Protein AF-0000000078825841 (afdb_homodimer)

Radius of gyration: 24.96 Å; Cα contacts (8 Å, |Δi|>4): 1335; chains: 2; bounding box: 54×76×52 Å

Solvent-accessible surface area (backbone atoms only — not comparable to full-atom values): 26102 Å² total; per-residue (Å²): 130,82,42,81,38,49,36,34,32,23,21,16,22,18,84,52,86,87,24,12,26,58,20,37,29,32,63,33,89,59,88,72,58,66,68,56,55,39,50,49,15,38,68,55,44,40,71,30,26,25,37,34,29,73,52,92,91,31,29,39,46,48,41,20,26,48,84,44,75,52,66,76,58,51,38,38,48,51,29,45,49,48,48,37,34,71,74,72,39,67,84,52,46,66,50,40,31,46,39,86,76,43,77,39,51,37,39,49,56,93,74,34,42,33,35,63,42,60,50,42,69,52,40,80,44,80,77,54,65,47,53,30,59,10,36,58,50,77,57,80,45,29,26,41,58,72,32,36,38,33,33,39,84,40,46,67,57,67,73,64,49,52,73,32,62,75,40,47,46,69,49,95,49,63,32,39,36,38,33,20,47,32,92,92,38,61,29,34,31,43,40,31,25,46,75,77,72,35,66,62,51,34,44,61,52,70,58,45,24,35,48,48,58,53,47,27,67,74,68,69,49,51,68,42,44,35,36,27,70,34,98,43,21,22,42,38,39,35,35,62,66,73,68,31,28,39,45,25,26,30,57,39,69,37,33,46,38,36,34,50,81,131,83,42,78,37,50,36,33,32,22,22,16,23,19,85,53,86,88,24,12,26,59,19,37,31,33,64,32,89,59,91,71,57,67,70,55,54,39,51,50,16,38,69,56,44,40,72,31,25,27,37,33,28,73,53,92,92,33,28,38,46,48,41,21,26,48,86,46,76,53,66,76,58,49,39,40,48,52,30,45,49,48,48,37,36,72,73,72,39,66,85,51,47,66,52,40,31,46,38,87,76,43,78,39,51,36,38,48,58,94,72,33,41,31,35,62,42,60,51,42,67,52,41,82,45,81,76,53,67,48,53,29,60,10,36,57,51,77,56,80,45,31,25,41,57,70,30,37,37,34,34,40,84,39,47,66,58,68,74,64,50,52,73,31,61,76,41,47,47,70,50,96,50,62,32,40,34,40,32,20,47,33,90,91,39,61,28,32,31,44,42,30,24,47,77,77,72,35,67,60,49,32,44,61,54,69,57,45,26,36,49,48,58,51,47,27,67,75,68,69,49,51,69,42,45,36,35,26,70,34,98,43,20,22,43,38,38,37,35,62,66,72,69,32,26,38,45,26,28,30,57,41,69,38,33,45,38,35,32,51,81

InterPro domains:
  IPR003719 Phenazine biosynthesis PhzF-like [PF02567] (10-257)
  IPR003719 Phenazine biosynthesis PhzF-like [PIRSF016184] (3-259)
  IPR003719 Phenazine biosynthesis PhzF-like [PTHR13774] (6-260)
  IPR003719 Phenazine biosynthesis PhzF-like [TIGR00654] (3-234)

Foldseek 3Di:
DKDKWKKFWKAWQDPDPLFHFIEIETEDQDDDDPVVLLCVQLVVQGQKYKYWHDDVQAIEIWIYHNVGTDFDADRNVRVNVCCCCPPPNVPDQWHWYQTNVGIWIWGHDDQKIKTKFFAWEWAWDDDDPLNCVQFVHQAPTWTDDLEIEGEHAAPVSQVPTDGDLVSVLPDPHQKYKYKYQYPVWRIEIWIAGVVVVGGTGRDGPVVVSHVQVVSCVVVVAFWTWYWYPDPRIGIWIWGDPDRMMMIMRGMDIDDIDIDID/DKDKWKKFWKAWQDPDPLFHFIEIETEDQDDDDPVVLLCVQLVVQGQKYKYWHDDVQAIEIWIYHNVGTDFDADRNVRVNVCCCCPPPNVPDQWHWYQTNVGIWIWGHDDQKIKTKFFAWEWAWDDDDPLNCVQFVHAAPTWTDDLEIEGEHAAPVSNVPTDGDLVSVLPDPHQKYKYKYQYPPWRIEIWIAGVVVVGGTGRDGPVVVSHVQVVSCVVVVAFWTWYWYPDPRIGIWIWGDPDRMMMIMRGMDIDDIDIDID

Secondary structure (DSSP, 8-state):
---EEEEEEEEES-SSTT-SEEEEEEEESS---HHHHHHHHHHHTSS-EEEEEEETTEEEEEEE-SS-EES--HHHHHHHHHHIIIII-TT-SEEEEEETTEEEEEEEETTEEEEEEE----EEE---HHHHHHHTS--SEEEESSSEEEE-SSHHHHHT----HHHHTTSSSS-EEEEEE-SSSSEEEEEEBGGGTBS--S--GGGHHHHHHHHHHHHT-SEEEEEE-SSS-EEEEEEE-SSEEEEEE-EEEEEEEEEE-/-PPEEEEEEEEES-SSTT-SEEEEEEEESS---HHHHHHHHHHHTSS-EEEEEEETTEEEEEEE-SS-EES--HHHHHHHHHHIIIII-TT-SEEEEEETTEEEEEEEETTEEEEEEE----EEE---HHHHHHHTS--SEEEESSSEEEE-SSHHHHHT----HHHHTTSSSS-EEEEEE-SSSSEEEEEEBGGGTBS--S--GGGHHHHHHHHHHHHT-SEEEEEE-SSS-EEEEEEE-SSEEEEEE-EEEEEEEEEE-

Organism: Clostridium kluyveri (strain ATCC 8527 / DSM 555 / NBRC 12016 / NCIMB 10680 / K1) (NCBI:txid431943)

Sequence (522 aa):
MEMRIPIYQIDAFTKEEFKGNPAAVCPLEKWIEDGLMQKIAKENNLSETAFFTKKDDMYELRWFTPEEEIDLCGHATLAAAYTIFEYLNKNSNEISFNTKSGILKVLKKDKLITMIFPSREGEKSEIPEELIRGLGKKPKEVYRSRDYMAVFEKEEDIKSLRLNMEELKKLDVFGIIVTAKGNEVDFVSRYFAPKSGINEDPVTGSAHCILVPYWKRILNKNEFVAYQLSDRGGKLYCTDKGENIEISGQAISYLEGYINVMEMRIPIYQIDAFTKEEFKGNPAAVCPLEKWIEDGLMQKIAKENNLSETAFFTKKDDMYELRWFTPEEEIDLCGHATLAAAYTIFEYLNKNSNEISFNTKSGILKVLKKDKLITMIFPSREGEKSEIPEELIRGLGKKPKEVYRSRDYMAVFEKEEDIKSLRLNMEELKKLDVFGIIVTAKGNEVDFVSRYFAPKSGINEDPVTGSAHCILVPYWKRILNKNEFVAYQLSDRGGKLYCTDKGENIEISGQAISYLEGYINV

Structure (mmCIF, N/CA/C/O backbone):
data_AF-0000000078825841-model_v1
#
loop_
_entity.id
_entity.type
_entity.pdbx_description
1 polymer 'Predicted epimerase'
#
loop_
_atom_site.group_PDB
_atom_site.id
_atom_site.type_symbol
_atom_site.label_atom_id
_atom_site.label_alt_id
_atom_site.label_comp_id
_atom_site.label_asym_id
_atom_site.label_entity_id
_atom_site.label_seq_id
_atom_site.pdbx_PDB_ins_code
_atom_site.Cartn_x
_atom_site.Cartn_y
_atom_site.Cartn_z
_atom_site.occupancy
_atom_site.B_iso_or_equiv
_atom_site.auth_seq_id
_atom_site.auth_comp_id
_atom_site.auth_asym_id
_atom_site.auth_atom_id
_atom_site.pdbx_PDB_model_num
ATOM 1 N N . MET A 1 1 ? -11.672 -17.922 16.5 1 56.38 1 MET A N 1
ATOM 2 C CA . MET A 1 1 ? -12.852 -17.344 15.844 1 56.38 1 MET A CA 1
ATOM 3 C C . MET A 1 1 ? -12.477 -16.141 15 1 56.38 1 MET A C 1
ATOM 5 O O . MET A 1 1 ? -11.656 -15.32 15.406 1 56.38 1 MET A O 1
ATOM 9 N N . GLU A 1 2 ? -12.789 -16.094 13.641 1 82.19 2 GLU A N 1
ATOM 10 C CA . GLU A 1 2 ? -12.586 -14.984 12.703 1 82.19 2 GLU A CA 1
ATOM 11 C C . GLU A 1 2 ? -13.289 -13.719 13.172 1 82.19 2 GLU A C 1
ATOM 13 O O . GLU A 1 2 ? -14.414 -13.781 13.688 1 82.19 2 GLU A O 1
ATOM 18 N N . MET A 1 3 ? -12.531 -12.641 13.477 1 93 3 MET A N 1
ATOM 19 C CA . MET A 1 3 ? -13.07 -11.344 13.875 1 93 3 MET A CA 1
ATOM 20 C C . MET A 1 3 ? -13.359 -10.477 12.656 1 93 3 MET A C 1
ATOM 22 O O . MET A 1 3 ? -12.578 -10.453 11.711 1 93 3 MET A O 1
ATOM 26 N N . ARG A 1 4 ? -14.547 -9.906 12.688 1 96.94 4 ARG A N 1
ATOM 27 C CA . ARG A 1 4 ? -14.945 -8.969 11.648 1 96.94 4 ARG A CA 1
ATOM 28 C C . ARG A 1 4 ? -14.883 -7.527 12.148 1 96.94 4 ARG A C 1
ATOM 30 O O . ARG A 1 4 ? -15.547 -7.176 13.125 1 96.94 4 ARG A O 1
ATOM 37 N N . ILE A 1 5 ? -14.078 -6.621 11.516 1 98.5 5 ILE A N 1
ATOM 38 C CA . ILE A 1 5 ? -13.836 -5.25 11.953 1 98.5 5 ILE A CA 1
ATOM 39 C C . ILE A 1 5 ? -14.195 -4.277 10.828 1 98.5 5 ILE A C 1
ATOM 41 O O . ILE A 1 5 ? -13.789 -4.469 9.68 1 98.5 5 ILE A O 1
ATOM 45 N N . PRO A 1 6 ? -14.984 -3.232 11.141 1 98.75 6 PRO A N 1
ATOM 46 C CA . PRO A 1 6 ? -15.195 -2.209 10.109 1 98.75 6 PRO A CA 1
ATOM 47 C C . PRO A 1 6 ? -13.906 -1.515 9.695 1 98.75 6 PRO A C 1
ATOM 49 O O . PRO A 1 6 ? -13.008 -1.322 10.523 1 98.75 6 PRO A O 1
ATOM 52 N N . ILE A 1 7 ? -13.859 -1.13 8.422 1 98.81 7 ILE A N 1
ATOM 53 C CA . ILE A 1 7 ? -12.703 -0.377 7.93 1 98.81 7 ILE A CA 1
ATOM 54 C C . ILE A 1 7 ? -13.172 0.705 6.961 1 98.81 7 ILE A C 1
ATOM 56 O O . ILE A 1 7 ? -14.078 0.477 6.156 1 98.81 7 ILE A O 1
ATOM 60 N N . TYR A 1 8 ? -12.547 1.829 7.086 1 98.81 8 TYR A N 1
ATOM 61 C CA . TYR A 1 8 ? -12.68 2.945 6.156 1 98.81 8 TYR A CA 1
ATOM 62 C C . TYR A 1 8 ? -11.32 3.395 5.641 1 98.81 8 TYR A C 1
ATOM 64 O O . TYR A 1 8 ? -10.328 3.361 6.375 1 98.81 8 TYR A O 1
ATOM 72 N N . GLN A 1 9 ? -11.242 3.713 4.43 1 98.81 9 GLN A N 1
ATOM 73 C CA . GLN A 1 9 ? -10.086 4.422 3.896 1 98.81 9 GLN A CA 1
ATOM 74 C C . GLN A 1 9 ? -10.445 5.852 3.506 1 98.81 9 GLN A C 1
ATOM 76 O O . GLN A 1 9 ? -11.328 6.066 2.674 1 98.81 9 GLN A O 1
ATOM 81 N N . ILE A 1 10 ? -9.789 6.777 4.105 1 98.75 10 ILE A N 1
ATOM 82 C CA . ILE A 1 10 ? -10.117 8.195 3.994 1 98.75 10 ILE A CA 1
ATOM 83 C C . ILE A 1 10 ? -8.922 8.953 3.42 1 98.75 10 ILE A C 1
ATOM 85 O O . ILE A 1 10 ? -7.785 8.742 3.84 1 98.75 10 ILE A O 1
ATOM 89 N N . ASP A 1 11 ? -9.172 9.758 2.43 1 98.5 11 ASP A N 1
ATOM 90 C CA . ASP A 1 11 ? -8.18 10.734 1.996 1 98.5 11 ASP A CA 1
ATOM 91 C C . ASP A 1 11 ? -8.312 12.047 2.77 1 98.5 11 ASP A C 1
ATOM 93 O O . ASP A 1 11 ? -9.289 12.781 2.584 1 98.5 11 ASP A O 1
ATOM 97 N N . ALA A 1 12 ? -7.312 12.305 3.588 1 98.62 12 ALA A N 1
ATOM 98 C CA . ALA A 1 12 ? -7.328 13.484 4.441 1 98.62 12 ALA A CA 1
ATOM 99 C C . ALA A 1 12 ? -6.688 14.68 3.742 1 98.62 12 ALA A C 1
ATOM 101 O O . ALA A 1 12 ? -5.793 14.508 2.91 1 98.62 12 ALA A O 1
ATOM 102 N N . PHE A 1 13 ? -7.164 15.906 4.023 1 98.69 13 PHE A N 1
ATOM 103 C CA . PHE A 1 13 ? -6.664 17.188 3.553 1 98.69 13 PHE A CA 1
ATOM 104 C C . PHE A 1 13 ? -6.934 17.375 2.062 1 98.69 13 PHE A C 1
ATOM 106 O O . PHE A 1 13 ? -6.102 17.922 1.336 1 98.69 13 PHE A O 1
ATOM 113 N N . THR A 1 14 ? -8.023 16.844 1.628 1 98.44 14 THR A N 1
ATOM 114 C CA . THR A 1 14 ? -8.461 17.047 0.25 1 98.44 14 THR A CA 1
ATOM 115 C C . THR A 1 14 ? -9.969 16.875 0.133 1 98.44 14 THR A C 1
ATOM 117 O O . THR A 1 14 ? -10.594 16.219 0.962 1 98.44 14 THR A O 1
ATOM 120 N N . LYS A 1 15 ? -10.531 17.5 -0.82 1 96.81 15 LYS A N 1
ATOM 121 C CA . LYS A 1 15 ? -11.93 17.281 -1.185 1 96.81 15 LYS A CA 1
ATOM 122 C C . LYS A 1 15 ? -12.039 16.516 -2.504 1 96.81 15 LYS A C 1
ATOM 124 O O . LYS A 1 15 ? -13.141 16.25 -2.98 1 96.81 15 LYS A O 1
ATOM 129 N N . GLU A 1 16 ? -10.859 16.234 -3.066 1 96.25 16 GLU A N 1
ATOM 130 C CA . GLU A 1 16 ? -10.805 15.562 -4.359 1 96.25 16 GLU A CA 1
ATOM 131 C C . GLU A 1 16 ? -10.375 14.102 -4.203 1 96.25 16 GLU A C 1
ATOM 133 O O . GLU A 1 16 ? -9.484 13.797 -3.41 1 96.25 16 GLU A O 1
ATOM 138 N N . GLU A 1 17 ? -10.953 13.281 -4.973 1 94.69 17 GLU A N 1
ATOM 139 C CA . GLU A 1 17 ? -10.602 11.867 -4.938 1 94.69 17 GLU A CA 1
ATOM 140 C C . GLU A 1 17 ? -9.141 11.641 -5.316 1 94.69 17 GLU A C 1
ATOM 142 O O . GLU A 1 17 ? -8.617 12.328 -6.191 1 94.69 17 GLU A O 1
ATOM 147 N N . PHE A 1 18 ? -8.477 10.711 -4.715 1 97.5 18 PHE A N 1
ATOM 148 C CA . PHE A 1 18 ? -7.148 10.219 -5.055 1 97.5 18 PHE A CA 1
ATOM 149 C C . PHE A 1 18 ? -6.082 11.258 -4.727 1 97.5 18 PHE A C 1
ATOM 151 O O . PHE A 1 18 ? -4.961 11.188 -5.234 1 97.5 18 PHE A O 1
ATOM 158 N N . LYS A 1 19 ? -6.438 12.305 -3.988 1 98.06 19 LYS A N 1
ATOM 159 C CA . LYS A 1 19 ? -5.504 13.305 -3.492 1 98.06 19 LYS A CA 1
ATOM 160 C C . LYS A 1 19 ? -5.395 13.25 -1.972 1 98.06 19 LYS A C 1
ATOM 162 O O . LYS A 1 19 ? -5.836 12.289 -1.347 1 98.06 19 LYS A O 1
ATOM 167 N N . GLY A 1 20 ? -4.695 14.18 -1.391 1 98.44 20 GLY A N 1
ATOM 168 C CA . GLY A 1 20 ? -4.539 14.203 0.055 1 98.44 20 GLY A CA 1
ATOM 169 C C . GLY A 1 20 ? -3.672 13.078 0.579 1 98.44 20 GLY A C 1
ATOM 170 O O . GLY A 1 20 ? -2.75 12.625 -0.105 1 98.44 20 GLY A O 1
ATOM 171 N N . ASN A 1 21 ? -3.857 12.797 1.787 1 98.5 21 ASN A N 1
ATOM 172 C CA . ASN A 1 21 ? -3.102 11.742 2.463 1 98.5 21 ASN A CA 1
ATOM 173 C C . ASN A 1 21 ? -4.016 10.617 2.945 1 98.5 21 ASN A C 1
ATOM 175 O O . ASN A 1 21 ? -4.848 10.828 3.83 1 98.5 21 ASN A O 1
ATOM 179 N N . PRO A 1 22 ? -3.867 9.422 2.348 1 98.25 22 PRO A N 1
ATOM 180 C CA . PRO A 1 22 ? -4.781 8.32 2.682 1 98.25 22 PRO A CA 1
ATOM 181 C C . PRO A 1 22 ? -4.457 7.676 4.027 1 98.25 22 PRO A C 1
ATOM 183 O O . PRO A 1 22 ? -3.283 7.551 4.387 1 98.25 22 PRO A O 1
ATOM 186 N N . ALA A 1 23 ? -5.477 7.25 4.719 1 98.44 23 ALA A N 1
ATOM 187 C CA . ALA A 1 23 ? -5.344 6.48 5.953 1 98.44 23 ALA A CA 1
ATOM 188 C C . ALA A 1 23 ? -6.488 5.477 6.094 1 98.44 23 ALA A C 1
ATOM 190 O O . ALA A 1 23 ? -7.633 5.781 5.758 1 98.44 23 ALA A O 1
ATOM 191 N N . ALA A 1 24 ? -6.148 4.301 6.574 1 98.81 24 ALA A N 1
ATOM 192 C CA . ALA A 1 24 ? -7.18 3.359 6.996 1 98.81 24 ALA A CA 1
ATOM 193 C C . ALA A 1 24 ? -7.637 3.654 8.422 1 98.81 24 ALA A C 1
ATOM 195 O O . ALA A 1 24 ? -6.836 4.047 9.273 1 98.81 24 ALA A O 1
ATOM 196 N N . VAL A 1 25 ? -8.875 3.531 8.633 1 98.94 25 VAL A N 1
ATOM 197 C CA . VAL A 1 25 ? -9.469 3.746 9.945 1 98.94 25 VAL A CA 1
ATOM 198 C C . VAL A 1 25 ? -10.297 2.525 10.352 1 98.94 25 VAL A C 1
ATOM 200 O O . VAL A 1 25 ? -11.211 2.129 9.633 1 98.94 25 VAL A O 1
ATOM 203 N N . CYS A 1 26 ? -9.984 1.932 11.492 1 98.88 26 CYS A N 1
ATOM 204 C CA . CYS A 1 26 ? -10.68 0.758 12.008 1 98.88 26 CYS A CA 1
ATOM 205 C C . CYS A 1 26 ? -11.281 1.038 13.375 1 98.88 26 CYS A C 1
ATOM 207 O O . CYS A 1 26 ? -10.594 0.936 14.391 1 98.88 26 CYS A O 1
ATOM 209 N N . PRO A 1 27 ? -12.578 1.372 13.422 1 98.62 27 PRO A N 1
ATOM 210 C CA . PRO A 1 27 ? -13.25 1.451 14.719 1 98.62 27 PRO A CA 1
ATOM 211 C C . PRO A 1 27 ? -13.328 0.102 15.43 1 98.62 27 PRO A C 1
ATOM 213 O O . PRO A 1 27 ? -13.633 -0.915 14.805 1 98.62 27 PRO A O 1
ATOM 216 N N . LEU A 1 28 ? -13.016 0.121 16.703 1 98.5 28 LEU A N 1
ATO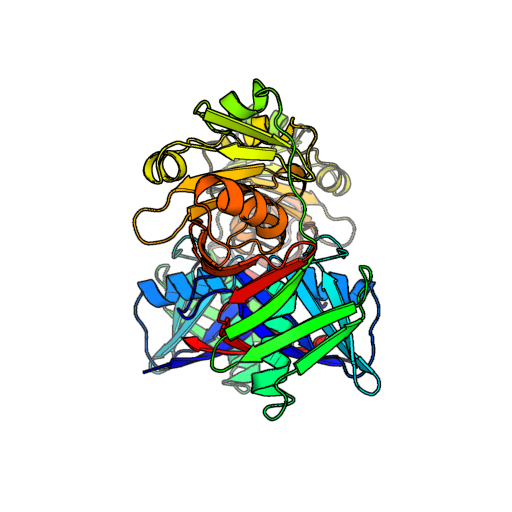M 217 C CA . LEU A 1 28 ? -13.047 -1.097 17.516 1 98.5 28 LEU A CA 1
ATOM 218 C C . LEU A 1 28 ? -14.016 -0.952 18.688 1 98.5 28 LEU A C 1
ATOM 220 O O . LEU A 1 28 ? -14.102 0.117 19.297 1 98.5 28 LEU A O 1
ATOM 224 N N . GLU A 1 29 ? -14.727 -2.037 18.984 1 96.81 29 GLU A N 1
ATOM 225 C CA . GLU A 1 29 ? -15.531 -2.055 20.203 1 96.81 29 GLU A CA 1
ATOM 226 C C . GLU A 1 29 ? -14.656 -2.098 21.453 1 96.81 29 GLU A C 1
ATOM 228 O O . GLU A 1 29 ? -14.953 -1.451 22.453 1 96.81 29 GLU A O 1
ATOM 233 N N . LYS A 1 30 ? -13.648 -2.9 21.391 1 96.94 30 LYS A N 1
ATOM 234 C CA . LYS A 1 30 ? -12.602 -3.006 22.391 1 96.94 30 LYS A CA 1
ATOM 235 C C . LYS A 1 30 ? -11.234 -3.205 21.75 1 96.94 30 LYS A C 1
ATOM 237 O O . LYS A 1 30 ? -11.148 -3.639 20.594 1 96.94 30 LYS A O 1
ATOM 242 N N . TRP A 1 31 ? -10.258 -2.871 22.484 1 97.69 31 TRP A N 1
ATOM 243 C CA . TRP A 1 31 ? -8.914 -3.031 21.938 1 97.69 31 TRP A CA 1
ATOM 244 C C . TRP A 1 31 ? -8.625 -4.496 21.625 1 97.69 31 TRP A C 1
ATOM 246 O O . TRP A 1 31 ? -9.086 -5.391 22.344 1 97.69 31 TRP A O 1
ATOM 256 N N . ILE A 1 32 ? -7.891 -4.703 20.609 1 98 32 ILE A N 1
ATOM 257 C CA . ILE A 1 32 ? -7.391 -6.027 20.25 1 98 32 ILE A CA 1
ATOM 258 C C . ILE A 1 32 ? -5.879 -6.078 20.453 1 98 32 ILE A C 1
ATOM 260 O O . ILE A 1 32 ? -5.258 -5.074 20.812 1 98 32 ILE A O 1
ATOM 264 N N . GLU A 1 33 ? -5.301 -7.23 20.266 1 97.69 33 GLU A N 1
ATOM 265 C CA . GLU A 1 33 ? -3.875 -7.418 20.516 1 97.69 33 GLU A CA 1
ATOM 266 C C . GLU A 1 33 ? -3.033 -6.496 19.641 1 97.69 33 GLU A C 1
ATOM 268 O O . GLU A 1 33 ? -3.334 -6.309 18.453 1 97.69 33 GLU A O 1
ATOM 273 N N . ASP A 1 34 ? -1.94 -5.98 20.266 1 98.06 34 ASP A N 1
ATOM 274 C CA . ASP A 1 34 ? -1.04 -5.086 19.531 1 98.06 34 ASP A CA 1
ATOM 275 C C . ASP A 1 34 ? -0.512 -5.754 18.266 1 98.06 34 ASP A C 1
ATOM 277 O O . ASP A 1 34 ? -0.447 -5.121 17.219 1 98.06 34 ASP A O 1
ATOM 281 N N . GLY A 1 35 ? -0.126 -6.949 18.438 1 97.94 35 GLY A N 1
ATOM 282 C CA . GLY A 1 35 ? 0.4 -7.676 17.281 1 97.94 35 GLY A CA 1
ATOM 283 C C . GLY A 1 35 ? -0.582 -7.762 16.141 1 97.94 35 GLY A C 1
ATOM 284 O O . GLY A 1 35 ? -0.188 -7.68 14.969 1 97.94 35 GLY A O 1
ATOM 285 N N . LEU A 1 36 ? -1.833 -7.977 16.438 1 98.06 36 LEU A N 1
ATOM 286 C CA . LEU A 1 36 ? -2.859 -8.062 15.406 1 98.06 36 LEU A CA 1
ATOM 287 C C . LEU A 1 36 ? -3.066 -6.707 14.734 1 98.06 36 LEU A C 1
ATOM 289 O O . LEU A 1 36 ? -3.203 -6.629 13.508 1 98.06 36 LEU A O 1
ATOM 293 N N . MET A 1 37 ? -3.137 -5.625 15.508 1 98.62 37 MET A N 1
ATOM 294 C CA . MET A 1 37 ? -3.26 -4.289 14.93 1 98.62 37 MET A CA 1
ATOM 295 C C . MET A 1 37 ? -2.102 -3.994 13.984 1 98.62 37 MET A C 1
ATOM 297 O O . MET A 1 37 ? -2.299 -3.416 12.914 1 98.62 37 MET A O 1
ATOM 301 N N . GLN A 1 38 ? -0.854 -4.418 14.414 1 98.38 38 GLN A N 1
ATOM 302 C CA . GLN A 1 38 ? 0.32 -4.23 13.57 1 98.38 38 GLN A CA 1
ATOM 303 C C . GLN A 1 38 ? 0.187 -5.012 12.266 1 98.38 38 GLN A C 1
ATOM 305 O O . GLN A 1 38 ? 0.513 -4.496 11.195 1 98.38 38 GLN A O 1
ATOM 310 N N . LYS A 1 39 ? -0.307 -6.254 12.336 1 97.94 39 LYS A N 1
ATOM 311 C CA . LYS A 1 39 ? -0.511 -7.074 11.141 1 97.94 39 LYS A CA 1
ATOM 312 C C . LYS A 1 39 ? -1.537 -6.441 10.203 1 97.94 39 LYS A C 1
ATOM 314 O O . LYS A 1 39 ? -1.358 -6.445 8.984 1 97.94 39 LYS A O 1
ATOM 319 N N . ILE A 1 40 ? -2.584 -5.895 10.75 1 98.5 40 ILE A N 1
ATOM 320 C CA . ILE A 1 40 ? -3.631 -5.246 9.969 1 98.5 40 ILE A CA 1
ATOM 321 C C . ILE A 1 40 ? -3.057 -4.031 9.242 1 98.5 40 ILE A C 1
ATOM 323 O O . ILE A 1 40 ? -3.312 -3.836 8.055 1 98.5 40 ILE A O 1
ATOM 327 N N . ALA A 1 41 ? -2.27 -3.279 9.945 1 98.31 41 ALA A N 1
ATOM 328 C CA . ALA A 1 41 ? -1.653 -2.104 9.336 1 98.31 41 ALA A CA 1
ATOM 329 C C . ALA A 1 41 ? -0.749 -2.498 8.172 1 98.31 41 ALA A C 1
ATOM 331 O O . ALA A 1 41 ? -0.775 -1.863 7.117 1 98.31 41 ALA A O 1
ATOM 332 N N . LYS A 1 42 ? 0.065 -3.506 8.375 1 96.81 42 LYS A N 1
ATOM 333 C CA . LYS A 1 42 ? 0.954 -3.996 7.328 1 96.81 42 LYS A CA 1
ATOM 334 C C . LYS A 1 42 ? 0.161 -4.484 6.121 1 96.81 42 LYS A C 1
ATOM 336 O O . LYS A 1 42 ? 0.527 -4.211 4.977 1 96.81 42 LYS A O 1
ATOM 341 N N . GLU A 1 43 ? -0.969 -5.172 6.387 1 97.88 43 GLU A N 1
ATOM 342 C CA . GLU A 1 43 ? -1.823 -5.723 5.336 1 97.88 43 GLU A CA 1
ATOM 343 C C . GLU A 1 43 ? -2.48 -4.613 4.523 1 97.88 43 GLU A C 1
ATOM 345 O O . GLU A 1 43 ? -2.621 -4.73 3.303 1 97.88 43 GLU A O 1
ATOM 350 N N . ASN A 1 44 ? -2.908 -3.547 5.191 1 97.81 44 ASN A N 1
ATOM 351 C CA . ASN A 1 44 ? -3.549 -2.422 4.52 1 97.81 44 ASN A CA 1
ATOM 352 C C . ASN A 1 44 ? -2.566 -1.671 3.623 1 97.81 44 ASN A C 1
ATOM 354 O O . ASN A 1 44 ? -2.965 -1.079 2.617 1 97.81 44 ASN A O 1
ATOM 358 N N . ASN A 1 45 ? -1.318 -1.653 4.066 1 94.75 45 ASN A N 1
ATOM 359 C CA . ASN A 1 45 ? -0.212 -1.1 3.291 1 94.75 45 ASN A CA 1
ATOM 360 C C . ASN A 1 45 ? -0.455 0.364 2.934 1 94.75 45 ASN A C 1
ATOM 362 O O . ASN A 1 45 ? -0.242 0.771 1.79 1 94.75 45 ASN A O 1
ATOM 366 N N . LEU A 1 46 ? -1.061 1.116 3.777 1 95.5 46 LEU A N 1
ATOM 367 C CA . LEU A 1 46 ? -1.15 2.57 3.725 1 95.5 46 LEU A CA 1
ATOM 368 C C . LEU A 1 46 ? -0.17 3.213 4.699 1 95.5 46 LEU A C 1
ATOM 370 O O . LEU A 1 46 ? 0.426 2.523 5.531 1 95.5 46 LEU A O 1
ATOM 374 N N . SER A 1 47 ? 0.076 4.473 4.566 1 92.75 47 SER A N 1
ATOM 375 C CA . SER A 1 47 ? 1.032 5.125 5.453 1 92.75 47 SER A CA 1
ATOM 376 C C . SER A 1 47 ? 0.69 4.875 6.918 1 92.75 47 SER A C 1
ATOM 378 O O . SER A 1 47 ? 1.575 4.582 7.727 1 92.75 47 SER A O 1
ATOM 380 N N . GLU A 1 48 ? -0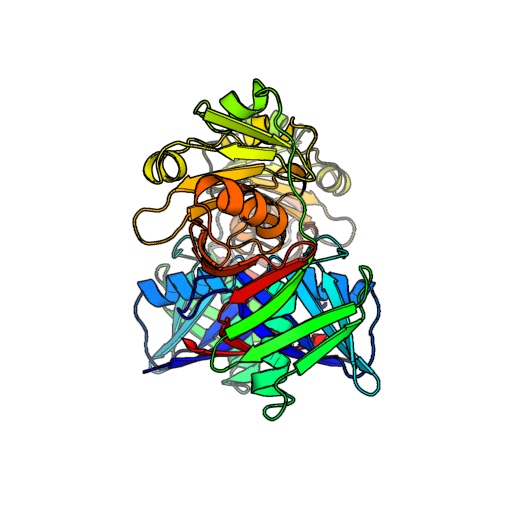.672 5.02 7.215 1 96.69 48 GLU A N 1
ATOM 381 C CA . GLU A 1 48 ? -1.082 4.727 8.586 1 96.69 48 GLU A CA 1
ATOM 382 C C . GLU A 1 48 ? -2.445 4.043 8.617 1 96.69 48 GLU A C 1
ATOM 384 O O . GLU A 1 48 ? -3.268 4.238 7.719 1 96.69 48 GLU A O 1
ATOM 389 N N . THR A 1 49 ? -2.629 3.281 9.586 1 98.69 49 THR A N 1
ATOM 390 C CA . THR A 1 49 ? -3.924 2.775 10.031 1 98.69 49 THR A CA 1
ATOM 391 C C . THR A 1 49 ? -4.246 3.279 11.438 1 98.69 49 THR A C 1
ATOM 393 O O . THR A 1 49 ? -3.439 3.127 12.359 1 98.69 49 THR A O 1
ATOM 396 N N . ALA A 1 50 ? -5.328 3.914 11.531 1 98.81 50 ALA A N 1
ATOM 397 C CA . ALA A 1 50 ? -5.805 4.391 12.828 1 98.81 50 ALA A CA 1
ATOM 398 C C . ALA A 1 50 ? -6.816 3.42 13.43 1 98.81 50 ALA A C 1
ATOM 400 O O . ALA A 1 50 ? -7.738 2.969 12.75 1 98.81 50 ALA A O 1
ATOM 401 N N . PHE A 1 51 ? -6.598 3.068 14.68 1 98.88 51 PHE A N 1
ATOM 402 C CA . PHE A 1 51 ? -7.566 2.32 15.469 1 98.88 51 PHE A CA 1
ATOM 403 C C . PHE A 1 51 ? -8.117 3.18 16.594 1 98.88 51 PHE A C 1
ATOM 405 O O . PHE A 1 51 ? -7.375 3.92 17.25 1 98.88 51 PHE A O 1
ATOM 412 N N . PHE A 1 52 ? -9.445 3.064 16.828 1 98.62 52 PHE A N 1
ATOM 413 C CA . PHE A 1 52 ? -9.945 3.793 17.984 1 98.62 52 PHE A CA 1
ATOM 414 C C . PHE A 1 52 ? -11.086 3.033 18.656 1 98.62 52 PHE A C 1
ATOM 416 O O . PHE A 1 52 ? -11.719 2.172 18.031 1 98.62 52 PHE A O 1
ATOM 423 N N . THR A 1 53 ? -11.289 3.227 19.906 1 98.31 53 THR A N 1
ATOM 424 C CA . THR A 1 53 ? -12.398 2.74 20.719 1 98.31 53 THR A CA 1
ATOM 425 C C . THR A 1 53 ? -13.086 3.893 21.438 1 98.31 53 THR A C 1
ATOM 427 O O . THR A 1 53 ? -12.445 4.906 21.75 1 98.31 53 THR A O 1
ATOM 430 N N . LYS A 1 54 ? -14.328 3.744 21.609 1 96.5 54 LYS A N 1
ATOM 431 C CA . LYS A 1 54 ? -15.047 4.738 22.406 1 96.5 54 LYS A CA 1
ATOM 432 C C . LYS A 1 54 ? -14.969 4.414 23.891 1 96.5 54 LYS A C 1
ATOM 434 O O . LYS A 1 54 ? -15.18 3.266 24.297 1 96.5 54 LYS A O 1
ATOM 439 N N . LYS A 1 55 ? -14.531 5.32 24.656 1 93.38 55 LYS A N 1
ATOM 440 C CA . LYS A 1 55 ? -14.531 5.227 26.109 1 93.38 55 LYS A CA 1
ATOM 441 C C . LYS A 1 55 ? -15.234 6.426 26.734 1 93.38 55 LYS A C 1
ATOM 443 O O . LYS A 1 55 ? -14.672 7.523 26.797 1 93.38 55 LYS A O 1
ATOM 448 N N . ASP A 1 56 ? -16.484 6.188 27.234 1 90 56 ASP A N 1
ATOM 449 C CA . ASP A 1 56 ? -17.297 7.25 27.812 1 90 56 ASP A CA 1
ATOM 450 C C . ASP A 1 56 ? -17.547 8.359 26.812 1 90 56 ASP A C 1
ATOM 452 O O . ASP A 1 56 ? -18.109 8.117 25.734 1 90 56 ASP A O 1
ATOM 456 N N . ASP A 1 57 ? -17.031 9.539 27.078 1 89.62 57 ASP A N 1
ATOM 457 C CA . ASP A 1 57 ? -17.328 10.672 26.203 1 89.62 57 ASP A CA 1
ATOM 458 C C . ASP A 1 57 ? -16.141 10.992 25.297 1 89.62 57 ASP A C 1
ATOM 460 O O . ASP A 1 57 ? -16.156 12.008 24.594 1 89.62 57 ASP A O 1
ATOM 464 N N . MET A 1 58 ? -15.18 10.086 25.344 1 94.88 58 MET A N 1
ATOM 465 C CA . MET A 1 58 ? -13.984 10.297 24.531 1 94.88 58 MET A CA 1
ATOM 466 C C . MET A 1 58 ? -13.656 9.047 23.719 1 94.88 58 MET A C 1
ATOM 468 O O . MET A 1 58 ? -14.328 8.023 23.844 1 94.88 58 MET A O 1
ATOM 472 N N . TYR A 1 59 ? -12.719 9.266 22.859 1 97.69 59 TYR A N 1
ATOM 473 C CA . TYR A 1 59 ? -12.18 8.148 22.094 1 97.69 59 TYR A CA 1
ATOM 474 C C . TYR A 1 59 ? -10.719 7.91 22.438 1 97.69 59 TYR A C 1
ATOM 476 O O . TYR A 1 59 ? -9.977 8.859 22.734 1 97.69 59 TYR A O 1
ATOM 484 N N . GLU A 1 60 ? -10.336 6.684 22.469 1 98.25 60 GLU A N 1
ATOM 485 C CA . GLU A 1 60 ? -8.922 6.32 22.469 1 98.25 60 GLU A CA 1
ATOM 486 C C . GLU A 1 60 ? -8.422 6.055 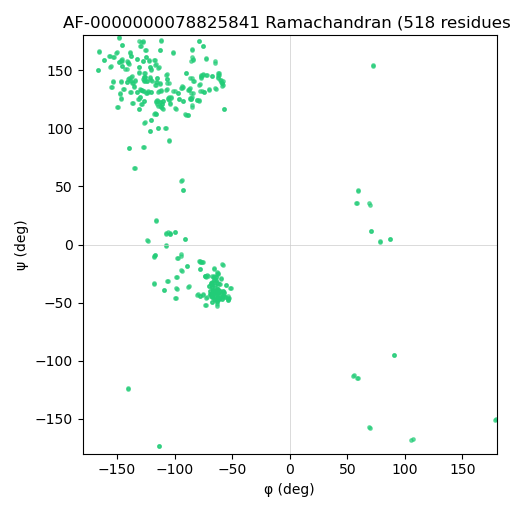21.047 1 98.25 60 GLU A C 1
ATOM 488 O O . GLU A 1 60 ? -9.078 5.352 20.281 1 98.25 60 GLU A O 1
ATOM 493 N N . LEU A 1 61 ? -7.281 6.602 20.734 1 98.44 61 LEU A N 1
ATOM 494 C CA . LEU A 1 61 ? -6.812 6.551 19.359 1 98.44 61 LEU A CA 1
ATOM 495 C C . LEU A 1 61 ? -5.359 6.105 19.297 1 98.44 61 LEU A C 1
ATOM 497 O O . LEU A 1 61 ? -4.523 6.582 20.062 1 98.44 61 LEU A O 1
ATOM 501 N N . ARG A 1 62 ? -5.074 5.152 18.438 1 98.5 62 ARG A N 1
ATOM 502 C CA . ARG A 1 62 ? -3.727 4.652 18.188 1 98.5 62 ARG A CA 1
ATOM 503 C C . ARG A 1 62 ? -3.438 4.598 16.688 1 98.5 62 ARG A C 1
ATOM 505 O O . ARG A 1 62 ? -4.344 4.371 15.883 1 98.5 62 ARG A O 1
ATOM 512 N N . TRP A 1 63 ? -2.195 4.793 16.312 1 98 63 TRP A N 1
ATOM 513 C CA . TRP A 1 63 ? -1.79 4.781 14.914 1 98 63 TRP A CA 1
ATOM 514 C C . TRP A 1 63 ? -0.682 3.764 14.68 1 98 63 TRP A C 1
ATOM 516 O O . TRP A 1 63 ? 0.251 3.652 15.477 1 98 63 TRP A O 1
ATOM 526 N N . PHE A 1 64 ? -0.784 3.098 13.555 1 97.94 64 PHE A N 1
ATOM 527 C CA . PHE A 1 64 ? 0.221 2.119 13.148 1 97.94 64 PHE A CA 1
ATOM 528 C C . PHE A 1 64 ? 0.643 2.342 11.703 1 97.94 64 PHE A C 1
ATOM 530 O O . PHE A 1 64 ? -0.203 2.449 10.812 1 97.94 64 PHE A O 1
ATOM 537 N N . THR A 1 65 ? 1.954 2.498 11.461 1 95.38 65 THR A N 1
ATOM 538 C CA . THR A 1 65 ? 2.494 2.268 10.125 1 95.38 65 THR A CA 1
ATOM 539 C C . THR A 1 65 ? 2.584 0.774 9.828 1 95.38 65 THR A C 1
ATOM 541 O O . THR A 1 65 ? 2.338 -0.055 10.703 1 95.38 65 THR A O 1
ATOM 544 N N . PRO A 1 66 ? 2.893 0.389 8.57 1 94.44 66 PRO A N 1
ATOM 545 C CA . PRO A 1 66 ? 3.08 -1.037 8.297 1 94.44 66 PRO A CA 1
ATOM 546 C C . PRO A 1 66 ? 4.188 -1.66 9.148 1 94.44 66 PRO A C 1
ATOM 548 O O . PRO A 1 66 ? 4.18 -2.871 9.383 1 94.44 66 PRO A O 1
ATOM 551 N N . GLU A 1 67 ? 5.066 -0.798 9.75 1 92.75 67 GLU A N 1
ATOM 552 C CA . GLU A 1 67 ? 6.25 -1.326 10.422 1 92.75 67 GLU A CA 1
ATOM 553 C C . GLU A 1 67 ? 6.105 -1.244 11.938 1 92.75 67 GLU A C 1
ATOM 555 O O . GLU A 1 67 ? 6.656 -2.074 12.664 1 92.75 67 GLU A O 1
ATOM 560 N N . GLU A 1 68 ? 5.367 -0.211 12.344 1 94.69 68 GLU A N 1
ATOM 561 C CA . GLU A 1 68 ? 5.34 -0.019 13.789 1 94.69 68 GLU A CA 1
ATOM 562 C C . GLU A 1 68 ? 4.223 0.936 14.203 1 94.69 68 GLU A C 1
ATOM 564 O O . GLU A 1 68 ? 3.654 1.633 13.359 1 94.69 68 GLU A O 1
ATOM 569 N N . GLU A 1 69 ? 3.957 0.922 15.547 1 96.5 69 GLU A N 1
ATOM 570 C CA . GLU A 1 69 ? 3.08 1.933 16.141 1 96.5 69 GLU A CA 1
ATOM 571 C C . GLU A 1 69 ? 3.812 3.258 16.312 1 96.5 69 GLU A C 1
ATOM 573 O O . GLU A 1 69 ? 4.996 3.279 16.672 1 96.5 69 GLU A O 1
ATOM 578 N N . ILE A 1 70 ? 3.113 4.344 16.125 1 93.06 70 ILE A N 1
ATOM 579 C CA . ILE A 1 70 ? 3.73 5.652 16.312 1 93.06 70 ILE A CA 1
ATOM 580 C C . ILE A 1 70 ? 2.898 6.477 17.297 1 93.06 70 ILE A C 1
ATOM 582 O O . ILE A 1 70 ? 1.744 6.141 17.562 1 93.06 70 ILE A O 1
ATOM 586 N N . ASP A 1 71 ? 3.434 7.559 17.766 1 91.94 71 ASP A N 1
ATOM 587 C CA . ASP A 1 71 ? 2.842 8.273 18.891 1 91.94 71 ASP A CA 1
ATOM 588 C C . ASP A 1 71 ? 1.919 9.391 18.406 1 91.94 71 ASP A C 1
ATOM 590 O O . ASP A 1 71 ? 1.063 9.859 19.172 1 91.94 71 ASP A O 1
ATOM 594 N N . LEU A 1 72 ? 2.109 9.82 17.234 1 90.69 72 LEU A N 1
ATOM 595 C CA . LEU A 1 72 ? 1.325 10.945 16.734 1 90.69 72 LEU A CA 1
ATOM 596 C C . LEU A 1 72 ? 1.25 10.906 15.211 1 90.69 72 LEU A C 1
ATOM 598 O O . LEU A 1 72 ? 2.26 10.68 14.539 1 90.69 72 LEU A O 1
ATOM 602 N N . CYS A 1 73 ? 0.089 11.125 14.742 1 92.62 73 CYS A N 1
ATOM 603 C CA . CYS A 1 73 ? -0.142 11.227 13.305 1 92.62 73 CYS A CA 1
ATOM 604 C C . CYS A 1 73 ? -1.3 12.172 13.008 1 92.62 73 CYS A C 1
ATOM 606 O O . CYS A 1 73 ? -2.447 11.883 13.344 1 92.62 73 CYS A O 1
ATOM 608 N N . GLY A 1 74 ? -1.074 13.227 12.32 1 94.56 74 GLY A N 1
ATOM 609 C CA . GLY A 1 74 ? -2.074 14.25 12.055 1 94.56 74 GLY A CA 1
ATOM 610 C C . GLY A 1 74 ? -3.117 13.805 11.039 1 94.56 74 GLY A C 1
ATOM 611 O O . GLY A 1 74 ? -4.312 13.789 11.344 1 94.56 74 GLY A O 1
ATOM 612 N N . HIS A 1 75 ? -2.668 13.32 9.898 1 97.12 75 HIS A N 1
ATOM 613 C CA . HIS A 1 75 ? -3.615 13.023 8.828 1 97.12 75 HIS A CA 1
ATOM 614 C C . HIS A 1 75 ? -4.523 11.859 9.203 1 97.12 75 HIS A C 1
ATOM 616 O O . HIS A 1 75 ? -5.711 11.867 8.883 1 97.12 75 HIS A O 1
ATOM 622 N N . ALA A 1 76 ? -4 10.875 9.898 1 97.94 76 ALA A N 1
ATOM 623 C CA . ALA A 1 76 ? -4.82 9.734 10.297 1 97.94 76 ALA A CA 1
ATOM 624 C C . ALA A 1 76 ? -5.773 10.117 11.43 1 97.94 76 ALA A C 1
ATOM 626 O O . ALA A 1 76 ? -6.805 9.469 11.625 1 97.94 76 ALA A O 1
ATOM 627 N N . THR A 1 77 ? -5.379 11.133 12.242 1 98.06 77 THR A N 1
ATOM 628 C CA . THR A 1 77 ? -6.312 11.688 13.219 1 98.06 77 THR A CA 1
ATOM 629 C C . THR A 1 77 ? -7.492 12.352 12.523 1 98.06 77 THR A C 1
ATOM 631 O O . THR A 1 77 ? -8.648 12.133 12.891 1 98.06 77 THR A O 1
ATOM 634 N N . LEU A 1 78 ? -7.168 13.141 11.531 1 98.38 78 LEU A N 1
ATOM 635 C CA . LEU A 1 78 ? -8.219 13.789 10.75 1 98.38 78 LEU A CA 1
ATOM 636 C C . LEU A 1 78 ? -9.133 12.758 10.102 1 98.38 78 LEU A C 1
ATOM 638 O O . LEU A 1 78 ? -10.352 12.898 10.125 1 98.38 78 LEU A O 1
ATOM 642 N N . ALA A 1 79 ? -8.578 11.719 9.578 1 98.69 79 ALA A N 1
ATOM 643 C CA . ALA A 1 79 ? -9.336 10.641 8.961 1 98.69 79 ALA A CA 1
ATOM 644 C C . ALA A 1 79 ? -10.25 9.953 9.977 1 98.69 79 ALA A C 1
ATOM 646 O O . ALA A 1 79 ? -11.406 9.664 9.68 1 98.69 79 ALA A O 1
ATOM 647 N N . ALA A 1 80 ? -9.695 9.648 11.156 1 98.69 80 ALA A N 1
ATOM 648 C CA . ALA A 1 80 ? -10.484 9.039 12.227 1 98.69 80 ALA A CA 1
ATOM 649 C C . ALA A 1 80 ? -11.656 9.93 12.625 1 98.69 80 ALA A C 1
ATOM 651 O O . ALA A 1 80 ? -12.781 9.453 12.781 1 98.69 80 ALA A O 1
ATOM 652 N N . ALA A 1 81 ? -11.367 11.203 12.766 1 98.5 81 ALA A N 1
ATOM 653 C CA . ALA A 1 81 ? -12.414 12.148 13.117 1 98.5 81 ALA A CA 1
ATOM 654 C C . ALA A 1 81 ? -13.492 12.195 12.039 1 98.5 81 ALA A C 1
ATOM 656 O O . ALA A 1 81 ? -14.688 12.172 12.352 1 98.5 81 ALA A O 1
ATOM 657 N N . TYR A 1 82 ? -13.055 12.266 10.836 1 98.44 82 TYR A N 1
ATOM 658 C CA . TYR A 1 82 ? -13.992 12.242 9.719 1 98.44 82 TYR A CA 1
ATOM 659 C C . TYR A 1 82 ? -14.898 11.023 9.805 1 98.44 82 TYR A C 1
ATOM 661 O O . TYR A 1 82 ? -16.125 11.141 9.641 1 98.44 82 TYR A O 1
ATOM 669 N N . THR A 1 83 ? -14.336 9.875 10.031 1 98.5 83 THR A N 1
ATOM 670 C CA . THR A 1 83 ? -15.078 8.625 10.125 1 98.5 83 THR A CA 1
ATOM 671 C C . THR A 1 83 ? -16.141 8.711 11.219 1 98.5 83 THR A C 1
ATOM 673 O O . THR A 1 83 ? -17.281 8.289 11.016 1 98.5 83 THR A O 1
ATOM 676 N N . ILE A 1 84 ? -15.742 9.25 12.328 1 98 84 ILE A N 1
ATOM 677 C CA . ILE A 1 84 ? -16.672 9.383 13.445 1 98 84 ILE A CA 1
ATOM 678 C C . ILE A 1 84 ? -17.797 10.344 13.078 1 98 84 ILE A C 1
ATOM 680 O O . ILE A 1 84 ? -18.969 10.008 13.227 1 98 84 ILE A O 1
ATOM 684 N N . PHE A 1 85 ? -17.484 11.508 12.516 1 97.5 85 PHE A N 1
ATOM 685 C CA . PHE A 1 85 ? -18.453 12.547 12.211 1 97.5 85 PHE A CA 1
ATOM 686 C C . PHE A 1 85 ? -19.406 12.102 11.109 1 97.5 85 PHE A C 1
ATOM 688 O O . PHE A 1 85 ? -20.578 12.461 11.109 1 97.5 85 PHE A O 1
ATOM 695 N N . GLU A 1 86 ? -18.953 11.312 10.156 1 96.56 86 GLU A N 1
ATOM 696 C CA . GLU A 1 86 ? -19.75 11.023 8.969 1 96.56 86 GLU A CA 1
ATOM 697 C C . GLU A 1 86 ? -20.469 9.688 9.102 1 96.56 86 GLU A C 1
ATOM 699 O O . GLU A 1 86 ? -21.547 9.5 8.516 1 96.56 86 GLU A O 1
ATOM 704 N N . TYR A 1 87 ? -19.891 8.734 9.883 1 95.94 87 TYR A N 1
ATOM 705 C CA . TYR A 1 87 ? -20.438 7.387 9.844 1 95.94 87 TYR A CA 1
ATOM 706 C C . TYR A 1 87 ? -20.969 6.977 11.211 1 95.94 87 TYR A C 1
ATOM 708 O O . TYR A 1 87 ? -21.922 6.188 11.305 1 95.94 87 TYR A O 1
ATOM 716 N N . LEU A 1 88 ? -20.344 7.453 12.25 1 95.31 88 LEU A N 1
ATOM 717 C CA . LEU A 1 88 ? -20.625 6.832 13.539 1 95.31 88 LEU A CA 1
ATOM 718 C C . LEU A 1 88 ? -21.438 7.766 14.43 1 95.31 88 LEU A C 1
ATOM 720 O O . LEU A 1 88 ? -22.281 7.316 15.203 1 95.31 88 LEU A O 1
ATOM 724 N N . ASN A 1 89 ? -21.125 9.023 14.391 1 93.19 89 ASN A N 1
ATOM 725 C CA . ASN A 1 89 ? -21.797 10.047 15.172 1 93.19 89 ASN A CA 1
ATOM 726 C C . ASN A 1 89 ? -22 11.328 14.367 1 93.19 89 ASN A C 1
ATOM 728 O O . ASN A 1 89 ? -21.328 12.336 14.633 1 93.19 89 ASN A O 1
ATOM 732 N N . LYS A 1 90 ? -23.031 11.453 13.547 1 90.5 90 LYS A N 1
ATOM 733 C CA . LYS A 1 90 ? -23.234 12.508 12.555 1 90.5 90 LYS A CA 1
ATOM 734 C C . LYS A 1 90 ? -23.672 13.805 13.227 1 90.5 90 LYS A C 1
ATOM 736 O O . LYS A 1 90 ? -23.578 14.883 12.633 1 90.5 90 LYS A O 1
ATOM 741 N N . ASN A 1 91 ? -24.062 13.648 14.445 1 91.19 91 ASN A N 1
ATOM 742 C CA . ASN A 1 91 ? -24.578 14.828 15.125 1 91.19 91 ASN A CA 1
ATOM 743 C C . ASN A 1 91 ? -23.5 15.539 15.93 1 91.19 91 ASN A C 1
ATOM 745 O O . ASN A 1 91 ? -23.719 16.641 16.438 1 91.19 91 ASN A O 1
ATOM 749 N N . SER A 1 92 ? -22.406 14.93 16.062 1 91.88 92 SER A N 1
ATOM 750 C CA . SER A 1 92 ? -21.312 15.531 16.828 1 91.88 92 SER A CA 1
ATOM 751 C C . SER A 1 92 ? -20.484 16.469 15.953 1 91.88 92 SER A C 1
ATOM 753 O O . SER A 1 92 ? -20.312 16.219 14.758 1 91.88 92 SER A O 1
ATOM 755 N N . ASN A 1 93 ? -20.062 17.531 16.594 1 95.62 93 ASN A N 1
ATOM 756 C CA . ASN A 1 93 ? -19.156 18.453 15.906 1 95.62 93 ASN A CA 1
ATOM 757 C C . ASN A 1 93 ? -17.859 18.641 16.672 1 95.62 93 ASN A C 1
ATOM 759 O O . ASN A 1 93 ? -17.047 19.5 16.312 1 95.62 93 ASN A O 1
ATOM 763 N N . GLU A 1 94 ? -17.75 17.938 17.734 1 96.19 94 GLU A N 1
ATOM 764 C CA . GLU A 1 94 ? -16.531 17.969 18.547 1 96.19 94 GLU A CA 1
ATOM 765 C C . GLU A 1 94 ? -16.234 16.594 19.141 1 96.19 94 GLU A C 1
ATOM 767 O O . GLU A 1 94 ? -17.141 15.922 19.641 1 96.19 94 GLU A O 1
ATOM 772 N N . ILE A 1 95 ? -14.992 16.234 19.016 1 96.06 95 ILE A N 1
ATOM 773 C CA . ILE A 1 95 ? -14.57 15 19.672 1 96.06 95 ILE A CA 1
ATOM 774 C C . ILE A 1 95 ? -13.18 15.188 20.281 1 96.06 95 ILE A C 1
ATOM 776 O O . ILE A 1 95 ? -12.445 16.094 19.891 1 96.06 95 ILE A O 1
ATOM 780 N N . SER A 1 96 ? -12.906 14.352 21.297 1 96.12 96 SER A N 1
ATOM 781 C CA . SER A 1 96 ? -11.586 14.312 21.922 1 96.12 96 SER A CA 1
ATOM 782 C C . SER A 1 96 ? -10.992 12.914 21.875 1 96.12 96 SER A C 1
ATOM 784 O O . SER A 1 96 ? -11.664 11.93 22.188 1 96.12 96 SER A O 1
ATOM 786 N N . PHE A 1 97 ? -9.75 12.906 21.438 1 96.81 97 PHE A N 1
ATOM 787 C CA . PHE A 1 97 ? -9.008 11.648 21.422 1 96.81 97 PHE A CA 1
ATOM 788 C C . PHE A 1 97 ? -7.988 11.602 22.547 1 96.81 97 PHE A C 1
ATOM 790 O O . PHE A 1 97 ? -7.207 12.531 22.719 1 96.81 97 PHE A O 1
ATOM 797 N N . ASN A 1 98 ? -8.047 10.562 23.328 1 96.44 98 ASN A N 1
ATOM 798 C CA . ASN A 1 98 ? -6.941 10.234 24.219 1 96.44 98 ASN A CA 1
ATOM 799 C C . ASN A 1 98 ? -5.867 9.422 23.5 1 96.44 98 ASN A C 1
ATOM 801 O O . ASN A 1 98 ? -6.148 8.344 22.969 1 96.44 98 ASN A O 1
ATOM 805 N N . THR A 1 99 ? -4.629 9.961 23.453 1 94.62 99 THR A N 1
ATOM 806 C CA . THR A 1 99 ? -3.551 9.312 22.719 1 94.62 99 THR A CA 1
ATOM 807 C C . THR A 1 99 ? -2.291 9.219 23.578 1 94.62 99 THR A C 1
ATOM 809 O O . THR A 1 99 ? -2.254 9.742 24.688 1 94.62 99 THR A O 1
ATOM 812 N N . LYS A 1 100 ? -1.248 8.547 23.062 1 91.19 100 LYS A N 1
ATOM 813 C CA . LYS A 1 100 ? 0.042 8.469 23.734 1 91.19 100 LYS A CA 1
ATOM 814 C C . LYS A 1 100 ? 0.678 9.852 23.875 1 91.19 100 LYS A C 1
ATOM 816 O O . LYS A 1 100 ? 1.476 10.086 24.797 1 91.19 100 LYS A O 1
ATOM 821 N N . SER A 1 101 ? 0.294 10.773 23.016 1 88.69 101 SER A N 1
ATOM 822 C CA . SER A 1 101 ? 0.869 12.117 23.016 1 88.69 101 SER A CA 1
ATOM 823 C C . SER A 1 101 ? -0.04 13.109 23.734 1 88.69 101 SER A C 1
ATOM 825 O O . SER A 1 101 ? 0.161 14.32 23.641 1 88.69 101 SER A O 1
ATOM 827 N N . GLY A 1 102 ? -1.078 12.562 24.438 1 91.19 102 GLY A N 1
ATOM 828 C CA . GLY A 1 102 ? -2.006 13.422 25.156 1 91.19 102 GLY A CA 1
ATOM 829 C C . GLY A 1 102 ? -3.357 13.539 24.469 1 91.19 102 GLY A C 1
ATOM 830 O O . GLY A 1 102 ? -3.674 12.758 23.578 1 91.19 102 GLY A O 1
ATOM 831 N N . ILE A 1 103 ? -4.129 14.492 24.953 1 93.88 103 ILE A N 1
ATOM 832 C CA . ILE A 1 103 ? -5.484 14.672 24.438 1 93.88 103 ILE A CA 1
ATOM 833 C C . ILE A 1 103 ? -5.449 15.531 23.172 1 93.88 103 ILE A C 1
ATOM 835 O O . ILE A 1 103 ? -4.82 16.594 23.156 1 93.88 103 ILE A O 1
ATOM 839 N N . LEU A 1 104 ? -6.078 15.086 22.156 1 93.88 104 LEU A N 1
ATOM 840 C CA . LEU A 1 104 ? -6.238 15.82 20.906 1 93.88 104 LEU A CA 1
ATOM 841 C C . LEU A 1 104 ? -7.695 16.219 20.688 1 93.88 104 LEU A C 1
ATOM 843 O O . LEU A 1 104 ? -8.562 15.352 20.578 1 93.88 104 LEU A O 1
ATOM 847 N N . LYS A 1 105 ? -7.906 17.438 20.625 1 93.75 105 LYS A N 1
ATOM 848 C CA . LYS A 1 105 ? -9.25 17.953 20.359 1 93.75 105 LYS A CA 1
ATOM 849 C C . LYS A 1 105 ? -9.461 18.188 18.859 1 93.75 105 LYS A C 1
ATOM 851 O O . LYS A 1 105 ? -8.578 18.703 18.188 1 93.75 105 LYS A O 1
ATOM 856 N N . VAL A 1 106 ? -10.586 17.766 18.406 1 97.25 106 VAL A N 1
ATOM 857 C CA . VAL A 1 106 ? -10.938 17.922 17 1 97.25 106 VAL A CA 1
ATOM 858 C C . VAL A 1 106 ? -12.32 18.547 16.875 1 97.25 106 VAL A C 1
ATOM 860 O O . VAL A 1 106 ? -13.266 18.109 17.531 1 97.25 106 VAL A O 1
ATOM 863 N N . LEU A 1 107 ? -12.406 19.516 16.031 1 97.5 107 LEU A N 1
ATOM 864 C CA . LEU A 1 107 ? -13.656 20.234 15.805 1 97.5 107 LEU A CA 1
ATOM 865 C C . LEU A 1 107 ? -14.07 20.141 14.344 1 97.5 107 LEU A C 1
ATOM 867 O O . LEU A 1 107 ? -13.227 20.172 13.445 1 97.5 107 LEU A O 1
ATOM 871 N N . LYS A 1 108 ? -15.359 20.031 14.148 1 97.75 108 LYS A N 1
ATOM 872 C CA . LYS A 1 108 ? -15.914 20.062 12.805 1 97.75 108 LYS A CA 1
ATOM 873 C C . LYS A 1 108 ? -16.781 21.297 12.594 1 97.75 108 LYS A C 1
ATOM 875 O O . LYS A 1 108 ? -17.688 21.562 13.391 1 97.75 108 LYS A O 1
ATOM 880 N N . LYS A 1 109 ? -16.484 22.062 11.625 1 95.5 109 LYS A N 1
ATOM 881 C CA . LYS A 1 109 ? -17.312 23.172 11.172 1 95.5 109 LYS A CA 1
ATOM 882 C C . LYS A 1 109 ? -17.516 23.125 9.656 1 95.5 109 LYS A C 1
ATOM 884 O O . LYS A 1 109 ? -16.562 23.234 8.891 1 95.5 109 LYS A O 1
ATOM 889 N N . ASP A 1 110 ? -18.797 22.953 9.281 1 93.25 110 ASP A N 1
ATOM 890 C CA . ASP A 1 110 ? -19.125 22.734 7.879 1 93.25 110 ASP A CA 1
ATOM 891 C C . ASP A 1 110 ? -18.359 21.547 7.312 1 93.25 110 ASP A C 1
ATOM 893 O O . ASP A 1 110 ? -18.516 20.422 7.781 1 93.25 110 ASP A O 1
ATOM 897 N N . LYS A 1 111 ? -17.406 21.797 6.355 1 94.69 111 LYS A N 1
ATOM 898 C CA . LYS A 1 111 ? -16.703 20.688 5.73 1 94.69 111 LYS A CA 1
ATOM 899 C C . LYS A 1 111 ? -15.258 20.594 6.215 1 94.69 111 LYS A C 1
ATOM 901 O O . LYS A 1 111 ? -14.5 19.734 5.773 1 94.69 111 LYS A O 1
ATOM 906 N N . LEU A 1 112 ? -14.992 21.391 7.234 1 98.19 112 LEU A N 1
ATOM 907 C CA . LEU A 1 112 ? -13.617 21.422 7.719 1 98.19 112 LEU A CA 1
ATOM 908 C C . LEU A 1 112 ? -13.492 20.719 9.062 1 98.19 112 LEU A C 1
ATOM 910 O O . LEU A 1 112 ? -14.32 20.922 9.961 1 98.19 112 LEU A O 1
ATOM 914 N N . ILE A 1 113 ? -12.531 19.906 9.156 1 98.5 113 ILE A N 1
ATOM 915 C CA . ILE A 1 113 ? -12.133 19.266 10.406 1 98.5 113 ILE A CA 1
ATOM 916 C C . ILE A 1 113 ? -10.859 19.922 10.93 1 98.5 113 ILE A C 1
ATOM 918 O O . ILE A 1 113 ? -9.836 19.953 10.234 1 98.5 113 ILE A O 1
ATOM 922 N N . THR A 1 114 ? -10.922 20.391 12.148 1 98.56 114 THR A N 1
ATOM 923 C CA . THR A 1 114 ? -9.828 21.172 12.719 1 98.56 114 THR A CA 1
ATOM 924 C C . THR A 1 114 ? -9.172 20.422 13.875 1 98.56 114 THR A C 1
ATOM 926 O O . THR A 1 114 ? -9.867 19.938 14.773 1 98.56 114 THR A O 1
ATOM 929 N N . MET A 1 115 ? -7.891 20.391 13.812 1 97.38 115 MET A N 1
ATOM 930 C CA . MET A 1 115 ? -7.078 19.844 14.898 1 97.38 115 MET A CA 1
ATOM 931 C C . MET A 1 115 ? -6.234 20.938 15.547 1 97.38 115 MET A C 1
ATOM 933 O O . MET A 1 115 ? -5.855 21.906 14.883 1 97.38 115 MET A O 1
ATOM 937 N N . ILE A 1 116 ? -5.93 20.75 16.797 1 94.44 116 ILE A N 1
ATOM 938 C CA . ILE A 1 116 ? -5.105 21.703 17.531 1 94.44 116 ILE A CA 1
ATOM 939 C C . ILE A 1 116 ? -3.758 21.062 17.875 1 94.44 116 ILE A C 1
ATOM 941 O O . ILE A 1 116 ? -3.703 20.016 18.516 1 94.44 116 ILE A O 1
ATOM 945 N N . PHE A 1 117 ? -2.688 21.688 17.438 1 93.06 117 PHE A N 1
ATOM 946 C CA . PHE A 1 117 ? -1.33 21.203 17.656 1 93.06 117 PHE A CA 1
ATOM 947 C C . PHE A 1 117 ? -0.461 22.281 18.281 1 93.06 117 PHE A C 1
ATOM 949 O O . PHE A 1 117 ? -0.779 23.469 18.188 1 93.06 117 PHE A O 1
ATOM 956 N N . PRO A 1 118 ? 0.555 21.906 18.906 1 92.88 118 PRO A N 1
ATOM 957 C CA . PRO A 1 118 ? 1.459 22.922 19.453 1 92.88 118 PRO A CA 1
ATOM 958 C C . PRO A 1 118 ? 2.271 23.641 18.375 1 92.88 118 PRO A C 1
ATOM 960 O O . PRO A 1 118 ? 2.621 23.031 17.359 1 92.88 118 PRO A O 1
ATOM 963 N N . SER A 1 119 ? 2.516 24.859 18.609 1 95.94 119 SER A N 1
ATOM 964 C CA . SER A 1 119 ? 3.463 25.594 17.781 1 95.94 119 SER A CA 1
ATOM 965 C C . SER A 1 119 ? 4.898 25.188 18.094 1 95.94 119 SER A C 1
ATOM 967 O O . SER A 1 119 ? 5.277 25.078 19.266 1 95.94 119 SER A O 1
ATOM 969 N N . ARG A 1 120 ? 5.68 24.891 17.031 1 95.06 120 ARG A N 1
ATOM 970 C CA . ARG A 1 120 ? 7.082 24.531 17.188 1 95.06 120 ARG A CA 1
ATOM 971 C C . ARG A 1 120 ? 7.977 25.391 16.297 1 95.06 120 ARG A C 1
ATOM 973 O O . ARG A 1 120 ? 8.5 24.906 15.289 1 95.06 120 ARG A O 1
ATOM 980 N N . GLU A 1 121 ? 8.281 26.484 16.781 1 95.38 121 GLU A N 1
ATOM 981 C CA . GLU A 1 121 ? 9.086 27.406 15.984 1 95.38 121 GLU A CA 1
ATOM 982 C C . GLU A 1 121 ? 10.516 26.906 15.828 1 95.38 121 GLU A C 1
ATOM 984 O O . GLU A 1 121 ? 11.133 26.453 16.797 1 95.38 121 GLU A O 1
ATOM 989 N N . GLY A 1 122 ? 10.977 26.984 14.594 1 96.62 122 GLY A N 1
ATOM 990 C CA . GLY A 1 122 ? 12.352 26.578 14.344 1 96.62 122 GLY A CA 1
ATOM 991 C C . GLY A 1 122 ? 13.352 27.703 14.602 1 96.62 122 GLY A C 1
ATOM 992 O O . GLY A 1 122 ? 12.984 28.875 14.625 1 96.62 122 GLY A O 1
ATOM 993 N N . GLU A 1 123 ? 14.586 27.281 14.773 1 97.75 123 GLU A N 1
ATOM 994 C CA . GLU A 1 123 ? 15.688 28.234 14.914 1 97.75 123 GLU A CA 1
ATOM 995 C C . GLU A 1 123 ? 16.547 28.266 13.648 1 97.75 123 GLU A C 1
ATOM 997 O O . GLU A 1 123 ? 16.828 27.234 13.055 1 97.75 123 GLU A O 1
ATOM 1002 N N . LYS A 1 124 ? 16.906 29.5 13.32 1 97.75 124 LYS A N 1
ATOM 1003 C CA . LYS A 1 124 ? 17.766 29.625 12.148 1 97.75 124 LYS A CA 1
ATOM 1004 C C . LYS A 1 124 ? 19.047 28.828 12.32 1 97.75 124 LYS A C 1
ATOM 1006 O O . LYS A 1 124 ? 19.656 28.844 13.398 1 97.75 124 LYS A O 1
ATOM 1011 N N . SER A 1 125 ? 19.359 28.203 11.281 1 97.06 125 SER A N 1
ATOM 1012 C CA . SER A 1 125 ? 20.531 27.344 11.352 1 97.06 125 SER A CA 1
ATOM 1013 C C . SER A 1 125 ? 21.391 27.469 10.094 1 97.06 125 SER A C 1
ATOM 1015 O O . SER A 1 125 ? 20.938 28 9.078 1 97.06 125 SER A O 1
ATOM 1017 N N . GLU A 1 126 ? 22.672 27 10.242 1 96.94 126 GLU A N 1
ATOM 1018 C CA . GLU A 1 126 ? 23.5 26.891 9.055 1 96.94 126 GLU A CA 1
ATOM 1019 C C . GLU A 1 126 ? 22.938 25.859 8.086 1 96.94 126 GLU A C 1
ATOM 1021 O O . GLU A 1 126 ? 22.203 24.953 8.484 1 96.94 126 GLU A O 1
ATOM 1026 N N . ILE A 1 127 ? 23.344 26.062 6.906 1 97.88 127 ILE A N 1
ATOM 1027 C CA . ILE A 1 127 ? 22.859 25.156 5.863 1 97.88 127 ILE A CA 1
ATOM 1028 C C . ILE A 1 127 ? 23.828 23.984 5.727 1 97.88 127 ILE A C 1
ATOM 1030 O O . ILE A 1 127 ? 24.953 24.141 5.234 1 97.88 127 ILE A O 1
ATOM 1034 N N . PRO A 1 128 ? 23.375 22.844 6.09 1 97.38 128 PRO A N 1
ATOM 1035 C CA . PRO A 1 128 ? 24.266 21.688 5.93 1 97.38 128 PRO A CA 1
ATOM 1036 C C . PRO A 1 128 ? 24.531 21.359 4.465 1 97.38 128 PRO A C 1
ATOM 1038 O O . PRO A 1 128 ? 23.625 21.438 3.631 1 97.38 128 PRO A O 1
ATOM 1041 N N . GLU A 1 129 ? 25.719 20.922 4.207 1 97.88 129 GLU A N 1
ATOM 1042 C CA . GLU A 1 129 ? 26.078 20.531 2.846 1 97.88 129 GLU A CA 1
ATOM 1043 C C . GLU A 1 129 ? 25.25 19.359 2.363 1 97.88 129 GLU A C 1
ATOM 1045 O O . GLU A 1 129 ? 24.891 19.281 1.187 1 97.88 129 GLU A O 1
ATOM 1050 N N . GLU A 1 130 ? 24.984 18.453 3.244 1 97.94 130 GLU A N 1
ATOM 1051 C CA . GLU A 1 130 ? 24.172 17.297 2.91 1 97.94 130 GLU A CA 1
ATOM 1052 C C . GLU A 1 130 ? 22.766 17.703 2.471 1 97.94 130 GLU A C 1
ATOM 1054 O O . GLU A 1 130 ? 22.172 17.047 1.62 1 97.94 130 GLU A O 1
ATOM 1059 N N . LEU A 1 131 ? 22.297 18.719 3.037 1 98.31 131 LEU A N 1
ATOM 1060 C CA . LEU A 1 131 ? 20.969 19.219 2.674 1 98.31 131 LEU A CA 1
ATOM 1061 C C . LEU A 1 131 ? 20.969 19.781 1.256 1 98.31 131 LEU A C 1
ATOM 1063 O O . LEU A 1 131 ? 20.047 19.5 0.479 1 98.31 131 LEU A O 1
ATOM 1067 N N . ILE A 1 132 ? 22.016 20.531 0.921 1 98.31 132 ILE A N 1
ATOM 1068 C CA . ILE A 1 132 ? 22.156 21.094 -0.417 1 98.31 132 ILE A CA 1
ATOM 1069 C C . ILE A 1 132 ? 22.25 19.969 -1.446 1 98.31 132 ILE A C 1
ATOM 1071 O O . ILE A 1 132 ? 21.531 19.969 -2.449 1 98.31 132 ILE A O 1
ATOM 1075 N N . ARG A 1 133 ? 23.078 19 -1.156 1 97.94 133 ARG A N 1
ATOM 1076 C CA . ARG A 1 133 ? 23.25 17.875 -2.062 1 97.94 133 ARG A CA 1
ATOM 1077 C C . ARG A 1 133 ? 21.969 17.062 -2.186 1 97.94 133 ARG A C 1
ATOM 1079 O O . ARG A 1 133 ? 21.625 16.594 -3.271 1 97.94 133 ARG A O 1
ATOM 1086 N N . GLY A 1 134 ? 21.297 16.906 -1.09 1 98.12 134 GLY A N 1
ATOM 1087 C CA . GLY A 1 134 ? 20.078 16.109 -1.06 1 98.12 134 GLY A CA 1
ATOM 1088 C C . GLY A 1 134 ? 18.922 16.766 -1.795 1 98.12 134 GLY A C 1
ATOM 1089 O O . GLY A 1 134 ? 18.125 16.078 -2.449 1 98.12 134 GLY A O 1
ATOM 1090 N N . LEU A 1 135 ? 18.844 18.078 -1.709 1 98.31 135 LEU A N 1
ATOM 1091 C CA . LEU A 1 135 ? 17.75 18.797 -2.334 1 98.31 135 LEU A CA 1
ATOM 1092 C C . LEU A 1 135 ? 18.078 19.172 -3.773 1 98.31 135 LEU A C 1
ATOM 1094 O O . LEU A 1 135 ? 17.203 19.516 -4.555 1 98.31 135 LEU A O 1
ATOM 1098 N N . GLY A 1 136 ? 19.359 19.141 -4.098 1 98.06 136 GLY A N 1
ATOM 1099 C CA . GLY A 1 136 ? 19.797 19.5 -5.434 1 98.06 136 GLY A CA 1
ATOM 1100 C C . GLY A 1 136 ? 19.844 21 -5.672 1 98.06 136 GLY A C 1
ATOM 1101 O O . GLY A 1 136 ? 20 21.438 -6.805 1 98.06 136 GLY A O 1
ATOM 1102 N N . LYS A 1 137 ? 19.547 21.781 -4.703 1 97.69 137 LYS A N 1
ATOM 1103 C CA . LYS A 1 137 ? 19.5 23.234 -4.773 1 97.69 137 LYS A CA 1
ATOM 1104 C C . LYS A 1 137 ? 19.766 23.859 -3.404 1 97.69 137 LYS A C 1
ATOM 1106 O O . LYS A 1 137 ? 19.297 23.359 -2.385 1 97.69 137 LYS A O 1
ATOM 1111 N N . LYS A 1 138 ? 20.484 24.938 -3.336 1 97.81 138 LYS A N 1
ATOM 1112 C CA . LYS A 1 138 ? 20.75 25.625 -2.076 1 97.81 138 LYS A CA 1
ATOM 1113 C C . LYS A 1 138 ? 19.547 26.469 -1.646 1 97.81 138 LYS A C 1
ATOM 1115 O O . LYS A 1 138 ? 19.078 27.312 -2.404 1 97.81 138 LYS A O 1
ATOM 1120 N N . PRO A 1 139 ? 19.047 26.234 -0.478 1 98.62 139 PRO A N 1
ATOM 1121 C CA . PRO A 1 139 ? 17.969 27.078 0.011 1 98.62 139 PRO A CA 1
ATOM 1122 C C . PRO A 1 139 ? 18.453 28.469 0.411 1 98.62 139 PRO A C 1
ATOM 1124 O O . PRO A 1 139 ? 19.656 28.688 0.605 1 98.62 139 PRO A O 1
ATOM 1127 N N . LYS A 1 140 ? 17.531 29.406 0.48 1 98.19 140 LYS A N 1
ATOM 1128 C CA . LYS A 1 140 ? 17.844 30.766 0.935 1 98.19 140 LYS A CA 1
ATOM 1129 C C . LYS A 1 140 ? 18.188 30.781 2.422 1 98.19 140 LYS A C 1
ATOM 1131 O O . LYS A 1 140 ? 19.094 31.484 2.842 1 98.19 140 LYS A O 1
ATOM 1136 N N . GLU A 1 141 ? 17.391 30.062 3.213 1 98.25 141 GLU A N 1
ATOM 1137 C CA . GLU A 1 141 ? 17.547 29.922 4.66 1 98.25 141 GLU A CA 1
ATOM 1138 C C . GLU A 1 141 ? 17.125 28.531 5.133 1 98.25 141 GLU A C 1
ATOM 1140 O O . GLU A 1 141 ? 16.359 27.844 4.449 1 98.25 141 GLU A O 1
ATOM 1145 N N . VAL A 1 142 ? 17.625 28.219 6.309 1 98.62 142 VAL A N 1
ATOM 1146 C CA . VAL A 1 142 ? 17.25 26.938 6.914 1 98.62 142 VAL A CA 1
ATOM 1147 C C . VAL A 1 142 ? 16.953 27.141 8.398 1 98.62 142 VAL A C 1
ATOM 1149 O O . VAL A 1 142 ? 17.625 27.938 9.07 1 98.62 142 VAL A O 1
ATOM 1152 N N . TYR A 1 143 ? 15.977 26.516 8.812 1 98.5 143 TYR A N 1
ATOM 1153 C CA . TYR A 1 143 ? 15.609 26.484 10.227 1 98.5 143 TYR A CA 1
ATOM 1154 C C . TYR A 1 143 ? 15.586 25.062 10.758 1 98.5 143 TYR A C 1
ATOM 1156 O O . TYR A 1 143 ? 15.336 24.125 10.008 1 98.5 143 TYR A O 1
ATOM 1164 N N . ARG A 1 144 ? 15.828 24.953 12.055 1 97.56 144 ARG A N 1
ATOM 1165 C CA . ARG A 1 144 ? 15.891 23.609 12.648 1 97.56 144 ARG A CA 1
ATOM 1166 C C . ARG A 1 144 ? 14.961 23.516 13.852 1 97.56 144 ARG A C 1
ATOM 1168 O O . ARG A 1 144 ? 14.93 24.406 14.695 1 97.56 144 ARG A O 1
ATOM 1175 N N . SER A 1 145 ? 14.219 22.547 13.914 1 95.75 145 SER A N 1
ATOM 1176 C CA . SER A 1 145 ? 13.438 22.047 15.039 1 95.75 145 SER A CA 1
ATOM 1177 C C . SER A 1 145 ? 13.461 20.516 15.094 1 95.75 145 SER A C 1
ATOM 1179 O O . SER A 1 145 ? 14.531 19.906 15.141 1 95.75 145 SER A O 1
ATOM 1181 N N . ARG A 1 146 ? 12.289 19.844 15.086 1 91.5 146 ARG A N 1
ATOM 1182 C CA . ARG A 1 146 ? 12.266 18.406 14.875 1 91.5 146 ARG A CA 1
ATOM 1183 C C . ARG A 1 146 ? 12.758 18.047 13.477 1 91.5 146 ARG A C 1
ATOM 1185 O O . ARG A 1 146 ? 13.477 17.062 13.305 1 91.5 146 ARG A O 1
ATOM 1192 N N . ASP A 1 147 ? 12.398 18.953 12.602 1 96.62 147 ASP A N 1
ATOM 1193 C CA . ASP A 1 147 ? 12.766 18.844 11.195 1 96.62 147 ASP A CA 1
ATOM 1194 C C . ASP A 1 147 ? 13.648 20.016 10.766 1 96.62 147 ASP A C 1
ATOM 1196 O O . ASP A 1 147 ? 13.719 21.031 11.461 1 96.62 147 ASP A O 1
ATOM 1200 N N . TYR A 1 148 ? 14.359 19.797 9.703 1 98 148 TYR A N 1
ATOM 1201 C CA . TYR A 1 148 ? 14.867 20.953 8.977 1 98 148 TYR A CA 1
ATOM 1202 C C . TYR A 1 148 ? 13.773 21.578 8.109 1 98 148 TYR A C 1
ATOM 1204 O O . TYR A 1 148 ? 12.992 20.859 7.477 1 98 148 TYR A O 1
ATOM 1212 N N . MET A 1 149 ? 13.75 22.828 8.148 1 98.69 149 MET A N 1
ATOM 1213 C CA . MET A 1 149 ? 12.922 23.562 7.199 1 98.69 149 MET A CA 1
ATOM 1214 C C . MET A 1 149 ? 13.773 24.422 6.27 1 98.69 149 MET A C 1
ATOM 1216 O O . MET A 1 149 ? 14.422 25.359 6.719 1 98.69 149 MET A O 1
ATOM 1220 N N . ALA A 1 150 ? 13.781 24.047 5.035 1 98.81 150 ALA A N 1
ATOM 1221 C CA . ALA A 1 150 ? 14.516 24.781 4.008 1 98.81 150 ALA A CA 1
ATOM 1222 C C . ALA A 1 150 ? 13.594 25.75 3.266 1 98.81 150 ALA A C 1
ATOM 1224 O O . ALA A 1 150 ? 12.57 25.328 2.705 1 98.81 150 ALA A O 1
ATOM 1225 N N . VAL A 1 151 ? 13.953 26.984 3.227 1 98.81 151 VAL A N 1
ATOM 1226 C CA . VAL A 1 151 ? 13.125 28.031 2.629 1 98.81 151 VAL A CA 1
ATOM 1227 C C . VAL A 1 151 ? 13.68 28.406 1.257 1 98.81 151 VAL A C 1
ATOM 1229 O O . VAL A 1 151 ? 14.867 28.703 1.119 1 98.81 151 VAL A O 1
ATOM 1232 N N . PHE A 1 152 ? 12.797 28.344 0.297 1 98.75 152 PHE A N 1
ATOM 1233 C CA . PHE A 1 152 ? 13.148 28.75 -1.058 1 98.75 152 PHE A CA 1
ATOM 1234 C C . PHE A 1 152 ? 12.391 30.016 -1.457 1 98.75 152 PHE A C 1
ATOM 1236 O O . PHE A 1 152 ? 11.453 30.422 -0.77 1 98.75 152 PHE A O 1
ATOM 1243 N N . GLU A 1 153 ? 12.812 30.609 -2.537 1 97.12 153 GLU A N 1
ATOM 1244 C CA . GLU A 1 153 ? 12.281 31.906 -2.941 1 97.12 153 GLU A CA 1
ATOM 1245 C C . GLU A 1 153 ? 10.906 31.766 -3.602 1 97.12 153 GLU A C 1
ATOM 1247 O O . GLU A 1 153 ? 10.008 32.562 -3.352 1 97.12 153 GLU A O 1
ATOM 1252 N N . LYS A 1 154 ? 10.836 30.781 -4.477 1 97.5 154 LYS A N 1
ATOM 1253 C CA . LYS A 1 154 ? 9.617 30.672 -5.277 1 97.5 154 LYS A CA 1
ATOM 1254 C C . LYS A 1 154 ? 9.078 29.234 -5.266 1 97.5 154 LYS A C 1
ATOM 1256 O O . LYS A 1 154 ? 9.836 28.281 -5.094 1 97.5 154 LYS A O 1
ATOM 1261 N N . GLU A 1 155 ? 7.777 29.156 -5.453 1 98.19 155 GLU A N 1
ATOM 1262 C CA . GLU A 1 155 ? 7.09 27.875 -5.57 1 98.19 155 GLU A CA 1
ATOM 1263 C C . GLU A 1 155 ? 7.758 26.984 -6.613 1 98.19 155 GLU A C 1
ATOM 1265 O O . GLU A 1 155 ? 7.879 25.766 -6.418 1 98.19 155 GLU A O 1
ATOM 1270 N N . GLU A 1 156 ? 8.242 27.5 -7.695 1 97.75 156 GLU A N 1
ATOM 1271 C CA . GLU A 1 156 ? 8.859 26.766 -8.797 1 97.75 156 GLU A CA 1
ATOM 1272 C C . GLU A 1 156 ? 10.141 26.062 -8.344 1 97.75 156 GLU A C 1
ATOM 1274 O O . GLU A 1 156 ? 10.484 25 -8.859 1 97.75 156 GLU A O 1
ATOM 1279 N N . ASP A 1 157 ? 10.805 26.641 -7.406 1 96.94 157 ASP A N 1
ATOM 1280 C CA . ASP A 1 157 ? 12.016 26.016 -6.871 1 96.94 157 ASP A CA 1
ATOM 1281 C C . ASP A 1 157 ? 11.703 24.688 -6.191 1 96.94 157 ASP A C 1
ATOM 1283 O O . ASP A 1 157 ? 12.453 23.719 -6.332 1 96.94 157 ASP A O 1
ATOM 1287 N N . ILE A 1 158 ? 10.594 24.672 -5.469 1 96.69 158 ILE A N 1
ATOM 1288 C CA . ILE A 1 158 ? 10.148 23.484 -4.734 1 96.69 158 ILE A CA 1
ATOM 1289 C C . ILE A 1 158 ? 9.766 22.391 -5.719 1 96.69 158 ILE A C 1
ATOM 1291 O O . ILE A 1 158 ? 10.125 21.219 -5.527 1 96.69 158 ILE A O 1
ATOM 1295 N N . LYS A 1 159 ? 9.164 22.75 -6.75 1 95.94 159 LYS A N 1
ATOM 1296 C CA . LYS A 1 159 ? 8.672 21.812 -7.75 1 95.94 159 LYS A CA 1
ATOM 1297 C C . LYS A 1 159 ? 9.82 21.188 -8.531 1 95.94 159 LYS A C 1
ATOM 1299 O O . LYS A 1 159 ? 9.719 20.047 -8.984 1 95.94 159 LYS A O 1
ATOM 1304 N N . SER A 1 160 ? 10.93 21.859 -8.648 1 95.56 160 SER A N 1
ATOM 1305 C CA . SER A 1 160 ? 12 21.438 -9.547 1 95.56 160 SER A CA 1
ATOM 1306 C C . SER A 1 160 ? 13.156 20.797 -8.773 1 95.56 160 SER A C 1
ATOM 1308 O O . SER A 1 160 ? 14.234 20.594 -9.32 1 95.56 160 SER A O 1
ATOM 1310 N N . LEU A 1 161 ? 12.914 20.562 -7.516 1 97.25 161 LEU A N 1
ATOM 1311 C CA . LEU A 1 161 ? 13.969 19.938 -6.723 1 97.25 161 LEU A CA 1
ATOM 1312 C C . LEU A 1 161 ? 14.367 18.594 -7.312 1 97.25 161 LEU A C 1
ATOM 1314 O O . LEU A 1 161 ? 13.523 17.875 -7.84 1 97.25 161 LEU A O 1
ATOM 1318 N N . ARG A 1 162 ? 15.688 18.25 -7.355 1 95.5 162 ARG A N 1
ATOM 1319 C CA . ARG A 1 162 ? 16.234 16.953 -7.746 1 95.5 162 ARG A CA 1
ATOM 1320 C C . ARG A 1 162 ? 16.719 16.172 -6.527 1 95.5 162 ARG A C 1
ATOM 1322 O O . ARG A 1 162 ? 17.906 16.234 -6.18 1 95.5 162 ARG A O 1
ATOM 1329 N N . LEU A 1 163 ? 15.875 15.43 -5.953 1 97.25 163 LEU A N 1
ATOM 1330 C CA . LEU A 1 163 ? 16.062 14.859 -4.621 1 97.25 163 LEU A CA 1
ATOM 1331 C C . LEU A 1 163 ? 17.031 13.688 -4.66 1 97.25 163 LEU A C 1
ATOM 1333 O O . LEU A 1 163 ? 16.984 12.867 -5.582 1 97.25 163 LEU A O 1
ATOM 1337 N N . ASN A 1 164 ? 17.938 13.695 -3.799 1 95.69 164 ASN A N 1
ATOM 1338 C CA . ASN A 1 164 ? 18.797 12.562 -3.488 1 95.69 164 ASN A CA 1
ATOM 1339 C C . ASN A 1 164 ? 18.562 12.039 -2.074 1 95.69 164 ASN A C 1
ATOM 1341 O O . ASN A 1 164 ? 19.109 12.57 -1.111 1 95.69 164 ASN A O 1
ATOM 1345 N N . MET A 1 165 ? 17.828 10.984 -1.965 1 93.5 165 MET A N 1
ATOM 1346 C CA . MET A 1 165 ? 17.375 10.5 -0.668 1 93.5 165 MET A CA 1
ATOM 1347 C C . MET A 1 165 ? 18.531 9.969 0.161 1 93.5 165 MET A C 1
ATOM 1349 O O . MET A 1 165 ? 18.531 10.078 1.389 1 93.5 165 MET A O 1
ATOM 1353 N N . GLU A 1 166 ? 19.469 9.414 -0.473 1 91 166 GLU A N 1
ATOM 1354 C CA . GLU A 1 166 ? 20.625 8.898 0.243 1 91 166 GLU A CA 1
ATOM 1355 C C . GLU A 1 166 ? 21.375 10.016 0.969 1 91 166 GLU A C 1
ATOM 1357 O O . GLU A 1 166 ? 21.891 9.812 2.068 1 91 166 GLU A O 1
ATOM 1362 N N . GLU A 1 167 ? 21.453 11.133 0.313 1 95.69 167 GLU A N 1
ATOM 1363 C CA . GLU A 1 167 ? 22.078 12.281 0.945 1 95.69 167 GLU A CA 1
ATOM 1364 C C . GLU A 1 167 ? 21.234 12.82 2.092 1 95.69 167 GLU A C 1
ATOM 1366 O O . GLU A 1 167 ? 21.766 13.18 3.146 1 95.69 167 GLU A O 1
ATOM 1371 N N . LEU A 1 168 ? 19.969 12.844 1.893 1 96.94 168 LEU A N 1
ATOM 1372 C CA . LEU A 1 168 ? 19.062 13.367 2.908 1 96.94 168 LEU A CA 1
ATOM 1373 C C . LEU A 1 168 ? 19.078 12.484 4.152 1 96.94 168 LEU A C 1
ATOM 1375 O O . LEU A 1 168 ? 18.891 12.977 5.27 1 96.94 168 LEU A O 1
ATOM 1379 N N . LYS A 1 169 ? 19.312 11.234 3.975 1 94.81 169 LYS A N 1
ATOM 1380 C CA . LYS A 1 169 ? 19.328 10.273 5.074 1 94.81 169 LYS A CA 1
ATOM 1381 C C . LYS A 1 169 ? 20.484 10.57 6.031 1 94.81 169 LYS A C 1
ATOM 1383 O O . LYS A 1 169 ? 20.484 10.109 7.176 1 94.81 169 LYS A O 1
ATOM 1388 N N . LYS A 1 170 ? 21.438 11.25 5.609 1 95.56 170 LYS A N 1
ATOM 1389 C CA . LYS A 1 170 ? 22.641 11.523 6.402 1 95.56 170 LYS A CA 1
ATOM 1390 C C . LYS A 1 170 ? 22.375 12.617 7.43 1 95.56 170 LYS A C 1
ATOM 1392 O O . LYS A 1 170 ? 23.172 12.82 8.352 1 95.56 170 LYS A O 1
ATOM 1397 N N . LEU A 1 171 ? 21.328 13.305 7.25 1 96.44 171 LEU A N 1
ATOM 1398 C CA . LEU A 1 171 ? 21.031 14.43 8.133 1 96.44 171 LEU A CA 1
ATOM 1399 C C . LEU A 1 171 ? 20.516 13.938 9.484 1 96.44 171 LEU A C 1
ATOM 1401 O O . LEU A 1 171 ? 19.812 12.93 9.555 1 96.44 171 LEU A O 1
ATOM 1405 N N . ASP A 1 172 ? 20.859 14.703 10.547 1 94.19 172 ASP A N 1
ATOM 1406 C CA . ASP A 1 172 ? 20.5 14.312 11.906 1 94.19 172 ASP A CA 1
ATOM 1407 C C . ASP A 1 172 ? 19.188 14.961 12.336 1 94.19 172 ASP A C 1
ATOM 1409 O O . ASP A 1 172 ? 19.141 15.68 13.336 1 94.19 172 ASP A O 1
ATOM 1413 N N . VAL A 1 173 ? 18.156 14.797 11.609 1 94.31 173 VAL A N 1
ATOM 1414 C CA . VAL A 1 173 ? 16.812 15.281 11.898 1 94.31 173 VAL A CA 1
ATOM 1415 C C . VAL A 1 173 ? 15.789 14.195 11.539 1 94.31 173 VAL A C 1
ATOM 1417 O O . VAL A 1 173 ? 16.125 13.211 10.891 1 94.31 173 VAL A O 1
ATOM 1420 N N . PHE A 1 174 ? 14.586 14.398 12.016 1 93.12 174 PHE A N 1
ATOM 1421 C CA . PHE A 1 174 ? 13.523 13.438 11.742 1 93.12 174 PHE A CA 1
ATOM 1422 C C . PHE A 1 174 ? 13.062 13.539 10.297 1 93.12 174 PHE A C 1
ATOM 1424 O O . PHE A 1 174 ? 12.922 12.523 9.609 1 93.12 174 PHE A O 1
ATOM 1431 N N . GLY A 1 175 ? 12.867 14.781 9.867 1 96.06 175 GLY A N 1
ATOM 1432 C CA . GLY A 1 175 ? 12.398 15.016 8.516 1 96.06 175 GLY A CA 1
ATOM 1433 C C . GLY A 1 175 ? 12.914 16.312 7.926 1 96.06 175 GLY A C 1
ATOM 1434 O O . GLY A 1 175 ? 13.695 17.031 8.555 1 96.06 175 GLY A O 1
ATOM 1435 N N . ILE A 1 176 ? 12.547 16.547 6.695 1 98.06 176 ILE A N 1
ATOM 1436 C CA . ILE A 1 176 ? 12.953 17.734 5.949 1 98.06 176 ILE A CA 1
ATOM 1437 C C . ILE A 1 176 ? 11.727 18.391 5.336 1 98.06 176 ILE A C 1
ATOM 1439 O O . ILE A 1 176 ? 10.984 17.766 4.582 1 98.06 176 ILE A O 1
ATOM 1443 N N . ILE A 1 177 ? 11.523 19.609 5.691 1 98.5 177 ILE A N 1
ATOM 1444 C CA . ILE A 1 177 ? 10.492 20.453 5.105 1 98.5 177 ILE A CA 1
ATOM 1445 C C . ILE A 1 177 ? 11.125 21.391 4.086 1 98.5 177 ILE A C 1
ATOM 1447 O O . ILE A 1 177 ? 12.172 22 4.348 1 98.5 177 ILE A O 1
ATOM 1451 N N . VAL A 1 178 ? 10.562 21.5 2.922 1 98.81 178 VAL A N 1
ATOM 1452 C CA . VAL A 1 178 ? 10.906 22.578 1.999 1 98.81 178 VAL A CA 1
ATOM 1453 C C . VAL A 1 178 ? 9.688 23.469 1.777 1 98.81 178 VAL A C 1
ATOM 1455 O O . VAL A 1 178 ? 8.555 22.984 1.701 1 98.81 178 VAL A O 1
ATOM 1458 N N . THR A 1 179 ? 9.914 24.766 1.716 1 98.88 179 THR A N 1
ATOM 1459 C CA . THR A 1 179 ? 8.773 25.688 1.622 1 98.88 179 THR A CA 1
ATOM 1460 C C . THR A 1 179 ? 9.141 26.922 0.82 1 98.88 179 THR A C 1
ATOM 1462 O O . THR A 1 179 ? 10.32 27.25 0.658 1 98.88 179 THR A O 1
ATOM 1465 N N . ALA A 1 180 ? 8.172 27.547 0.294 1 98.88 180 ALA A N 1
ATOM 1466 C CA . ALA A 1 180 ? 8.227 28.812 -0.405 1 98.88 180 ALA A CA 1
ATOM 1467 C C . ALA A 1 180 ? 6.875 29.516 -0.389 1 98.88 180 ALA A C 1
ATOM 1469 O O . ALA A 1 180 ? 5.855 28.906 -0.055 1 98.88 180 ALA A O 1
ATOM 1470 N N . LYS A 1 181 ? 6.922 30.781 -0.665 1 98.56 181 LYS A N 1
ATOM 1471 C CA . LYS A 1 181 ? 5.66 31.484 -0.879 1 98.56 181 LYS A CA 1
ATOM 1472 C C . LYS A 1 181 ? 4.879 30.875 -2.035 1 98.56 181 LYS A C 1
ATOM 1474 O O . LYS A 1 181 ? 5.457 30.516 -3.061 1 98.56 181 LYS A O 1
ATOM 1479 N N . GLY A 1 182 ? 3.586 30.781 -1.863 1 98.31 182 GLY A N 1
ATOM 1480 C CA . GLY A 1 182 ? 2.768 30.188 -2.902 1 98.31 182 GLY A CA 1
ATOM 1481 C C . GLY A 1 182 ? 2.367 31.156 -3.99 1 98.31 182 GLY A C 1
ATOM 1482 O O . GLY A 1 182 ? 2.393 32.375 -3.781 1 98.31 182 GLY A O 1
ATOM 1483 N N . ASN A 1 183 ? 2.033 30.625 -5.109 1 98.06 183 ASN A N 1
ATOM 1484 C CA . ASN A 1 183 ? 1.475 31.438 -6.188 1 98.06 183 ASN A CA 1
ATOM 1485 C C . ASN A 1 183 ? -0.011 31.719 -5.969 1 98.06 183 ASN A C 1
ATOM 1487 O O . ASN A 1 183 ? -0.472 32.844 -6.156 1 98.06 183 ASN A O 1
ATOM 1491 N N . GLU A 1 184 ? -0.791 30.672 -5.543 1 97.88 184 GLU A N 1
ATOM 1492 C CA . GLU A 1 184 ? -2.242 30.766 -5.406 1 97.88 184 GLU A CA 1
ATOM 1493 C C . GLU A 1 184 ? -2.672 30.578 -3.955 1 97.88 184 GLU A C 1
ATOM 1495 O O . GLU A 1 184 ? -3.859 30.656 -3.637 1 97.88 184 GLU A O 1
ATOM 1500 N N . VAL A 1 185 ? -1.786 30.203 -3.137 1 98.62 185 VAL A N 1
ATOM 1501 C CA . VAL A 1 185 ? -1.986 30.047 -1.7 1 98.62 185 VAL A CA 1
ATOM 1502 C C . VAL A 1 185 ? -0.921 30.828 -0.94 1 98.62 185 VAL A C 1
ATOM 1504 O O . VAL A 1 185 ? -0.017 31.406 -1.547 1 98.62 185 VAL A O 1
ATOM 1507 N N . ASP A 1 186 ? -1.059 30.859 0.365 1 98.75 186 ASP A N 1
ATOM 1508 C CA . ASP A 1 186 ? -0.113 31.656 1.133 1 98.75 186 ASP A CA 1
ATOM 1509 C C . ASP A 1 186 ? 1.296 31.078 1.052 1 98.75 186 ASP A C 1
ATOM 1511 O O . ASP A 1 186 ? 2.266 31.812 0.844 1 98.75 186 ASP A O 1
ATOM 1515 N N . PHE A 1 187 ? 1.437 29.75 1.212 1 98.81 187 PHE A N 1
ATOM 1516 C CA . PHE A 1 187 ? 2.729 29.094 1.049 1 98.81 187 PHE A CA 1
ATOM 1517 C C . PHE A 1 187 ? 2.547 27.641 0.634 1 98.81 187 PHE A C 1
ATOM 1519 O O . PHE A 1 187 ? 1.459 27.078 0.78 1 98.81 187 PHE A O 1
ATOM 1526 N N . VAL A 1 188 ? 3.627 27.047 0.078 1 98.88 188 VAL A N 1
ATOM 1527 C CA . VAL A 1 188 ? 3.658 25.641 -0.342 1 98.88 188 VAL A CA 1
ATOM 1528 C C . VAL A 1 188 ? 4.789 24.922 0.376 1 98.88 188 VAL A C 1
ATOM 1530 O O . VAL A 1 188 ? 5.711 25.547 0.9 1 98.88 188 VAL A O 1
ATOM 1533 N N . SER A 1 189 ? 4.652 23.656 0.432 1 98.81 189 SER A N 1
ATOM 1534 C CA . SER A 1 189 ? 5.676 22.859 1.089 1 98.81 189 SER A CA 1
ATOM 1535 C C . SER A 1 189 ? 5.762 21.469 0.474 1 98.81 189 SER A C 1
ATOM 1537 O O . SER A 1 189 ? 4.93 21.094 -0.356 1 98.81 189 SER A O 1
ATOM 1539 N N . ARG A 1 190 ? 6.727 20.781 0.716 1 98.62 190 ARG A N 1
ATOM 1540 C CA . ARG A 1 190 ? 6.898 19.328 0.626 1 98.62 190 ARG A CA 1
ATOM 1541 C C . ARG A 1 190 ? 7.562 18.781 1.881 1 98.62 190 ARG A C 1
ATOM 1543 O O . ARG A 1 190 ? 8.195 19.531 2.635 1 98.62 190 ARG A O 1
ATOM 1550 N N . TYR A 1 191 ? 7.422 17.516 2.137 1 98.06 191 TYR A N 1
ATOM 1551 C CA . TYR A 1 191 ? 7.957 16.906 3.354 1 98.06 191 TYR A CA 1
ATOM 1552 C C . TYR A 1 191 ? 8.586 15.555 3.055 1 98.06 191 TYR A C 1
ATOM 1554 O O . TYR A 1 191 ? 7.965 14.695 2.42 1 98.06 191 TYR A O 1
ATOM 1562 N N . PHE A 1 192 ? 9.805 15.375 3.572 1 97 192 PHE A N 1
ATOM 1563 C CA . PHE A 1 192 ? 10.562 14.148 3.352 1 97 192 PHE A CA 1
ATOM 1564 C C . PHE A 1 192 ? 11.062 13.578 4.672 1 97 192 PHE A C 1
ATOM 1566 O O . PHE A 1 192 ? 11.531 14.312 5.539 1 97 192 PHE A O 1
ATOM 1573 N N . ALA A 1 193 ? 10.883 12.273 4.891 1 93.5 193 ALA A N 1
ATOM 1574 C CA . ALA A 1 193 ? 11.406 11.57 6.055 1 93.5 193 ALA A CA 1
ATOM 1575 C C . ALA A 1 193 ? 12.055 10.242 5.648 1 93.5 193 ALA A C 1
ATOM 1577 O O . ALA A 1 193 ? 11.617 9.18 6.082 1 93.5 193 ALA A O 1
ATOM 1578 N N . PRO A 1 194 ? 13.141 10.297 4.918 1 90.25 194 PRO A N 1
ATOM 1579 C CA . PRO A 1 194 ? 13.727 9.086 4.352 1 90.25 194 PRO A CA 1
ATOM 1580 C C . PRO A 1 194 ? 14.273 8.141 5.418 1 90.25 194 PRO A C 1
ATOM 1582 O O . PRO A 1 194 ? 14.312 6.922 5.211 1 90.25 194 PRO A O 1
ATOM 1585 N N . LYS A 1 195 ? 14.68 8.602 6.535 1 86.5 195 LYS A N 1
ATOM 1586 C CA . LYS A 1 195 ? 15.203 7.758 7.602 1 86.5 195 LYS A CA 1
ATOM 1587 C C . LYS A 1 195 ? 14.117 6.852 8.164 1 86.5 195 LYS A C 1
ATOM 1589 O O . LYS A 1 195 ? 14.414 5.801 8.742 1 86.5 195 LYS A O 1
ATOM 1594 N N . SER A 1 196 ? 12.945 7.316 8.062 1 83.12 196 SER A N 1
ATOM 1595 C CA . SER A 1 196 ? 11.805 6.535 8.531 1 83.12 196 SER A CA 1
ATOM 1596 C C . SER A 1 196 ? 11.234 5.664 7.422 1 83.12 196 SER A C 1
ATOM 1598 O O . SER A 1 196 ? 10.156 5.086 7.574 1 83.12 196 SER A O 1
ATOM 1600 N N . GLY A 1 197 ? 11.875 5.668 6.305 1 78.19 197 GLY A N 1
ATOM 1601 C CA . GLY A 1 197 ? 11.438 4.84 5.191 1 78.19 197 GLY A CA 1
ATOM 1602 C C . GLY A 1 197 ? 10.391 5.516 4.32 1 78.19 197 GLY A C 1
ATOM 1603 O O . GLY A 1 197 ? 9.797 4.879 3.445 1 78.19 197 GLY A O 1
ATOM 1604 N N . ILE A 1 198 ? 10.07 6.738 4.562 1 83.94 198 ILE A N 1
ATOM 1605 C CA . ILE A 1 198 ? 9.094 7.52 3.803 1 83.94 198 ILE A CA 1
ATOM 1606 C C . ILE A 1 198 ? 9.82 8.562 2.959 1 83.94 198 ILE A C 1
ATOM 1608 O O . ILE A 1 198 ? 10.211 9.617 3.469 1 83.94 198 ILE A O 1
ATOM 1612 N N . ASN A 1 199 ? 9.961 8.25 1.758 1 88.94 199 ASN A N 1
ATOM 1613 C CA . ASN A 1 199 ? 10.648 9.219 0.912 1 88.94 199 ASN A CA 1
ATOM 1614 C C . ASN A 1 199 ? 9.922 10.562 0.9 1 88.94 199 ASN A C 1
ATOM 1616 O O . ASN A 1 199 ? 10.539 11.609 1.11 1 88.94 199 ASN A O 1
ATOM 1620 N N . GLU A 1 200 ? 8.602 10.508 0.725 1 95.25 200 GLU A N 1
ATOM 1621 C CA . GLU A 1 200 ? 7.805 11.734 0.743 1 95.25 200 GLU A CA 1
ATOM 1622 C C . GLU A 1 200 ? 6.41 11.477 1.311 1 95.25 200 GLU A C 1
ATOM 1624 O O . GLU A 1 200 ? 5.746 10.508 0.924 1 95.25 200 GLU A O 1
ATOM 1629 N N . ASP A 1 201 ? 6.066 12.273 2.229 1 96.06 201 ASP A N 1
ATOM 1630 C CA . ASP A 1 201 ? 4.711 12.234 2.77 1 96.06 201 ASP A CA 1
ATOM 1631 C C . ASP A 1 201 ? 3.768 13.109 1.945 1 96.06 201 ASP A C 1
ATOM 1633 O O . ASP A 1 201 ? 4.105 14.234 1.591 1 96.06 201 ASP A O 1
ATOM 1637 N N . PRO A 1 202 ? 2.605 12.633 1.609 1 97.38 202 PRO A N 1
ATOM 1638 C CA . PRO A 1 202 ? 1.7 13.383 0.732 1 97.38 202 PRO A CA 1
ATOM 1639 C C . PRO A 1 202 ? 1.243 14.703 1.344 1 97.38 202 PRO A C 1
ATOM 1641 O O . PRO A 1 202 ? 1.212 15.727 0.656 1 97.38 202 PRO A O 1
ATOM 1644 N N . VAL A 1 203 ? 0.79 14.688 2.568 1 98.31 203 VAL A N 1
ATOM 1645 C CA . VAL A 1 203 ? 0.366 15.859 3.328 1 98.31 203 VAL A CA 1
ATOM 1646 C C . VAL A 1 203 ? 0.686 15.656 4.809 1 98.31 203 VAL A C 1
ATOM 1648 O O . VAL A 1 203 ? 0.234 14.688 5.422 1 98.31 203 VAL A O 1
ATOM 1651 N N . THR A 1 204 ? 1.396 16.578 5.359 1 96.38 204 THR A N 1
ATOM 1652 C CA . THR A 1 204 ? 1.937 16.391 6.703 1 96.38 204 THR A CA 1
ATOM 1653 C C . THR A 1 204 ? 1.422 17.469 7.652 1 96.38 204 THR A C 1
ATOM 1655 O O . THR A 1 204 ? 1.981 18.562 7.715 1 96.38 204 THR A O 1
ATOM 1658 N N . GLY A 1 205 ? 0.542 17.062 8.516 1 94.12 205 GLY A N 1
ATOM 1659 C CA . GLY A 1 205 ? 0.02 18.016 9.492 1 94.12 205 GLY A CA 1
ATOM 1660 C C . GLY A 1 205 ? 1.086 18.562 10.422 1 94.12 205 GLY A C 1
ATOM 1661 O O . GLY A 1 205 ? 1.189 19.766 10.617 1 94.12 205 GLY A O 1
ATOM 1662 N N . SER A 1 206 ? 1.914 17.703 10.953 1 91.75 206 SER A N 1
ATOM 1663 C CA . SER A 1 206 ? 2.906 18.078 11.953 1 91.75 206 SER A CA 1
ATOM 1664 C C . SER A 1 206 ? 3.928 19.047 11.375 1 91.75 206 SER A C 1
ATOM 1666 O O . SER A 1 206 ? 4.551 19.812 12.125 1 91.75 206 SER A O 1
ATOM 1668 N N . ALA A 1 207 ? 4.176 19 10.086 1 96.38 207 ALA A N 1
ATOM 1669 C CA . ALA A 1 207 ? 5.102 19.938 9.445 1 96.38 207 ALA A CA 1
ATOM 1670 C C . ALA A 1 207 ? 4.637 21.375 9.633 1 96.38 207 ALA A C 1
ATOM 1672 O O . ALA A 1 207 ? 5.457 22.297 9.688 1 96.38 207 ALA A O 1
ATOM 1673 N N . HIS A 1 208 ? 3.359 21.531 9.742 1 97.44 208 HIS A N 1
ATOM 1674 C CA . HIS A 1 208 ? 2.793 22.875 9.797 1 97.44 208 HIS A CA 1
ATOM 1675 C C . HIS A 1 208 ? 2.955 23.484 11.18 1 97.44 208 HIS A C 1
ATOM 1677 O O . HIS A 1 208 ? 2.773 24.703 11.359 1 97.44 208 HIS A O 1
ATOM 1683 N N . CYS A 1 209 ? 3.281 22.625 12.125 1 96.06 209 CYS A N 1
ATOM 1684 C CA . CYS A 1 209 ? 3.654 23.156 13.438 1 96.06 209 CYS A CA 1
ATOM 1685 C C . CYS A 1 209 ? 4.906 24.016 13.344 1 96.06 209 CYS A C 1
ATOM 1687 O O . CYS A 1 209 ? 5.133 24.875 14.188 1 96.06 209 CYS A O 1
ATOM 1689 N N . ILE A 1 210 ? 5.727 23.781 12.359 1 97.31 210 ILE A N 1
ATOM 1690 C CA . ILE A 1 210 ? 6.957 24.531 12.125 1 97.31 210 ILE A CA 1
ATOM 1691 C C . ILE A 1 210 ? 6.719 25.578 11.047 1 97.31 210 ILE A C 1
ATOM 1693 O O . ILE A 1 210 ? 7.18 26.719 11.18 1 97.31 210 ILE A O 1
ATOM 1697 N N . LEU A 1 211 ? 5.961 25.281 10.07 1 98.56 211 LEU A N 1
ATOM 1698 C CA . LEU A 1 211 ? 5.711 26.141 8.93 1 98.56 211 LEU A CA 1
ATOM 1699 C C . LEU A 1 211 ? 4.93 27.391 9.344 1 98.56 211 LEU A C 1
ATOM 1701 O O . LEU A 1 211 ? 5.254 28.5 8.93 1 98.56 211 LEU A O 1
ATOM 1705 N N . VAL A 1 212 ? 3.926 27.234 10.18 1 98.44 212 VAL A N 1
ATOM 1706 C CA . VAL A 1 212 ? 2.971 28.297 10.477 1 98.44 212 VAL A CA 1
ATOM 1707 C C . VAL A 1 212 ? 3.668 29.422 11.25 1 98.44 212 VAL A C 1
ATOM 1709 O O . VAL A 1 212 ? 3.584 30.594 10.859 1 98.44 212 VAL A O 1
ATOM 1712 N N . PRO A 1 213 ? 4.406 29.094 12.305 1 97.88 213 PRO A N 1
ATOM 1713 C CA . PRO A 1 213 ? 5.07 30.203 12.992 1 97.88 213 PRO A CA 1
ATOM 1714 C C . PRO A 1 213 ? 6.082 30.922 12.102 1 97.88 213 PRO A C 1
ATOM 1716 O O . PRO A 1 213 ? 6.262 32.125 12.234 1 97.88 213 PRO A O 1
ATOM 1719 N N . TYR A 1 214 ? 6.762 30.297 11.195 1 98.38 214 TYR A N 1
ATOM 1720 C CA . TYR A 1 214 ? 7.676 30.938 10.266 1 98.38 214 TYR A CA 1
ATOM 1721 C C . TYR A 1 214 ? 6.93 31.922 9.359 1 98.38 214 TYR A C 1
ATOM 1723 O O . TYR A 1 214 ? 7.305 33.094 9.25 1 98.38 214 TYR A O 1
ATOM 1731 N N . TRP A 1 215 ? 5.906 31.422 8.75 1 98.5 215 TRP A N 1
ATOM 1732 C CA . TRP A 1 215 ? 5.211 32.219 7.738 1 98.5 215 TRP A CA 1
ATOM 1733 C C . TRP A 1 215 ? 4.406 33.344 8.383 1 98.5 215 TRP A C 1
ATOM 1735 O O . TRP A 1 215 ? 4.109 34.344 7.742 1 98.5 215 TRP A O 1
ATOM 1745 N N . LYS A 1 216 ? 3.977 33.094 9.641 1 98.31 216 LYS A N 1
ATOM 1746 C CA . LYS A 1 216 ? 3.383 34.219 10.391 1 98.31 216 LYS A CA 1
ATOM 1747 C C . LYS A 1 216 ? 4.312 35.406 10.422 1 98.31 216 LYS A C 1
ATOM 1749 O O . LYS A 1 216 ? 3.885 36.531 10.164 1 98.31 216 LYS A O 1
ATOM 1754 N N . ARG A 1 217 ? 5.543 35.188 10.695 1 97 217 ARG A N 1
ATOM 1755 C CA . ARG A 1 217 ? 6.539 36.25 10.781 1 97 217 ARG A CA 1
ATOM 1756 C C . ARG A 1 217 ? 6.781 36.875 9.414 1 97 217 ARG A C 1
ATOM 1758 O O . ARG A 1 217 ? 6.867 38.094 9.297 1 97 217 ARG A O 1
ATOM 1765 N N . ILE A 1 218 ? 6.848 36.094 8.445 1 97.56 218 ILE A N 1
ATOM 1766 C CA . ILE A 1 218 ? 7.223 36.562 7.113 1 97.56 218 ILE A CA 1
ATOM 1767 C C . ILE A 1 218 ? 6.062 37.312 6.488 1 97.56 218 ILE A C 1
ATOM 1769 O O . ILE A 1 218 ? 6.266 38.375 5.879 1 97.56 218 ILE A O 1
ATOM 1773 N N . LEU A 1 219 ? 4.871 36.781 6.637 1 98.06 219 LEU A N 1
ATOM 1774 C CA . LEU A 1 219 ? 3.723 37.344 5.934 1 98.06 219 LEU A CA 1
ATOM 1775 C C . LEU A 1 219 ? 2.932 38.281 6.844 1 98.06 219 LEU A C 1
ATOM 1777 O O . LEU A 1 219 ? 2.02 38.969 6.387 1 98.06 219 LEU A O 1
ATOM 1781 N N . ASN A 1 220 ? 3.193 38.281 8.086 1 97.69 220 ASN A N 1
ATOM 1782 C CA . ASN A 1 220 ? 2.576 39.156 9.086 1 97.69 220 ASN A CA 1
ATOM 1783 C C . ASN A 1 220 ? 1.062 38.969 9.125 1 97.69 220 ASN A C 1
ATOM 1785 O O . ASN A 1 220 ? 0.312 39.938 9.008 1 97.69 220 ASN A O 1
ATOM 1789 N N . LYS A 1 221 ? 0.634 37.781 9.156 1 97.25 221 LYS A N 1
ATOM 1790 C CA . LYS A 1 221 ? -0.76 37.406 9.367 1 97.25 221 LYS A CA 1
ATOM 1791 C C . LYS A 1 221 ? -0.86 36.125 10.148 1 97.25 221 LYS A C 1
ATOM 1793 O O . LYS A 1 221 ? 0.149 35.438 10.391 1 97.25 221 LYS A O 1
ATOM 1798 N N . ASN A 1 222 ? -2.098 35.75 10.57 1 98.06 222 ASN A N 1
ATOM 1799 C CA . ASN A 1 222 ? -2.25 34.625 11.492 1 98.06 222 ASN A CA 1
ATOM 1800 C C . ASN A 1 222 ? -3.066 33.5 10.875 1 98.06 222 ASN A C 1
ATOM 1802 O O . ASN A 1 222 ? -3.164 32.406 11.453 1 98.06 222 ASN A O 1
ATOM 1806 N N . GLU A 1 223 ? -3.686 33.719 9.75 1 98.56 223 GLU A N 1
ATOM 1807 C CA . GLU A 1 223 ? -4.449 32.688 9.031 1 98.56 223 GLU A CA 1
ATOM 1808 C C . GLU A 1 223 ? -3.834 32.406 7.668 1 98.56 223 GLU A C 1
ATOM 1810 O O . GLU A 1 223 ? -3.428 33.312 6.953 1 98.56 223 GLU A O 1
ATOM 1815 N N . PHE A 1 224 ? -3.768 31.125 7.328 1 98.75 224 PHE A N 1
ATOM 1816 C CA . PHE A 1 224 ? -3.049 30.75 6.121 1 98.75 224 PHE A CA 1
ATOM 1817 C C . PHE A 1 224 ? -3.814 29.672 5.352 1 98.75 224 PHE A C 1
ATOM 1819 O O . PHE A 1 224 ? -4.422 28.781 5.949 1 98.75 224 PHE A O 1
ATOM 1826 N N . VAL A 1 225 ? -3.811 29.766 4.074 1 98.75 225 VAL A N 1
ATOM 1827 C CA . VAL A 1 225 ? -4.09 28.656 3.166 1 98.75 225 VAL A CA 1
ATOM 1828 C C . VAL A 1 225 ? -2.781 28.078 2.637 1 98.75 225 VAL A C 1
ATOM 1830 O O . VAL A 1 225 ? -1.99 28.797 2.012 1 98.75 225 VAL A O 1
ATOM 1833 N N . ALA A 1 226 ? -2.543 26.891 2.932 1 98.75 226 ALA A N 1
ATOM 1834 C CA . ALA A 1 226 ? -1.307 26.219 2.537 1 98.75 226 ALA A CA 1
ATOM 1835 C C . ALA A 1 226 ? -1.593 25.047 1.605 1 98.75 226 ALA A C 1
ATOM 1837 O O . ALA A 1 226 ? -2.703 24.516 1.596 1 98.75 226 ALA A O 1
ATOM 1838 N N . TYR A 1 227 ? -0.638 24.688 0.791 1 98.75 227 TYR A N 1
ATOM 1839 C CA . TYR A 1 227 ? -0.726 23.516 -0.09 1 98.75 227 TYR A CA 1
ATOM 1840 C C . TYR A 1 227 ? 0.572 22.719 -0.071 1 98.75 227 TYR A C 1
ATOM 1842 O O . TYR A 1 227 ? 1.654 23.281 -0.271 1 98.75 227 TYR A O 1
ATOM 1850 N N . GLN A 1 228 ? 0.493 21.484 0.282 1 98.62 228 GLN A N 1
ATOM 1851 C CA . GLN A 1 228 ? 1.669 20.625 0.141 1 98.62 228 GLN A CA 1
ATOM 1852 C C . GLN A 1 228 ? 1.749 20.031 -1.26 1 98.62 228 GLN A C 1
ATOM 1854 O O . GLN A 1 228 ? 0.83 19.328 -1.694 1 98.62 228 GLN A O 1
ATOM 1859 N N . LEU A 1 229 ? 2.875 20.234 -1.936 1 98.19 229 LEU A N 1
ATOM 1860 C CA . LEU A 1 229 ? 3.055 19.969 -3.357 1 98.19 229 LEU A CA 1
ATOM 1861 C C . LEU A 1 229 ? 3.609 18.562 -3.578 1 98.19 229 LEU A C 1
ATOM 1863 O O . LEU A 1 229 ? 4.527 18.375 -4.383 1 98.19 229 LEU A O 1
ATOM 1867 N N . SER A 1 230 ? 3.086 17.578 -2.973 1 96.88 230 SER A N 1
ATOM 1868 C CA . SER A 1 230 ? 3.439 16.188 -3.266 1 96.88 230 SER A CA 1
ATOM 1869 C C . SER A 1 230 ? 2.732 15.695 -4.523 1 96.88 230 SER A C 1
ATOM 1871 O O . SER A 1 230 ? 1.946 16.422 -5.129 1 96.88 230 SER A O 1
ATOM 1873 N N . ASP A 1 231 ? 3.012 14.5 -4.98 1 94.31 231 ASP A N 1
ATOM 1874 C CA . ASP A 1 231 ? 2.342 13.906 -6.137 1 94.31 231 ASP A CA 1
ATOM 1875 C C . ASP A 1 231 ? 0.827 13.898 -5.945 1 94.31 231 ASP A C 1
ATOM 1877 O O . ASP A 1 231 ? 0.075 14.062 -6.91 1 94.31 231 ASP A O 1
ATOM 1881 N N . ARG A 1 232 ? 0.352 13.703 -4.711 1 97.12 232 ARG A N 1
ATOM 1882 C CA . ARG A 1 232 ? -1.079 13.672 -4.426 1 97.12 232 ARG A CA 1
ATOM 1883 C C . ARG A 1 232 ? -1.609 15.07 -4.137 1 97.12 232 ARG A C 1
ATOM 1885 O O . ARG A 1 232 ? -2.723 15.414 -4.543 1 97.12 232 ARG A O 1
ATOM 1892 N N . GLY A 1 233 ? -0.737 15.844 -3.463 1 97.94 233 GLY A N 1
ATOM 1893 C CA . GLY A 1 233 ? -1.146 17.188 -3.107 1 97.94 233 GLY A CA 1
ATOM 1894 C C . GLY A 1 233 ? -2.178 17.234 -1.997 1 97.94 233 GLY A C 1
ATOM 1895 O O . GLY A 1 233 ? -2.934 16.281 -1.812 1 97.94 233 GLY A O 1
ATOM 1896 N N . GLY A 1 234 ? -2.223 18.297 -1.276 1 98.5 234 GLY A N 1
ATOM 1897 C CA . GLY A 1 234 ? -3.232 18.5 -0.249 1 98.5 234 GLY A CA 1
ATOM 1898 C C . GLY A 1 234 ? -3.299 19.938 0.252 1 98.5 234 GLY A C 1
ATOM 1899 O O . GLY A 1 234 ? -2.293 20.641 0.245 1 98.5 234 GLY A O 1
ATOM 1900 N N . LYS A 1 235 ? -4.445 20.328 0.653 1 98.62 235 LYS A N 1
ATOM 1901 C CA . LYS A 1 235 ? -4.711 21.688 1.104 1 98.62 235 LYS A CA 1
ATOM 1902 C C . LYS A 1 235 ? -4.996 21.734 2.602 1 98.62 235 LYS A C 1
ATOM 1904 O O . LYS A 1 235 ? -5.742 20.906 3.119 1 98.62 235 LYS A O 1
ATOM 1909 N N . LEU A 1 236 ? -4.34 22.656 3.24 1 98.69 236 LEU A N 1
ATOM 1910 C CA . LEU A 1 236 ? -4.535 22.859 4.672 1 98.69 236 LEU A CA 1
ATOM 1911 C C . LEU A 1 236 ? -4.898 24.312 4.977 1 98.69 236 LEU A C 1
ATOM 1913 O O . LEU A 1 236 ? -4.41 25.219 4.312 1 98.69 236 LEU A O 1
ATOM 1917 N N . TYR A 1 237 ? -5.711 24.531 5.898 1 98.75 237 TYR A N 1
ATOM 1918 C CA . TYR A 1 237 ? -6.023 25.828 6.48 1 98.75 237 TYR A CA 1
ATOM 1919 C C . TYR A 1 237 ? -5.484 25.938 7.902 1 98.75 237 TYR A C 1
ATOM 1921 O O . TYR A 1 237 ? -5.801 25.109 8.758 1 98.75 237 TYR A O 1
ATOM 1929 N N . CYS A 1 238 ? -4.68 26.938 8.102 1 98.5 238 CYS A N 1
ATOM 1930 C CA . CYS A 1 238 ? -4.004 27.016 9.391 1 98.5 238 CYS A CA 1
ATOM 1931 C C . CYS A 1 238 ? -4.254 28.359 10.062 1 98.5 238 CYS A C 1
ATOM 1933 O O . CYS A 1 238 ? -4.352 29.391 9.391 1 98.5 238 CYS A O 1
ATOM 1935 N N . THR A 1 239 ? -4.371 28.359 11.328 1 98.25 239 THR A N 1
ATOM 1936 C CA . THR A 1 239 ? -4.473 29.578 12.141 1 98.25 239 THR A CA 1
ATOM 1937 C C . THR A 1 239 ? -3.482 29.531 13.305 1 98.25 239 THR A C 1
ATOM 1939 O O . THR A 1 239 ? -3.449 28.562 14.062 1 98.25 239 THR A O 1
ATOM 1942 N N . ASP A 1 240 ? -2.715 30.516 13.414 1 98.19 240 ASP A N 1
ATOM 1943 C CA . ASP A 1 240 ? -1.81 30.656 14.547 1 98.19 240 ASP A CA 1
ATOM 1944 C C . ASP A 1 240 ? -2.547 31.203 15.773 1 98.19 240 ASP A C 1
ATOM 1946 O O . ASP A 1 240 ? -3.154 32.281 15.719 1 98.19 240 ASP A O 1
ATOM 1950 N N . LYS A 1 241 ? -2.434 30.453 16.797 1 95.94 241 LYS A N 1
ATOM 1951 C CA . LYS A 1 241 ? -3.072 30.859 18.047 1 95.94 241 LYS A CA 1
ATOM 1952 C C . LYS A 1 241 ? -2.033 31.125 19.141 1 95.94 241 LYS A C 1
ATOM 1954 O O . LYS A 1 241 ? -2.34 31.062 20.328 1 95.94 241 LYS A O 1
ATOM 1959 N N . GLY A 1 242 ? -0.875 31.359 18.734 1 95 242 GLY A N 1
ATOM 1960 C CA . GLY A 1 242 ? 0.217 31.594 19.656 1 95 242 GLY A CA 1
ATOM 1961 C C . GLY A 1 242 ? 0.957 30.328 20.047 1 95 242 GLY A C 1
ATOM 1962 O O . GLY A 1 242 ? 1.771 29.812 19.266 1 95 242 GLY A O 1
ATOM 1963 N N . GLU A 1 243 ? 0.554 29.734 21.188 1 95.19 243 GLU A N 1
ATOM 1964 C CA . GLU A 1 243 ? 1.211 28.516 21.656 1 95.19 243 GLU A CA 1
ATOM 1965 C C . GLU A 1 243 ? 0.732 27.297 20.875 1 95.19 243 GLU A C 1
ATOM 1967 O O . GLU A 1 243 ? 1.409 26.266 20.844 1 95.19 243 GLU A O 1
ATOM 1972 N N . ASN A 1 244 ? -0.42 27.516 20.297 1 95.69 244 ASN A N 1
ATOM 1973 C CA . ASN A 1 244 ? -1.015 26.453 19.5 1 95.69 244 ASN A CA 1
ATOM 1974 C C . ASN A 1 244 ? -1.332 26.922 18.078 1 95.69 244 ASN A C 1
ATOM 1976 O O . ASN A 1 244 ? -1.342 28.109 17.812 1 95.69 244 ASN A O 1
ATOM 1980 N N . ILE A 1 245 ? -1.485 25.938 17.281 1 96.25 245 ILE A N 1
ATOM 1981 C CA . ILE A 1 245 ? -1.949 26.203 15.922 1 96.25 245 ILE A CA 1
ATOM 1982 C C . ILE A 1 245 ? -3.168 25.328 15.609 1 96.25 245 ILE A C 1
ATOM 1984 O O . ILE A 1 245 ? -3.256 24.188 16.062 1 96.25 245 ILE A O 1
ATOM 1988 N N . GLU A 1 246 ? -4.086 25.875 14.906 1 97.62 246 GLU A N 1
ATOM 1989 C CA . GLU A 1 246 ? -5.191 25.125 14.32 1 97.62 246 GLU A CA 1
ATOM 1990 C C . GLU A 1 246 ? -4.875 24.688 12.898 1 97.62 246 GLU A C 1
ATOM 1992 O O . GLU A 1 246 ? -4.465 25.5 12.07 1 97.62 246 GLU A O 1
ATOM 1997 N N . ILE A 1 247 ? -4.949 23.453 12.68 1 98.06 247 ILE A N 1
ATOM 1998 C CA . ILE A 1 247 ? -4.77 22.891 11.344 1 98.06 247 ILE A CA 1
ATOM 1999 C C . ILE A 1 247 ? -6.074 22.25 10.883 1 98.06 247 ILE A C 1
ATOM 2001 O O . ILE A 1 247 ? -6.586 21.328 11.516 1 98.06 247 ILE A O 1
ATOM 2005 N N . SER A 1 248 ? -6.605 22.719 9.789 1 98.44 248 SER A N 1
ATOM 2006 C CA . SER A 1 248 ? -7.887 22.25 9.273 1 98.44 248 SER A CA 1
ATOM 2007 C C . SER A 1 248 ? -7.738 21.672 7.867 1 98.44 248 SER A C 1
ATOM 2009 O O . SER A 1 248 ? -6.871 22.094 7.105 1 98.44 248 SER A O 1
ATOM 2011 N N . GLY A 1 249 ? -8.547 20.781 7.57 1 98.56 249 GLY A N 1
ATOM 2012 C CA . GLY A 1 249 ? -8.625 20.203 6.234 1 98.56 249 GLY A CA 1
ATOM 2013 C C . GLY A 1 249 ? -9.93 19.484 5.965 1 98.56 249 GLY A C 1
ATOM 2014 O O . GLY A 1 249 ? -10.695 19.203 6.891 1 98.56 249 GLY A O 1
ATOM 2015 N N . GLN A 1 250 ? -10.266 19.312 4.746 1 98.62 250 GLN A N 1
ATOM 2016 C CA . GLN A 1 250 ? -11.375 18.453 4.32 1 98.62 250 GLN A CA 1
ATOM 2017 C C . GLN A 1 250 ? -10.93 17 4.18 1 98.62 250 GLN A C 1
ATOM 2019 O O . GLN A 1 250 ? -9.734 16.703 4.285 1 98.62 250 GLN A O 1
ATOM 2024 N N . ALA A 1 251 ? -11.836 16.141 4.043 1 98.38 251 ALA A N 1
ATOM 2025 C CA . ALA A 1 251 ? -11.562 14.727 3.803 1 98.38 251 ALA A CA 1
ATOM 2026 C C . ALA A 1 251 ? -12.633 14.102 2.904 1 98.38 251 ALA A C 1
ATOM 2028 O O . ALA A 1 251 ? -13.75 14.617 2.807 1 98.38 251 ALA A O 1
ATOM 2029 N N . ILE A 1 252 ? -12.297 13.055 2.285 1 97.69 252 ILE A N 1
ATOM 2030 C CA . ILE A 1 252 ? -13.242 12.344 1.437 1 97.69 252 ILE A CA 1
ATOM 2031 C C . ILE A 1 252 ? -13.062 10.836 1.623 1 97.69 252 ILE A C 1
ATOM 2033 O O . ILE A 1 252 ? -11.938 10.352 1.782 1 97.69 252 ILE A O 1
ATOM 2037 N N . SER A 1 253 ? -14.125 10.094 1.602 1 97.62 253 SER A N 1
ATOM 2038 C CA . SER A 1 253 ? -14.117 8.648 1.798 1 97.62 253 SER A CA 1
ATOM 2039 C C . SER A 1 253 ? -13.867 7.914 0.486 1 97.62 253 SER A C 1
ATOM 2041 O O . SER A 1 253 ? -14.57 8.125 -0.5 1 97.62 253 SER A O 1
ATOM 2043 N N . TYR A 1 254 ? -12.906 7.09 0.494 1 98.38 254 TYR A N 1
ATOM 2044 C CA . TYR A 1 254 ? -12.578 6.289 -0.68 1 98.38 254 TYR A CA 1
ATOM 2045 C C . TYR A 1 254 ? -13.164 4.887 -0.56 1 98.38 254 TYR A C 1
ATOM 2047 O O . TYR A 1 254 ? -13.773 4.375 -1.505 1 98.38 254 TYR A O 1
ATOM 2055 N N . LEU A 1 255 ? -13.008 4.293 0.547 1 98.62 255 LEU A N 1
ATOM 2056 C CA . LEU A 1 255 ? -13.398 2.904 0.752 1 98.62 255 LEU A CA 1
ATOM 2057 C C . LEU A 1 255 ? -14.148 2.736 2.068 1 98.62 255 LEU A C 1
ATOM 2059 O O . LEU A 1 255 ? -13.797 3.357 3.072 1 98.62 255 LEU A O 1
ATOM 2063 N N . GLU A 1 256 ? -15.172 1.916 2.113 1 98.62 256 GLU A N 1
ATOM 2064 C CA . GLU A 1 256 ? -15.859 1.443 3.311 1 98.62 256 GLU A CA 1
ATOM 2065 C C . GLU A 1 256 ? -16.125 -0.057 3.236 1 98.62 256 GLU A C 1
ATOM 2067 O O . GLU A 1 256 ? -16.438 -0.585 2.168 1 98.62 256 GLU A O 1
ATOM 2072 N N . GLY A 1 257 ? -15.898 -0.768 4.293 1 98.5 257 GLY A N 1
ATOM 2073 C CA . GLY A 1 257 ? -16.141 -2.201 4.305 1 98.5 257 GLY A CA 1
ATOM 2074 C C . GLY A 1 257 ? -15.773 -2.857 5.621 1 98.5 257 GLY A C 1
ATOM 2075 O O . GLY A 1 257 ? -15.961 -2.271 6.691 1 98.5 257 GLY A O 1
ATOM 2076 N N . TYR A 1 258 ? -15.383 -4.133 5.551 1 98.69 258 TYR A N 1
ATOM 2077 C CA . TYR A 1 258 ? -14.992 -4.926 6.711 1 98.69 258 TYR A CA 1
ATOM 2078 C C . TYR A 1 258 ? -13.75 -5.754 6.41 1 98.69 258 TYR A C 1
ATOM 2080 O O . TYR A 1 258 ? -13.555 -6.207 5.277 1 98.69 258 TYR A O 1
ATOM 2088 N N . ILE A 1 259 ? -12.969 -5.887 7.391 1 98.5 259 ILE A N 1
ATOM 2089 C CA . ILE A 1 259 ? -11.859 -6.836 7.297 1 98.5 259 ILE A CA 1
ATOM 2090 C C . ILE A 1 259 ? -12.156 -8.055 8.164 1 98.5 259 ILE A C 1
ATOM 2092 O O . ILE A 1 259 ? -12.82 -7.949 9.195 1 98.5 259 ILE A O 1
ATOM 2096 N N . ASN A 1 260 ? -11.688 -9.227 7.695 1 96.5 260 ASN A N 1
ATOM 2097 C CA . ASN A 1 260 ? -11.812 -10.492 8.414 1 96.5 260 ASN A CA 1
ATOM 2098 C C . ASN A 1 260 ? -10.461 -10.984 8.914 1 96.5 260 ASN A C 1
ATOM 2100 O O . ASN A 1 260 ? -9.586 -11.344 8.117 1 96.5 260 ASN A O 1
ATOM 2104 N N . VAL A 1 261 ? -10.375 -11.062 10.273 1 95.5 261 VAL A N 1
ATOM 2105 C CA . VAL A 1 261 ? -9.055 -11.398 10.797 1 95.5 261 VAL A CA 1
ATOM 2106 C C . VAL A 1 261 ? -9.195 -12.367 11.961 1 95.5 261 VAL A C 1
ATOM 2108 O O . VAL A 1 261 ? -10.234 -12.414 12.625 1 95.5 261 VAL A O 1
ATOM 2111 N N . MET B 1 1 ? -21.062 12.094 -11.375 1 56.75 1 MET B N 1
ATOM 2112 C CA . MET B 1 1 ? -21.75 11.203 -10.445 1 56.75 1 MET B CA 1
ATOM 2113 C C . MET B 1 1 ? -20.781 10.227 -9.805 1 56.75 1 MET B C 1
ATOM 2115 O O . MET B 1 1 ? -19.891 9.703 -10.477 1 56.75 1 MET B O 1
ATOM 2119 N N . GLU B 1 2 ? -20.641 10.141 -8.414 1 82.44 2 GLU B N 1
ATOM 2120 C CA . GLU B 1 2 ? -19.828 9.211 -7.637 1 82.44 2 GLU B CA 1
ATOM 2121 C C . GLU B 1 2 ? -20.188 7.766 -7.945 1 82.44 2 GLU B C 1
ATOM 2123 O O . GLU B 1 2 ? -21.375 7.438 -8.094 1 82.44 2 GLU B O 1
ATOM 2128 N N . MET B 1 3 ? -19.25 6.98 -8.508 1 92.94 3 MET B N 1
ATOM 2129 C CA . MET B 1 3 ? -19.438 5.562 -8.797 1 92.94 3 MET B CA 1
ATOM 2130 C C . MET B 1 3 ? -19.047 4.699 -7.602 1 92.94 3 MET B C 1
ATOM 2132 O O . MET B 1 3 ? -18.062 4.973 -6.926 1 92.94 3 MET B O 1
ATOM 2136 N N . ARG B 1 4 ? -19.953 3.773 -7.312 1 96.94 4 ARG B N 1
ATOM 2137 C CA . ARG B 1 4 ? -19.703 2.807 -6.25 1 96.94 4 ARG B CA 1
ATOM 2138 C C . ARG B 1 4 ? -19.328 1.444 -6.824 1 96.94 4 ARG B C 1
ATOM 2140 O O . ARG B 1 4 ? -20.109 0.852 -7.582 1 96.94 4 ARG B O 1
ATOM 2147 N N . ILE B 1 5 ? -18.125 0.879 -6.492 1 98.5 5 ILE B N 1
ATOM 2148 C CA . ILE B 1 5 ? -17.594 -0.358 -7.051 1 98.5 5 ILE B CA 1
ATOM 2149 C C . ILE B 1 5 ? -17.266 -1.338 -5.926 1 98.5 5 ILE B C 1
ATOM 2151 O O . ILE B 1 5 ? -16.641 -0.971 -4.934 1 98.5 5 ILE B O 1
ATOM 2155 N N . PRO B 1 6 ? -17.734 -2.594 -6.047 1 98.75 6 PRO B N 1
ATOM 2156 C CA . PRO B 1 6 ? -17.297 -3.578 -5.055 1 98.75 6 PRO B CA 1
ATOM 2157 C C . PRO B 1 6 ? -15.781 -3.797 -5.07 1 98.75 6 PRO B C 1
ATOM 2159 O O . PRO B 1 6 ? -15.156 -3.732 -6.133 1 98.75 6 PRO B O 1
ATOM 2162 N N . ILE B 1 7 ? -15.242 -4.086 -3.885 1 98.81 7 ILE B N 1
ATOM 2163 C CA . ILE B 1 7 ? -13.82 -4.398 -3.791 1 98.81 7 ILE B CA 1
ATOM 2164 C C . ILE B 1 7 ? -13.609 -5.527 -2.781 1 98.81 7 ILE B C 1
ATOM 2166 O O . ILE B 1 7 ? -14.266 -5.562 -1.737 1 98.81 7 ILE B O 1
ATOM 2170 N N . TYR B 1 8 ? -12.719 -6.391 -3.143 1 98.81 8 TYR B N 1
ATOM 2171 C CA . TYR B 1 8 ? -12.211 -7.445 -2.271 1 98.81 8 TYR B CA 1
ATOM 2172 C C . TYR B 1 8 ? -10.688 -7.406 -2.199 1 98.81 8 TYR B C 1
ATOM 2174 O O . TYR B 1 8 ? -10.023 -7.098 -3.189 1 98.81 8 TYR B O 1
ATOM 2182 N N . GLN B 1 9 ? -10.164 -7.625 -1.082 1 98.81 9 GLN B N 1
ATOM 2183 C CA . GLN B 1 9 ? -8.742 -7.895 -0.947 1 98.81 9 GLN B CA 1
ATOM 2184 C C . GLN B 1 9 ? -8.492 -9.344 -0.537 1 98.81 9 GLN B C 1
ATOM 2186 O O . GLN B 1 9 ? -8.969 -9.789 0.509 1 98.81 9 GLN B O 1
ATOM 2191 N N . ILE B 1 10 ? -7.781 -10.031 -1.341 1 98.69 10 ILE B N 1
ATOM 2192 C CA . ILE B 1 10 ? -7.586 -11.469 -1.208 1 98.69 10 ILE B CA 1
ATOM 2193 C C . ILE B 1 10 ? -6.098 -11.781 -1.045 1 98.69 10 ILE B C 1
ATOM 2195 O O . ILE B 1 10 ? -5.262 -11.234 -1.77 1 98.69 10 ILE B O 1
ATOM 2199 N N . ASP B 1 11 ? -5.766 -12.578 -0.061 1 98.5 11 ASP B N 1
ATOM 2200 C CA . ASP B 1 11 ? -4.43 -13.164 0.013 1 98.5 11 ASP B CA 1
ATOM 2201 C C . ASP B 1 11 ? -4.363 -14.484 -0.753 1 98.5 11 ASP B C 1
ATOM 2203 O O . ASP B 1 11 ? -4.945 -15.484 -0.33 1 98.5 11 ASP B O 1
ATOM 2207 N N . ALA B 1 12 ? -3.617 -14.445 -1.843 1 98.62 12 ALA B N 1
ATOM 2208 C CA . ALA B 1 12 ? -3.502 -15.609 -2.715 1 98.62 12 ALA B CA 1
ATOM 2209 C C . ALA B 1 12 ? -2.334 -16.5 -2.295 1 98.62 12 ALA B C 1
ATOM 2211 O O . ALA B 1 12 ? -1.34 -16 -1.754 1 98.62 12 ALA B O 1
ATOM 2212 N N . PHE B 1 13 ? -2.443 -17.812 -2.488 1 98.69 13 PHE B N 1
ATOM 2213 C CA . PHE B 1 13 ? -1.441 -18.859 -2.25 1 98.69 13 PHE B CA 1
ATOM 2214 C C . PHE B 1 13 ? -1.192 -19.031 -0.757 1 98.69 13 PHE B C 1
ATOM 2216 O O . PHE B 1 13 ? -0.055 -19.25 -0.333 1 98.69 13 PHE B O 1
ATOM 2223 N N . THR B 1 14 ? -2.211 -18.875 0.002 1 98.44 14 THR B N 1
ATOM 2224 C CA . THR B 1 14 ? -2.139 -19.125 1.437 1 98.44 14 THR B CA 1
ATOM 2225 C C . THR B 1 14 ? -3.518 -19.453 1.999 1 98.44 14 THR B C 1
ATOM 2227 O O . THR B 1 14 ? -4.535 -19.062 1.425 1 98.44 14 THR B O 1
ATOM 2230 N N . LYS B 1 15 ? -3.549 -20.188 3.045 1 96.88 15 LYS B N 1
ATOM 2231 C CA . LYS B 1 15 ? -4.773 -20.406 3.811 1 96.88 15 LYS B CA 1
ATOM 2232 C C . LYS B 1 15 ? -4.73 -19.656 5.137 1 96.88 15 LYS B C 1
ATOM 2234 O O . LYS B 1 15 ? -5.672 -19.719 5.93 1 96.88 15 LYS B O 1
ATOM 2239 N N . GLU B 1 16 ? -3.602 -18.969 5.344 1 96.25 16 GLU B N 1
ATOM 2240 C CA . GLU B 1 16 ? -3.393 -18.234 6.594 1 96.25 16 GLU B CA 1
ATOM 2241 C C . GLU B 1 16 ? -3.518 -16.734 6.391 1 96.25 16 GLU B C 1
ATOM 2243 O O . GLU B 1 16 ? -3.043 -16.188 5.387 1 96.25 16 GLU B O 1
ATOM 2248 N N . GLU B 1 17 ? -4.078 -16.094 7.332 1 94.69 17 GLU B N 1
ATOM 2249 C CA . GLU B 1 17 ? -4.23 -14.648 7.262 1 94.69 17 GLU B CA 1
ATOM 2250 C C . GLU B 1 17 ? -2.871 -13.953 7.219 1 94.69 17 GLU B C 1
ATOM 2252 O O . GLU B 1 17 ? -1.922 -14.391 7.871 1 94.69 17 GLU B O 1
ATOM 2257 N N . PHE B 1 18 ? -2.74 -12.883 6.492 1 97.5 18 PHE B N 1
ATOM 2258 C CA . PHE B 1 18 ? -1.6 -11.977 6.461 1 97.5 18 PHE B CA 1
ATOM 2259 C C . PHE B 1 18 ? -0.401 -12.633 5.789 1 97.5 18 PHE B C 1
ATOM 2261 O O . PHE B 1 18 ? 0.735 -12.188 5.957 1 97.5 18 PHE B O 1
ATOM 2268 N N . LYS B 1 19 ? -0.601 -13.766 5.133 1 98.06 19 LYS B N 1
ATOM 2269 C CA . LYS B 1 19 ? 0.42 -14.445 4.34 1 98.06 19 LYS B CA 1
ATOM 2270 C C . LYS B 1 19 ? 0.06 -14.438 2.855 1 98.06 19 LYS B C 1
ATOM 2272 O O . LYS B 1 19 ? -0.831 -13.703 2.432 1 98.06 19 LYS B O 1
ATOM 2277 N N . GLY B 1 20 ? 0.816 -15.133 2.051 1 98.44 20 GLY B N 1
ATOM 2278 C CA . GLY B 1 20 ? 0.542 -15.18 0.624 1 98.44 20 GLY B CA 1
ATOM 2279 C C . GLY B 1 20 ? 0.804 -13.859 -0.073 1 98.44 20 GLY B C 1
ATOM 2280 O O . GLY B 1 20 ? 1.691 -13.102 0.329 1 98.44 20 GLY B O 1
ATOM 2281 N N . ASN B 1 21 ? 0.187 -13.703 -1.16 1 98.5 21 ASN B N 1
ATOM 2282 C CA . ASN B 1 21 ? 0.331 -12.508 -1.979 1 98.5 21 ASN B CA 1
ATOM 2283 C C . ASN B 1 21 ? -0.994 -11.758 -2.117 1 98.5 21 ASN B C 1
ATOM 2285 O O . ASN B 1 21 ? -1.936 -12.266 -2.727 1 98.5 21 ASN B O 1
ATOM 2289 N N . PRO B 1 22 ? -1.074 -10.547 -1.529 1 98.25 22 PRO B N 1
ATOM 2290 C CA . PRO B 1 22 ? -2.348 -9.828 -1.526 1 98.25 22 PRO B CA 1
ATOM 2291 C C . PRO B 1 22 ? -2.66 -9.172 -2.871 1 98.25 22 PRO B C 1
ATOM 2293 O O . PRO B 1 22 ? -1.752 -8.695 -3.557 1 98.25 22 PRO B O 1
ATOM 2296 N N . ALA B 1 23 ? -3.916 -9.133 -3.217 1 98.44 23 ALA B N 1
ATOM 2297 C CA . ALA B 1 23 ? -4.406 -8.422 -4.395 1 98.44 23 ALA B CA 1
ATOM 2298 C C . ALA B 1 23 ? -5.801 -7.848 -4.148 1 98.44 23 ALA B C 1
ATOM 2300 O O . ALA B 1 23 ? -6.637 -8.484 -3.506 1 98.44 23 ALA B O 1
ATOM 2301 N N . ALA B 1 24 ? -6.012 -6.645 -4.641 1 98.81 24 ALA B N 1
ATOM 2302 C CA . ALA B 1 24 ? -7.371 -6.109 -4.695 1 98.81 24 ALA B CA 1
ATOM 2303 C C . ALA B 1 24 ? -8.102 -6.605 -5.938 1 98.81 24 ALA B C 1
ATOM 2305 O O . ALA B 1 24 ? -7.5 -6.762 -7 1 98.81 24 ALA B O 1
ATOM 2306 N N . VAL B 1 25 ? -9.32 -6.898 -5.777 1 98.94 25 VAL B N 1
ATOM 2307 C CA . VAL B 1 25 ? -10.172 -7.355 -6.875 1 98.94 25 VAL B CA 1
ATOM 2308 C C . VAL B 1 25 ? -11.422 -6.484 -6.953 1 98.94 25 VAL B C 1
ATOM 2310 O O . VAL B 1 25 ? -12.172 -6.367 -5.977 1 98.94 25 VAL B O 1
ATOM 2313 N N . CYS B 1 26 ? -11.672 -5.875 -8.102 1 98.88 26 CYS B N 1
ATOM 2314 C CA . CYS B 1 26 ? -12.828 -5.02 -8.328 1 98.88 26 CYS B CA 1
ATOM 2315 C C . CYS B 1 26 ? -13.68 -5.547 -9.477 1 98.88 26 CYS B C 1
ATOM 2317 O O . CYS B 1 26 ? -13.383 -5.277 -10.648 1 98.88 26 CYS B O 1
ATOM 2319 N N . PRO B 1 27 ? -14.75 -6.285 -9.156 1 98.62 27 PRO B N 1
ATOM 2320 C CA . PRO B 1 27 ? -15.711 -6.641 -10.203 1 98.62 27 PRO B CA 1
ATOM 2321 C C . PRO B 1 27 ? -16.422 -5.426 -10.797 1 98.62 27 PRO B C 1
ATOM 2323 O O . PRO B 1 27 ? -16.844 -4.535 -10.055 1 98.62 27 PRO B O 1
ATOM 2326 N N . LEU B 1 28 ? -16.5 -5.395 -12.109 1 98.5 28 LEU B N 1
ATOM 2327 C CA . LEU B 1 28 ? -17.156 -4.297 -12.805 1 98.5 28 LEU B CA 1
ATOM 2328 C C . LEU B 1 28 ? -18.328 -4.801 -13.641 1 98.5 28 LEU B C 1
ATOM 2330 O O . LEU B 1 28 ? -18.25 -5.871 -14.25 1 98.5 28 LEU B O 1
ATOM 2334 N N . GLU B 1 29 ? -19.422 -4.031 -13.664 1 96.81 29 GLU B N 1
ATOM 2335 C CA . GLU B 1 29 ? -20.5 -4.336 -14.586 1 96.81 29 GLU B CA 1
ATOM 2336 C C . GLU B 1 29 ? -20.094 -4.074 -16.031 1 96.81 29 GLU B C 1
ATOM 2338 O O . GLU B 1 29 ? -20.438 -4.84 -16.938 1 96.81 29 GLU B O 1
ATOM 2343 N N . LYS B 1 30 ? -19.438 -2.986 -16.234 1 96.94 30 LYS B N 1
ATOM 2344 C CA . LYS B 1 30 ? -18.828 -2.6 -17.5 1 96.94 30 LYS B CA 1
ATOM 2345 C C . LYS B 1 30 ? -17.469 -1.938 -17.266 1 96.94 30 LYS B C 1
ATOM 2347 O O . LYS B 1 30 ? -17.188 -1.444 -16.172 1 96.94 30 LYS B O 1
ATOM 2352 N N . TRP B 1 31 ? -16.688 -1.981 -18.266 1 97.69 31 TRP B N 1
ATOM 2353 C CA . TRP B 1 31 ? -15.375 -1.372 -18.125 1 97.69 31 TRP B CA 1
ATOM 2354 C C . TRP B 1 31 ? -15.492 0.122 -17.859 1 97.69 31 TRP B C 1
ATOM 2356 O O . TRP B 1 31 ? -16.406 0.786 -18.359 1 97.69 31 TRP B O 1
ATOM 2366 N N . ILE B 1 32 ? -14.594 0.611 -17.094 1 98 32 ILE B N 1
ATOM 2367 C CA . ILE B 1 32 ? -14.469 2.041 -16.828 1 98 32 ILE B CA 1
ATOM 2368 C C . ILE B 1 32 ? -13.18 2.566 -17.469 1 98 32 ILE B C 1
ATOM 2370 O O . ILE B 1 32 ? -12.398 1.795 -18.016 1 98 32 ILE B O 1
ATOM 2374 N N . GLU B 1 33 ? -12.977 3.846 -17.391 1 97.69 33 GLU B N 1
ATOM 2375 C CA . GLU B 1 33 ? -11.82 4.469 -18.031 1 97.69 33 GLU B CA 1
ATOM 2376 C C . GLU B 1 33 ? -10.516 3.914 -17.484 1 97.69 33 GLU B C 1
ATOM 2378 O O . GLU B 1 33 ? -10.383 3.695 -16.281 1 97.69 33 GLU B O 1
ATOM 2383 N N . ASP B 1 34 ? -9.539 3.746 -18.438 1 98.12 34 ASP B N 1
ATOM 2384 C CA . ASP B 1 34 ? -8.227 3.229 -18.047 1 98.12 34 ASP B CA 1
ATOM 2385 C C . ASP B 1 34 ? -7.598 4.094 -16.969 1 98.12 34 ASP B C 1
ATOM 2387 O O . ASP B 1 34 ? -7.027 3.572 -16 1 98.12 34 ASP B O 1
ATOM 2391 N N . GLY B 1 35 ? -7.688 5.34 -17.188 1 97.94 35 GLY B N 1
ATOM 2392 C CA . GLY B 1 35 ? -7.117 6.254 -16.203 1 97.94 35 GLY B CA 1
ATOM 2393 C C . GLY B 1 35 ? -7.691 6.078 -14.812 1 97.94 35 GLY B C 1
ATOM 2394 O O . GLY B 1 35 ? -6.969 6.184 -13.82 1 97.94 35 GLY B O 1
ATOM 2395 N N . LEU B 1 36 ? -8.977 5.859 -14.719 1 98.06 36 LEU B N 1
ATOM 2396 C CA . LEU B 1 36 ? -9.625 5.66 -13.43 1 98.06 36 LEU B CA 1
ATOM 2397 C C . LEU B 1 36 ? -9.18 4.348 -12.797 1 98.06 36 LEU B C 1
ATOM 2399 O O . LEU B 1 36 ? -8.922 4.293 -11.594 1 98.06 36 LEU B O 1
ATOM 2403 N N . MET B 1 37 ? -9.125 3.266 -13.562 1 98.62 37 MET B N 1
ATOM 2404 C CA . MET B 1 37 ? -8.633 1.99 -13.047 1 98.62 37 MET B CA 1
ATOM 2405 C C . MET B 1 37 ? -7.223 2.133 -12.492 1 98.62 37 MET B C 1
ATOM 2407 O O . MET B 1 37 ? -6.902 1.576 -11.438 1 98.62 37 MET B O 1
ATOM 2411 N N . GLN B 1 38 ? -6.355 2.91 -13.242 1 98.31 38 GLN B N 1
ATOM 2412 C CA . GLN B 1 38 ? -4.988 3.152 -12.789 1 98.31 38 GLN B CA 1
ATOM 2413 C C . GLN B 1 38 ? -4.977 3.914 -11.469 1 98.31 38 GLN B C 1
ATOM 2415 O O . GLN B 1 38 ? -4.207 3.586 -10.562 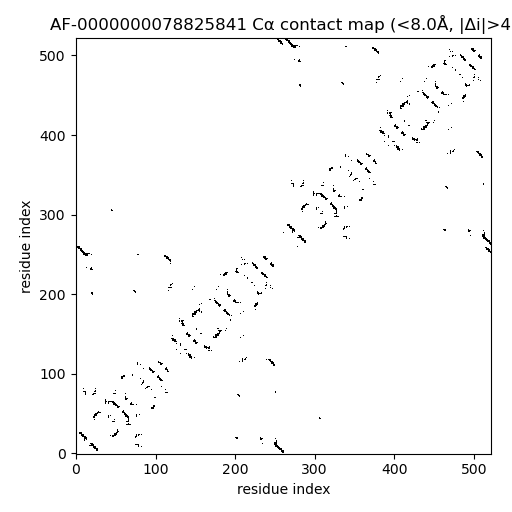1 98.31 38 GLN B O 1
ATOM 2420 N N . LYS B 1 39 ? -5.84 4.934 -11.328 1 97.94 39 LYS B N 1
ATOM 2421 C CA . LYS B 1 39 ? -5.941 5.703 -10.094 1 97.94 39 LYS B CA 1
ATOM 2422 C C . LYS B 1 39 ? -6.387 4.82 -8.93 1 97.94 39 LYS B C 1
ATOM 2424 O O . LYS B 1 39 ? -5.875 4.941 -7.816 1 97.94 39 LYS B O 1
ATOM 2429 N N . ILE B 1 40 ? -7.316 3.936 -9.172 1 98.5 40 ILE B N 1
ATOM 2430 C CA . ILE B 1 40 ? -7.824 3.023 -8.148 1 98.5 40 ILE B CA 1
ATOM 2431 C C . ILE B 1 40 ? -6.703 2.1 -7.68 1 98.5 40 ILE B C 1
ATOM 2433 O O . ILE B 1 40 ? -6.52 1.894 -6.48 1 98.5 40 ILE B O 1
ATOM 2437 N N . ALA B 1 41 ? -5.957 1.604 -8.625 1 98.25 41 ALA B N 1
ATOM 2438 C CA . ALA B 1 41 ? -4.844 0.72 -8.281 1 98.25 41 ALA B CA 1
ATOM 2439 C C . ALA B 1 41 ? -3.814 1.442 -7.414 1 98.25 41 ALA B C 1
ATOM 2441 O O . ALA B 1 41 ? -3.326 0.888 -6.426 1 98.25 41 ALA B O 1
ATOM 2442 N N . LYS B 1 42 ? -3.467 2.645 -7.801 1 96.81 42 LYS B N 1
ATOM 2443 C CA . LYS B 1 42 ? -2.516 3.445 -7.035 1 96.81 42 LYS B CA 1
ATOM 2444 C C . LYS B 1 42 ? -3.033 3.717 -5.625 1 96.81 42 LYS B C 1
ATOM 2446 O O . LYS B 1 42 ? -2.279 3.633 -4.652 1 96.81 42 LYS B O 1
ATOM 2451 N N . GLU B 1 43 ? -4.348 3.994 -5.508 1 97.88 43 GLU B N 1
ATOM 2452 C CA . GLU B 1 43 ? -4.984 4.293 -4.23 1 97.88 43 GLU B CA 1
ATOM 2453 C C . GLU B 1 43 ? -4.977 3.074 -3.312 1 97.88 43 GLU B C 1
ATOM 2455 O O . GLU B 1 43 ? -4.781 3.203 -2.102 1 97.88 43 GLU B O 1
ATOM 2460 N N . ASN B 1 44 ? -5.223 1.899 -3.879 1 97.81 44 ASN B N 1
ATOM 2461 C CA . ASN B 1 44 ? -5.238 0.664 -3.104 1 97.81 44 ASN B CA 1
ATOM 2462 C C . ASN B 1 44 ? -3.852 0.314 -2.576 1 97.81 44 ASN B C 1
ATOM 2464 O O . ASN B 1 44 ? -3.723 -0.323 -1.528 1 97.81 44 ASN B O 1
ATOM 2468 N N . ASN B 1 45 ? -2.852 0.68 -3.359 1 94.75 45 ASN B N 1
ATOM 2469 C CA . ASN B 1 45 ? -1.449 0.551 -2.977 1 94.75 45 ASN B CA 1
ATOM 2470 C C . ASN B 1 45 ? -1.091 -0.894 -2.639 1 94.75 45 ASN B C 1
ATOM 2472 O O . ASN B 1 45 ? -0.427 -1.154 -1.634 1 94.75 45 ASN B O 1
ATOM 2476 N N . LEU B 1 46 ? -1.648 -1.845 -3.307 1 95.38 46 LEU B N 1
ATOM 2477 C CA . LEU B 1 46 ? -1.245 -3.246 -3.303 1 95.38 46 LEU B CA 1
ATOM 2478 C C . LEU B 1 46 ? -0.44 -3.584 -4.555 1 95.38 46 LEU B C 1
ATOM 2480 O O . LEU B 1 46 ? -0.365 -2.777 -5.484 1 95.38 46 LEU B O 1
ATOM 2484 N N . SER B 1 47 ? 0.229 -4.691 -4.559 1 92.62 47 SER B N 1
ATOM 2485 C CA . SER B 1 47 ? 1.041 -5.047 -5.715 1 92.62 47 SER B CA 1
ATOM 2486 C C . SER B 1 47 ? 0.223 -4.992 -7 1 92.62 47 SER B C 1
ATOM 2488 O O . SER B 1 47 ? 0.685 -4.465 -8.016 1 92.62 47 SER B O 1
ATOM 2490 N N . GLU B 1 48 ? -1.035 -5.602 -6.91 1 96.56 48 GLU B N 1
ATOM 2491 C CA . GLU B 1 48 ? -1.903 -5.523 -8.078 1 96.56 48 GLU B CA 1
ATOM 2492 C C . GLU B 1 48 ? -3.359 -5.32 -7.676 1 96.56 48 GLU B C 1
ATOM 2494 O O . GLU B 1 48 ? -3.77 -5.73 -6.586 1 96.56 48 GLU B O 1
ATOM 2499 N N . THR B 1 49 ? -4.055 -4.699 -8.5 1 98.69 49 THR B N 1
ATOM 2500 C CA . THR B 1 49 ? -5.512 -4.66 -8.516 1 98.69 49 THR B CA 1
ATOM 2501 C C . THR B 1 49 ? -6.055 -5.309 -9.789 1 98.69 49 THR B C 1
ATOM 2503 O O . THR B 1 49 ? -5.648 -4.945 -10.898 1 98.69 49 THR B O 1
ATOM 2506 N N . ALA B 1 50 ? -6.859 -6.266 -9.594 1 98.81 50 ALA B N 1
ATOM 2507 C CA . ALA B 1 50 ? -7.512 -6.934 -10.719 1 98.81 50 ALA B CA 1
ATOM 2508 C C . ALA B 1 50 ? -8.914 -6.375 -10.945 1 98.81 50 ALA B C 1
ATOM 2510 O O . ALA B 1 50 ? -9.688 -6.207 -10 1 98.81 50 ALA B O 1
ATOM 2511 N N . PHE B 1 51 ? -9.188 -6.031 -12.188 1 98.88 51 PHE B N 1
ATOM 2512 C CA . PHE B 1 51 ? -10.531 -5.672 -12.625 1 98.88 51 PHE B CA 1
ATOM 2513 C C . PHE B 1 51 ? -11.086 -6.719 -13.586 1 98.88 51 PHE B C 1
ATOM 2515 O O . PHE B 1 51 ? -10.367 -7.211 -14.453 1 98.88 51 PHE B O 1
ATOM 2522 N N . PHE B 1 52 ? -12.391 -7.051 -13.406 1 98.62 52 PHE B N 1
ATOM 2523 C CA . PHE B 1 52 ? -12.945 -7.957 -14.406 1 98.62 52 PHE B CA 1
ATOM 2524 C C . PHE B 1 52 ? -14.414 -7.637 -14.664 1 98.62 52 PHE B C 1
ATOM 2526 O O . PHE B 1 52 ? -15.07 -6.992 -13.844 1 98.62 52 PHE B O 1
ATOM 2533 N N . THR B 1 53 ? -14.898 -7.945 -15.812 1 98.31 53 THR B N 1
ATOM 2534 C CA . THR B 1 53 ? -16.297 -7.883 -16.234 1 98.31 53 THR B CA 1
ATOM 2535 C C . THR B 1 53 ? -16.75 -9.227 -16.797 1 98.31 53 THR B C 1
ATOM 2537 O O . THR B 1 53 ? -15.938 -9.992 -17.328 1 98.31 53 THR B O 1
ATOM 2540 N N . LYS B 1 54 ? -17.969 -9.492 -16.578 1 96.5 54 LYS B N 1
ATOM 2541 C CA . LYS B 1 54 ? -18.516 -10.703 -17.188 1 96.5 54 LYS B CA 1
ATOM 2542 C C . LYS B 1 54 ? -18.984 -10.438 -18.609 1 96.5 54 LYS B C 1
ATOM 2544 O O . LYS B 1 54 ? -19.656 -9.445 -18.875 1 96.5 54 LYS B O 1
ATOM 2549 N N . LYS B 1 55 ? -18.531 -11.195 -19.516 1 93.56 55 LYS B N 1
ATOM 2550 C CA . LYS B 1 55 ? -18.984 -11.172 -20.906 1 93.56 55 LYS B CA 1
ATOM 2551 C C . LYS B 1 55 ? -19.406 -12.562 -21.359 1 93.56 55 LYS B C 1
ATOM 2553 O O . LYS B 1 55 ? -18.562 -13.422 -21.625 1 93.56 55 LYS B O 1
ATOM 2558 N N . ASP B 1 56 ? -20.75 -12.766 -21.453 1 90.06 56 ASP B N 1
ATOM 2559 C CA . ASP B 1 56 ? -21.312 -14.062 -21.828 1 90.06 56 ASP B CA 1
ATOM 2560 C C . ASP B 1 56 ? -20.891 -15.148 -20.844 1 90.06 56 ASP B C 1
ATOM 2562 O O . ASP B 1 56 ? -21.172 -15.055 -19.656 1 90.06 56 ASP B O 1
ATOM 2566 N N . ASP B 1 57 ? -20.125 -16.109 -21.312 1 89.69 57 ASP B N 1
ATOM 2567 C CA . ASP B 1 57 ? -19.781 -17.234 -20.438 1 89.69 57 ASP B CA 1
ATOM 2568 C C . ASP B 1 57 ? -18.344 -17.109 -19.938 1 89.69 57 ASP B C 1
ATOM 2570 O O . ASP B 1 57 ? -17.812 -18.031 -19.312 1 89.69 57 ASP B O 1
ATOM 2574 N N . MET B 1 58 ? -17.781 -15.953 -20.219 1 94.88 58 MET B N 1
ATOM 2575 C CA . MET B 1 58 ? -16.406 -15.719 -19.797 1 94.88 58 MET B CA 1
ATOM 2576 C C . MET B 1 58 ? -16.266 -14.398 -19.047 1 94.88 58 MET B C 1
ATOM 2578 O O . MET B 1 58 ? -17.25 -13.648 -18.922 1 94.88 58 MET B O 1
ATOM 2582 N N . TYR B 1 59 ? -15.109 -14.266 -18.516 1 97.69 59 TYR B N 1
ATOM 2583 C CA . TYR B 1 59 ? -14.758 -12.992 -17.891 1 97.69 59 TYR B CA 1
ATOM 2584 C C . TYR B 1 59 ? -13.617 -12.312 -18.625 1 97.69 59 TYR B C 1
ATOM 2586 O O . TYR B 1 59 ? -12.734 -12.984 -19.172 1 97.69 59 TYR B O 1
ATOM 2594 N N . GLU B 1 60 ? -13.688 -11.031 -18.703 1 98.25 60 GLU B N 1
ATOM 2595 C CA . GLU B 1 60 ? -12.523 -10.242 -19.109 1 98.25 60 GLU B CA 1
ATOM 2596 C C . GLU B 1 60 ? -11.75 -9.75 -17.875 1 98.25 60 GLU B C 1
ATOM 2598 O O . GLU B 1 60 ? -12.344 -9.258 -16.922 1 98.25 60 GLU B O 1
ATOM 2603 N N . LEU B 1 61 ? -10.453 -9.891 -17.953 1 98.38 61 LEU B N 1
ATOM 2604 C CA . LEU B 1 61 ? -9.648 -9.625 -16.766 1 98.38 61 LEU B CA 1
ATOM 2605 C C . LEU B 1 61 ? -8.453 -8.727 -17.109 1 98.38 61 LEU B C 1
ATOM 2607 O O . LEU B 1 61 ? -7.773 -8.953 -18.109 1 98.38 61 LEU B O 1
ATOM 2611 N N . ARG B 1 62 ? -8.25 -7.691 -16.328 1 98.44 62 ARG B N 1
ATOM 2612 C CA . ARG B 1 62 ? -7.125 -6.77 -16.453 1 98.44 62 ARG B CA 1
ATOM 2613 C C . ARG B 1 62 ? -6.445 -6.555 -15.102 1 98.44 62 ARG B C 1
ATOM 2615 O O . ARG B 1 62 ? -7.098 -6.59 -14.055 1 98.44 62 ARG B O 1
ATOM 2622 N N . TRP B 1 63 ? -5.148 -6.332 -15.125 1 97.94 63 TRP B N 1
ATOM 2623 C CA . TRP B 1 63 ? -4.379 -6.121 -13.898 1 97.94 63 TRP B CA 1
ATOM 2624 C C . TRP B 1 63 ? -3.639 -4.789 -13.953 1 97.94 63 TRP B C 1
ATOM 2626 O O . TRP B 1 63 ? -3.068 -4.426 -14.984 1 97.94 63 TRP B O 1
ATOM 2636 N N . PHE B 1 64 ? -3.619 -4.125 -12.82 1 97.81 64 PHE B N 1
ATOM 2637 C CA . PHE B 1 64 ? -2.908 -2.859 -12.68 1 97.81 64 PHE B CA 1
ATOM 2638 C C . PHE B 1 64 ? -2.033 -2.863 -11.438 1 97.81 64 PHE B C 1
ATOM 2640 O O . PHE B 1 64 ? -2.502 -3.193 -10.344 1 97.81 64 PHE B O 1
ATOM 2647 N N . THR B 1 65 ? -0.733 -2.578 -11.586 1 95.25 65 THR B N 1
ATOM 2648 C CA . THR B 1 65 ? 0.069 -2.121 -10.461 1 95.25 65 THR B CA 1
ATOM 2649 C C . THR B 1 65 ? -0.24 -0.662 -10.133 1 95.25 65 THR B C 1
ATOM 2651 O O . THR B 1 65 ? -0.984 -0.002 -10.859 1 95.25 65 THR B O 1
ATOM 2654 N N . PRO B 1 66 ? 0.278 -0.131 -9 1 94.38 66 PRO B N 1
ATOM 2655 C CA . PRO B 1 66 ? 0.071 1.293 -8.727 1 94.38 66 PRO B CA 1
ATOM 2656 C C . PRO B 1 66 ? 0.621 2.191 -9.836 1 94.38 66 PRO B C 1
ATOM 2658 O O . PRO B 1 66 ? 0.158 3.322 -10 1 94.38 66 PRO B O 1
ATOM 2661 N N . GLU B 1 67 ? 1.522 1.625 -10.703 1 92.69 67 GLU B N 1
ATOM 2662 C CA . GLU B 1 67 ? 2.225 2.467 -11.664 1 92.69 67 GLU B CA 1
ATOM 2663 C C . GLU B 1 67 ? 1.674 2.271 -13.07 1 92.69 67 GLU B C 1
ATOM 2665 O O . GLU B 1 67 ? 1.686 3.201 -13.883 1 92.69 67 GLU B O 1
ATOM 2670 N N . GLU B 1 68 ? 1.215 1.04 -13.305 1 94.56 68 GLU B N 1
ATOM 2671 C CA . GLU B 1 68 ? 0.827 0.78 -14.688 1 94.56 68 GLU B CA 1
ATOM 2672 C C . GLU B 1 68 ? 0.009 -0.503 -14.797 1 94.56 68 GLU B C 1
ATOM 2674 O O . GLU B 1 68 ? -0.031 -1.304 -13.859 1 94.56 68 GLU B O 1
ATOM 2679 N N . GLU B 1 69 ? -0.634 -0.636 -16 1 96.44 69 GLU B N 1
ATOM 2680 C CA . GLU B 1 69 ? -1.269 -1.902 -16.359 1 96.44 69 GLU B CA 1
ATOM 2681 C C . GLU B 1 69 ? -0.234 -2.93 -16.812 1 96.44 69 GLU B C 1
ATOM 2683 O O . GLU B 1 69 ? 0.732 -2.584 -17.5 1 96.44 69 GLU B O 1
ATOM 2688 N N . ILE B 1 70 ? -0.459 -4.176 -16.453 1 92.88 70 ILE B N 1
ATOM 2689 C CA . ILE B 1 70 ? 0.463 -5.223 -16.891 1 92.88 70 ILE B CA 1
ATOM 2690 C C . ILE B 1 70 ? -0.306 -6.32 -17.625 1 92.88 70 ILE B C 1
ATOM 2692 O O . ILE B 1 70 ? -1.533 -6.395 -17.531 1 92.88 70 ILE B O 1
ATOM 2696 N N . ASP B 1 71 ? 0.383 -7.184 -18.297 1 91.69 71 ASP B N 1
ATOM 2697 C CA . ASP B 1 71 ? -0.25 -8.102 -19.234 1 91.69 71 ASP B CA 1
ATOM 2698 C C . ASP B 1 71 ? -0.583 -9.43 -18.547 1 91.69 71 ASP B C 1
ATOM 2700 O O . ASP B 1 71 ? -1.427 -10.188 -19.031 1 91.69 71 ASP B O 1
ATOM 2704 N N . LEU B 1 72 ? 0.076 -9.727 -17.516 1 90.56 72 LEU B N 1
ATOM 2705 C CA . LEU B 1 72 ? -0.12 -11.016 -16.859 1 90.56 72 LEU B CA 1
ATOM 2706 C C . LEU B 1 72 ? 0.249 -10.93 -15.383 1 90.56 72 LEU B C 1
ATOM 2708 O O . LEU B 1 72 ? 1.282 -10.359 -15.023 1 90.56 72 LEU B O 1
ATOM 2712 N N . CYS B 1 73 ? -0.592 -11.492 -14.609 1 92.56 73 CYS B N 1
ATOM 2713 C CA . CYS B 1 73 ? -0.347 -11.594 -13.172 1 92.56 73 CYS B CA 1
ATOM 2714 C C . CYS B 1 73 ? -1 -12.844 -12.594 1 92.56 73 CYS B C 1
ATOM 2716 O O . CYS B 1 73 ? -2.227 -12.953 -12.57 1 92.56 73 CYS B O 1
ATOM 2718 N N . GLY B 1 74 ? -0.257 -13.734 -12.055 1 94.56 74 GLY B N 1
ATOM 2719 C CA . GLY B 1 74 ? -0.751 -15.008 -11.555 1 94.56 74 GLY B CA 1
ATOM 2720 C C . GLY B 1 74 ? -1.54 -14.875 -10.266 1 94.56 74 GLY B C 1
ATOM 2721 O O . GLY B 1 74 ? -2.709 -15.258 -10.203 1 94.56 74 GLY B O 1
ATOM 2722 N N . HIS B 1 75 ? -0.943 -14.219 -9.281 1 97.12 75 HIS B N 1
ATOM 2723 C CA . HIS B 1 75 ? -1.581 -14.195 -7.973 1 97.12 75 HIS B CA 1
ATOM 2724 C C . HIS B 1 75 ? -2.885 -13.398 -8.008 1 97.12 75 HIS B C 1
ATOM 2726 O O . HIS B 1 75 ? -3.861 -13.773 -7.355 1 97.12 75 HIS B O 1
ATOM 2732 N N . ALA B 1 76 ? -2.939 -12.328 -8.758 1 97.88 76 ALA B N 1
ATOM 2733 C CA . ALA B 1 76 ? -4.16 -11.539 -8.844 1 97.88 76 ALA B CA 1
ATOM 2734 C C . ALA B 1 76 ? -5.227 -12.258 -9.672 1 97.88 76 ALA B C 1
ATOM 2736 O O . ALA B 1 76 ? -6.422 -11.992 -9.523 1 97.88 76 ALA B O 1
ATOM 2737 N N . THR B 1 77 ? -4.785 -13.133 -10.617 1 98 77 THR B N 1
ATOM 2738 C CA . THR B 1 77 ? -5.727 -14.008 -11.305 1 98 77 THR B CA 1
ATOM 2739 C C . THR B 1 77 ? -6.371 -14.984 -10.328 1 98 77 THR B C 1
ATOM 2741 O O . THR B 1 77 ? -7.594 -15.164 -10.336 1 98 77 THR B O 1
ATOM 2744 N N . LEU B 1 78 ? -5.543 -15.578 -9.508 1 98.38 78 LEU B N 1
ATOM 2745 C CA . LEU B 1 78 ? -6.047 -16.484 -8.492 1 98.38 78 LEU B CA 1
ATOM 2746 C C . LEU B 1 78 ? -7.016 -15.773 -7.555 1 98.38 78 LEU B C 1
ATOM 2748 O O . LEU B 1 78 ? -8.078 -16.312 -7.227 1 98.38 78 LEU B O 1
ATOM 2752 N N . ALA B 1 79 ? -6.695 -14.594 -7.16 1 98.69 79 ALA B N 1
ATOM 2753 C CA . ALA B 1 79 ? -7.551 -13.781 -6.293 1 98.69 79 ALA B CA 1
ATOM 2754 C C . ALA B 1 79 ? -8.883 -13.484 -6.965 1 98.69 79 ALA B C 1
ATOM 2756 O O . ALA B 1 79 ? -9.938 -13.562 -6.332 1 98.69 79 ALA B O 1
ATOM 2757 N N . ALA B 1 80 ? -8.836 -13.07 -8.242 1 98.69 80 ALA B N 1
ATOM 2758 C CA . ALA B 1 80 ? -10.055 -12.805 -9 1 98.69 80 ALA B CA 1
ATOM 2759 C C . ALA B 1 80 ? -10.938 -14.047 -9.086 1 98.69 80 ALA B C 1
ATOM 2761 O O . ALA B 1 80 ? -12.148 -13.969 -8.875 1 98.69 80 ALA B O 1
ATOM 2762 N N . ALA B 1 81 ? -10.305 -15.156 -9.375 1 98.5 81 ALA B N 1
ATOM 2763 C CA . ALA B 1 81 ? -11.047 -16.406 -9.445 1 98.5 81 ALA B CA 1
ATOM 2764 C C . ALA B 1 81 ? -11.695 -16.75 -8.102 1 98.5 81 ALA B C 1
ATOM 2766 O O . ALA B 1 81 ? -12.867 -17.125 -8.047 1 98.5 81 ALA B O 1
ATOM 2767 N N . TYR B 1 82 ? -10.922 -16.609 -7.094 1 98.44 82 TYR B N 1
ATOM 2768 C CA . TYR B 1 82 ? -11.445 -16.828 -5.75 1 98.44 82 TYR B CA 1
ATOM 2769 C C . TYR B 1 82 ? -12.68 -15.977 -5.504 1 98.44 82 TYR B C 1
ATOM 2771 O O . TYR B 1 82 ? -13.695 -16.469 -4.992 1 98.44 82 TYR B O 1
ATOM 2779 N N . THR B 1 83 ? -12.609 -14.719 -5.828 1 98.5 83 THR B N 1
ATOM 2780 C CA . THR B 1 83 ? -13.711 -13.781 -5.641 1 98.5 83 THR B CA 1
ATOM 2781 C C . THR B 1 83 ? -14.961 -14.25 -6.379 1 98.5 83 THR B C 1
ATOM 2783 O O . THR B 1 83 ? -16.062 -14.219 -5.832 1 98.5 83 THR B O 1
ATOM 2786 N N . ILE B 1 84 ? -14.758 -14.695 -7.582 1 98 84 ILE B N 1
ATOM 2787 C CA . ILE B 1 84 ? -15.875 -15.172 -8.383 1 98 84 ILE B CA 1
ATOM 2788 C C . ILE B 1 84 ? -16.469 -16.422 -7.746 1 98 84 ILE B C 1
ATOM 2790 O O . ILE B 1 84 ? -17.688 -16.5 -7.531 1 98 84 ILE B O 1
ATOM 2794 N N . PHE B 1 85 ? -15.641 -17.391 -7.355 1 97.5 85 PHE B N 1
ATOM 2795 C CA . PHE B 1 85 ? -16.094 -18.672 -6.836 1 97.5 85 PHE B CA 1
ATOM 2796 C C . PHE B 1 85 ? -16.766 -18.5 -5.48 1 97.5 85 PHE B C 1
ATOM 2798 O O . PHE B 1 85 ? -17.719 -19.234 -5.156 1 97.5 85 PHE B O 1
ATOM 2805 N N . GLU B 1 86 ? -16.344 -17.562 -4.672 1 96.5 86 GLU B N 1
ATOM 2806 C CA . GLU B 1 86 ? -16.797 -17.484 -3.285 1 96.5 86 GLU B CA 1
ATOM 2807 C C . GLU B 1 86 ? -17.922 -16.453 -3.129 1 96.5 86 GLU B C 1
ATOM 2809 O O . GLU B 1 86 ? -18.766 -16.594 -2.248 1 96.5 86 GLU B O 1
ATOM 2814 N N . TYR B 1 87 ? -17.938 -15.422 -3.992 1 95.88 87 TYR B N 1
ATOM 2815 C CA . TYR B 1 87 ? -18.844 -14.312 -3.729 1 95.88 87 TYR B CA 1
ATOM 2816 C C . TYR B 1 87 ? -19.859 -14.164 -4.859 1 95.88 87 TYR B C 1
ATOM 2818 O O . TYR B 1 87 ? -21 -13.734 -4.633 1 95.88 87 TYR B O 1
ATOM 2826 N N . LEU B 1 88 ? -19.453 -14.461 -6.066 1 95.25 88 LEU B N 1
ATOM 2827 C CA . LEU B 1 88 ? -20.281 -14.023 -7.184 1 95.25 88 LEU B CA 1
ATOM 2828 C C . LEU B 1 88 ? -20.969 -15.211 -7.848 1 95.25 88 LEU B C 1
ATOM 2830 O O . LEU B 1 88 ? -22.109 -15.094 -8.312 1 95.25 88 LEU B O 1
ATOM 2834 N N . ASN B 1 89 ? -20.266 -16.297 -7.969 1 93.25 89 ASN B N 1
ATOM 2835 C CA . ASN B 1 89 ? -20.781 -17.531 -8.57 1 93.25 89 ASN B CA 1
ATOM 2836 C C . ASN B 1 89 ? -20.312 -18.766 -7.812 1 93.25 89 ASN B C 1
ATOM 2838 O O . ASN B 1 89 ? -19.469 -19.516 -8.305 1 93.25 89 ASN B O 1
ATOM 2842 N N . LYS B 1 90 ? -20.953 -19.172 -6.73 1 90.56 90 LYS B N 1
ATOM 2843 C CA . LYS B 1 90 ? -20.516 -20.188 -5.781 1 90.56 90 LYS B CA 1
ATOM 2844 C C . LYS B 1 90 ? -20.688 -21.594 -6.355 1 90.56 90 LYS B C 1
ATOM 2846 O O . LYS B 1 90 ? -20.094 -22.547 -5.871 1 90.56 90 LYS B O 1
ATOM 2851 N N . ASN B 1 91 ? -21.453 -21.625 -7.398 1 91.06 91 ASN B N 1
ATOM 2852 C CA . ASN B 1 91 ? -21.734 -22.938 -7.953 1 91.06 91 ASN B CA 1
ATOM 2853 C C . ASN B 1 91 ? -20.781 -23.297 -9.078 1 91.06 91 ASN B C 1
ATOM 2855 O O . ASN B 1 91 ? -20.766 -24.438 -9.555 1 91.06 91 ASN B O 1
ATOM 2859 N N . SER B 1 92 ? -20.016 -22.391 -9.477 1 91.88 92 SER B N 1
ATOM 2860 C CA . SER B 1 92 ? -19.062 -22.641 -10.547 1 91.88 92 SER B CA 1
ATOM 2861 C C . SER B 1 92 ? -17.75 -23.219 -10 1 91.88 92 SER B C 1
ATOM 2863 O O . SER B 1 92 ? -17.328 -22.875 -8.898 1 91.88 92 SER B O 1
ATOM 2865 N N . ASN B 1 93 ? -17.219 -24.125 -10.797 1 95.5 93 ASN B N 1
ATOM 2866 C CA . ASN B 1 93 ? -15.906 -24.656 -10.445 1 95.5 93 ASN B CA 1
ATOM 2867 C C . ASN B 1 93 ? -14.898 -24.469 -11.57 1 95.5 93 ASN B C 1
ATOM 2869 O O . ASN B 1 93 ? -13.781 -25 -11.508 1 95.5 93 ASN B O 1
ATOM 2873 N N . GLU B 1 94 ? -15.336 -23.828 -12.586 1 96.12 94 GLU B N 1
ATOM 2874 C CA . GLU B 1 94 ? -14.469 -23.5 -13.719 1 96.12 94 GLU B CA 1
ATOM 2875 C C . GLU B 1 94 ? -14.82 -22.141 -14.312 1 96.12 94 GLU B C 1
ATOM 2877 O O . GLU B 1 94 ? -16 -21.812 -14.484 1 96.12 94 GLU B O 1
ATOM 2882 N N . ILE B 1 95 ? -13.781 -21.391 -14.539 1 96.06 95 ILE B N 1
ATOM 2883 C CA . ILE B 1 95 ? -13.984 -20.109 -15.219 1 96.06 95 ILE B CA 1
ATOM 2884 C C . ILE B 1 95 ? -12.859 -19.875 -16.219 1 96.06 95 ILE B C 1
ATOM 2886 O O . ILE B 1 95 ? -11.789 -20.484 -16.109 1 96.06 95 ILE B O 1
ATOM 2890 N N . SER B 1 96 ? -13.172 -19.047 -17.234 1 96.12 96 SER B N 1
ATOM 2891 C CA . SER B 1 96 ? -12.18 -18.625 -18.219 1 96.12 96 SER B CA 1
ATOM 2892 C C . SER B 1 96 ? -12.078 -17.109 -18.266 1 96.12 96 SER B C 1
ATOM 2894 O O . SER B 1 96 ? -13.094 -16.406 -18.312 1 96.12 96 SER B O 1
ATOM 2896 N N . PHE B 1 97 ? -10.836 -16.672 -18.219 1 96.81 97 PHE B N 1
ATOM 2897 C CA . PHE B 1 97 ? -10.57 -15.25 -18.344 1 96.81 97 PHE B CA 1
ATOM 2898 C C . PHE B 1 97 ? -9.992 -14.93 -19.719 1 96.81 97 PHE B C 1
ATOM 2900 O O . PHE B 1 97 ? -9.031 -15.562 -20.156 1 96.81 97 PHE B O 1
ATOM 2907 N N . ASN B 1 98 ? -10.617 -14.008 -20.391 1 96.38 98 ASN B N 1
ATOM 2908 C CA . ASN B 1 98 ? -9.992 -13.383 -21.547 1 96.38 98 ASN B CA 1
ATOM 2909 C C . ASN B 1 98 ? -9.078 -12.227 -21.141 1 96.38 98 ASN B C 1
ATOM 2911 O O . ASN B 1 98 ? -9.523 -11.266 -20.516 1 96.38 98 ASN B O 1
ATOM 2915 N N . THR B 1 99 ? -7.762 -12.344 -21.453 1 94.62 99 THR B N 1
ATOM 2916 C CA . THR B 1 99 ? -6.789 -11.344 -21.031 1 94.62 99 THR B CA 1
ATOM 2917 C C . THR B 1 99 ? -5.938 -10.883 -22.219 1 94.62 99 THR B C 1
ATOM 2919 O O . THR B 1 99 ? -6.066 -11.422 -23.328 1 94.62 99 THR B O 1
ATOM 2922 N N . LYS B 1 100 ? -5.074 -9.883 -22.016 1 91.31 100 LYS B N 1
ATOM 2923 C CA . LYS B 1 100 ? -4.137 -9.422 -23.031 1 91.31 100 LYS B CA 1
ATOM 2924 C C . LYS B 1 100 ? -3.16 -10.523 -23.422 1 91.31 100 LYS B C 1
ATOM 2926 O O . LYS B 1 100 ? -2.637 -10.531 -24.547 1 91.31 100 LYS B O 1
ATOM 2931 N N . SER B 1 101 ? -2.945 -11.484 -22.531 1 88.75 101 SER B N 1
ATOM 2932 C CA . SER B 1 101 ? -1.994 -12.562 -22.781 1 88.75 101 SER B CA 1
ATOM 2933 C C . SER B 1 101 ? -2.703 -13.828 -23.25 1 88.75 101 SER B C 1
ATOM 2935 O O . SER B 1 101 ? -2.102 -14.906 -23.297 1 88.75 101 SER B O 1
ATOM 2937 N N . GLY B 1 102 ? -4.023 -13.688 -23.578 1 91.25 102 GLY B N 1
ATOM 2938 C CA . GLY B 1 102 ? -4.789 -14.836 -24.031 1 91.25 102 GLY B CA 1
ATOM 2939 C C . GLY B 1 102 ? -5.773 -15.344 -23 1 91.25 102 GLY B C 1
ATOM 2940 O O . GLY B 1 102 ? -6.047 -14.672 -22.016 1 91.25 102 GLY B O 1
ATOM 2941 N N . ILE B 1 103 ? -6.289 -16.531 -23.266 1 93.88 103 ILE B N 1
ATOM 2942 C CA . ILE B 1 103 ? -7.301 -17.109 -22.391 1 93.88 103 ILE B CA 1
ATOM 2943 C C . ILE B 1 103 ? -6.629 -17.844 -21.25 1 93.88 103 ILE B C 1
ATOM 2945 O O . ILE B 1 103 ? -5.715 -18.656 -21.469 1 93.88 103 ILE B O 1
ATOM 2949 N N . LEU B 1 104 ? -7.039 -17.578 -20.062 1 93.88 104 LEU B N 1
ATOM 2950 C CA . LEU B 1 104 ? -6.578 -18.266 -18.859 1 93.88 104 LEU B CA 1
ATOM 2951 C C . LEU B 1 104 ? -7.699 -19.094 -18.25 1 93.88 104 LEU B C 1
ATOM 2953 O O . LEU B 1 104 ? -8.734 -18.562 -17.859 1 93.88 104 LEU B O 1
ATOM 2957 N N . LYS B 1 105 ? -7.473 -20.328 -18.188 1 93.75 105 LYS B N 1
ATOM 2958 C CA . LYS B 1 105 ? -8.445 -21.219 -17.562 1 93.75 105 LYS B CA 1
ATOM 2959 C C . LYS B 1 105 ? -8.125 -21.438 -16.094 1 93.75 105 LYS B C 1
ATOM 2961 O O . LYS B 1 105 ? -6.957 -21.609 -15.719 1 93.75 105 LYS B O 1
ATOM 2966 N N . VAL B 1 106 ? -9.141 -21.391 -15.305 1 97.25 106 VAL B N 1
ATOM 2967 C CA . VAL B 1 106 ? -8.992 -21.578 -13.867 1 97.25 106 VAL B CA 1
ATOM 2968 C C . VAL B 1 106 ? -10 -22.609 -13.375 1 97.25 106 VAL B C 1
ATOM 2970 O O . VAL B 1 106 ? -11.188 -22.531 -13.711 1 97.25 106 VAL B O 1
ATOM 2973 N N . LEU B 1 107 ? -9.523 -23.5 -12.594 1 97.5 107 LEU B N 1
ATOM 2974 C CA . LEU B 1 107 ? -10.352 -24.562 -12.039 1 97.5 107 LEU B CA 1
ATOM 2975 C C . LEU B 1 107 ? -10.328 -24.531 -10.516 1 97.5 107 LEU B C 1
ATOM 2977 O O . LEU B 1 107 ? -9.289 -24.25 -9.914 1 97.5 107 LEU B O 1
ATOM 2981 N N . LYS B 1 108 ? -11.461 -24.859 -9.953 1 97.69 108 LYS B N 1
ATOM 2982 C CA . LYS B 1 108 ? -11.555 -25 -8.508 1 97.69 108 LYS B CA 1
ATOM 2983 C C . LYS B 1 108 ? -11.875 -26.438 -8.117 1 97.69 108 LYS B C 1
ATOM 2985 O O . LYS B 1 108 ? -12.836 -27.016 -8.625 1 97.69 108 LYS B O 1
ATOM 2990 N N . LYS B 1 109 ? -11.086 -27 -7.316 1 95.44 109 LYS B N 1
ATOM 2991 C CA . LYS B 1 109 ? -11.344 -28.297 -6.695 1 95.44 109 LYS B CA 1
ATOM 2992 C C . LYS B 1 109 ? -11.109 -28.25 -5.188 1 95.44 109 LYS B C 1
ATOM 2994 O O . LYS B 1 109 ? -9.984 -28.016 -4.738 1 95.44 109 LYS B O 1
ATOM 2999 N N . ASP B 1 110 ? -12.195 -28.484 -4.453 1 93.19 110 ASP B N 1
ATOM 3000 C CA . ASP B 1 110 ? -12.148 -28.312 -3.004 1 93.19 110 ASP B CA 1
ATOM 3001 C C . ASP B 1 110 ? -11.68 -26.922 -2.625 1 93.19 110 ASP B C 1
ATOM 3003 O O . ASP B 1 110 ? -12.328 -25.922 -2.969 1 93.19 110 ASP B O 1
ATOM 3007 N N . LYS B 1 111 ? -10.461 -26.812 -1.998 1 94.62 111 LYS B N 1
ATOM 3008 C CA . LYS B 1 111 ? -10.008 -25.5 -1.545 1 94.62 111 LYS B CA 1
ATOM 3009 C C . LYS B 1 111 ? -8.883 -24.969 -2.428 1 94.62 111 LYS B C 1
ATOM 3011 O O . LYS B 1 111 ? -8.352 -23.891 -2.184 1 94.62 111 LYS B O 1
ATOM 3016 N N . LEU B 1 112 ? -8.672 -25.688 -3.527 1 98.12 112 LEU B N 1
ATOM 3017 C CA . LEU B 1 112 ? -7.566 -25.297 -4.395 1 98.12 112 LEU B CA 1
ATOM 3018 C C . LEU B 1 112 ? -8.086 -24.641 -5.676 1 98.12 112 LEU B C 1
ATOM 3020 O O . LEU B 1 112 ? -9.023 -25.156 -6.297 1 98.12 112 LEU B O 1
ATOM 3024 N N . ILE B 1 113 ? -7.5 -23.578 -6.008 1 98.5 113 ILE B N 1
ATOM 3025 C CA . ILE B 1 113 ? -7.715 -22.922 -7.289 1 98.5 113 ILE B CA 1
ATOM 3026 C C . ILE B 1 113 ? -6.508 -23.141 -8.195 1 98.5 113 ILE B C 1
ATOM 3028 O O . ILE B 1 113 ? -5.375 -22.828 -7.832 1 98.5 113 ILE B O 1
ATOM 3032 N N . THR B 1 114 ? -6.773 -23.656 -9.359 1 98.56 114 THR B N 1
ATOM 3033 C CA . THR B 1 114 ? -5.703 -24.078 -10.258 1 98.56 114 THR B CA 1
ATOM 3034 C C . THR B 1 114 ? -5.699 -23.219 -11.516 1 98.56 114 THR B C 1
ATOM 3036 O O . THR B 1 114 ? -6.738 -23.016 -12.148 1 98.56 114 THR B O 1
ATOM 3039 N N . MET B 1 115 ? -4.535 -22.766 -11.828 1 97.38 115 MET B N 1
ATOM 3040 C CA . MET B 1 115 ? -4.301 -22.047 -13.078 1 97.38 115 MET B CA 1
ATOM 3041 C C . MET B 1 115 ? -3.379 -22.844 -14 1 97.38 115 MET B C 1
ATOM 3043 O O . MET B 1 115 ? -2.531 -23.609 -13.531 1 97.38 115 MET B O 1
ATOM 3047 N N . ILE B 1 116 ? -3.537 -22.625 -15.273 1 94.38 116 ILE B N 1
ATOM 3048 C CA . ILE B 1 116 ? -2.709 -23.297 -16.266 1 94.38 116 ILE B CA 1
ATOM 3049 C C . ILE B 1 116 ? -1.8 -22.281 -16.953 1 94.38 116 ILE B C 1
ATOM 3051 O O . ILE B 1 116 ? -2.277 -21.312 -17.531 1 94.38 116 ILE B O 1
ATOM 3055 N N . PHE B 1 117 ? -0.507 -22.5 -16.891 1 93.06 117 PHE B N 1
ATOM 3056 C CA . PHE B 1 117 ? 0.494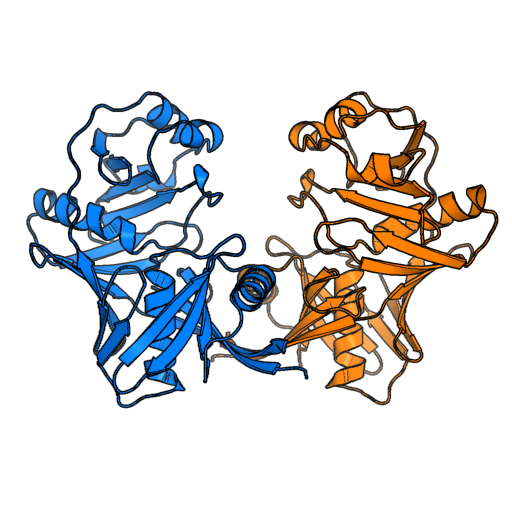 -21.609 -17.469 1 93.06 117 PHE B CA 1
ATOM 3057 C C . PHE B 1 117 ? 1.44 -22.391 -18.391 1 93.06 117 PHE B C 1
ATOM 3059 O O . PHE B 1 117 ? 1.564 -23.609 -18.266 1 93.06 117 PHE B O 1
ATOM 3066 N N . PRO B 1 118 ? 2.049 -21.734 -19.25 1 92.88 118 PRO B N 1
ATOM 3067 C CA . PRO B 1 118 ? 3.027 -22.438 -20.094 1 92.88 118 PRO B CA 1
ATOM 3068 C C . PRO B 1 118 ? 4.305 -22.797 -19.344 1 92.88 118 PRO B C 1
ATOM 3070 O O . PRO B 1 118 ? 4.723 -22.062 -18.438 1 92.88 118 PRO B O 1
ATOM 3073 N N . SER B 1 119 ? 4.848 -23.891 -19.703 1 95.88 119 SER B N 1
ATOM 3074 C CA . SER B 1 119 ? 6.184 -24.219 -19.219 1 95.88 119 SER B CA 1
ATOM 3075 C C . SER B 1 119 ? 7.254 -23.406 -19.922 1 95.88 119 SER B C 1
ATOM 3077 O O . SER B 1 119 ? 7.215 -23.234 -21.156 1 95.88 119 SER B O 1
ATOM 3079 N N . ARG B 1 120 ? 8.172 -22.797 -19.125 1 95.06 120 ARG B N 1
ATOM 3080 C CA . ARG B 1 120 ? 9.273 -22 -19.672 1 95.06 120 ARG B CA 1
ATOM 3081 C C . ARG B 1 120 ? 10.609 -22.484 -19.125 1 95.06 120 ARG B C 1
ATOM 3083 O O . ARG B 1 120 ? 11.219 -21.812 -18.297 1 95.06 120 ARG B O 1
ATOM 3090 N N . GLU B 1 121 ? 11.094 -23.438 -19.734 1 95.31 121 GLU B N 1
ATOM 3091 C CA . GLU B 1 121 ? 12.352 -24.016 -19.266 1 95.31 121 GLU B CA 1
ATOM 3092 C C . GLU B 1 121 ? 13.523 -23.078 -19.516 1 95.31 121 GLU B C 1
ATOM 3094 O O . GLU B 1 121 ? 13.648 -22.5 -20.594 1 95.31 121 GLU B O 1
ATOM 3099 N N . GLY B 1 122 ? 14.328 -22.938 -18.469 1 96.56 122 GLY B N 1
ATOM 3100 C CA . GLY B 1 122 ? 15.516 -22.109 -18.609 1 96.56 122 GLY B CA 1
ATOM 3101 C C . GLY B 1 122 ? 16.688 -22.844 -19.203 1 96.56 122 GLY B C 1
ATOM 3102 O O . GLY B 1 122 ? 16.734 -24.078 -19.188 1 96.56 122 GLY B O 1
ATOM 3103 N N . GLU B 1 123 ? 17.609 -22.078 -19.734 1 97.81 123 GLU B N 1
ATOM 3104 C CA . GLU B 1 123 ? 18.875 -22.625 -20.234 1 97.81 123 GLU B CA 1
ATOM 3105 C C . GLU B 1 123 ? 20.031 -22.312 -19.281 1 97.81 123 GLU B C 1
ATOM 3107 O O . GLU B 1 123 ? 20.109 -21.203 -18.75 1 97.81 123 GLU B O 1
ATOM 3112 N N . LYS B 1 124 ? 20.844 -23.328 -19.141 1 97.75 124 LYS B N 1
ATOM 3113 C CA . LYS B 1 124 ? 22 -23.109 -18.281 1 97.75 124 LYS B CA 1
ATOM 3114 C C . LYS B 1 124 ? 22.859 -21.953 -18.781 1 97.75 124 LYS B C 1
ATOM 3116 O O . LYS B 1 124 ? 23.078 -21.812 -19.984 1 97.75 124 LYS B O 1
ATOM 3121 N N . SER B 1 125 ? 23.234 -21.203 -17.844 1 97.12 125 SER B N 1
ATOM 3122 C CA . SER B 1 125 ? 23.984 -20 -18.219 1 97.12 125 SER B CA 1
ATOM 3123 C C . SER B 1 125 ? 25.156 -19.781 -17.281 1 97.12 125 SER B C 1
ATOM 3125 O O . SER B 1 125 ? 25.234 -20.391 -16.203 1 97.12 125 SER B O 1
ATOM 3127 N N . GLU B 1 126 ? 26.109 -18.938 -17.766 1 96.94 126 GLU B N 1
ATOM 3128 C CA . GLU B 1 126 ? 27.188 -18.5 -16.875 1 96.94 126 GLU B CA 1
ATOM 3129 C C . GLU B 1 126 ? 26.625 -17.656 -15.727 1 96.94 126 GLU B C 1
ATOM 3131 O O . GLU B 1 126 ? 25.547 -17.078 -15.836 1 96.94 126 GLU B O 1
ATOM 3136 N N . ILE B 1 127 ? 27.391 -17.672 -14.727 1 97.81 127 ILE B N 1
ATOM 3137 C CA . ILE B 1 127 ? 26.984 -16.922 -13.547 1 97.81 127 ILE B CA 1
ATOM 3138 C C . ILE B 1 127 ? 27.516 -15.492 -13.633 1 97.81 127 ILE B C 1
ATOM 3140 O O . ILE B 1 127 ? 28.719 -15.258 -13.508 1 97.81 127 ILE B O 1
ATOM 3144 N N . PRO B 1 128 ? 26.625 -14.578 -13.789 1 97.31 128 PRO B N 1
ATOM 3145 C CA . PRO B 1 128 ? 27.109 -13.195 -13.844 1 97.31 128 PRO B CA 1
ATOM 3146 C C . PRO B 1 128 ? 27.672 -12.719 -12.508 1 97.31 128 PRO B C 1
ATOM 3148 O O . PRO B 1 128 ? 27.141 -13.055 -11.445 1 97.31 128 PRO B O 1
ATOM 3151 N N . GLU B 1 129 ? 28.688 -11.906 -12.586 1 97.88 129 GLU B N 1
ATOM 3152 C CA . GLU B 1 129 ? 29.281 -11.367 -11.367 1 97.88 129 GLU B CA 1
ATOM 3153 C C . GLU B 1 129 ? 28.281 -10.508 -10.602 1 97.88 129 GLU B C 1
ATOM 3155 O O . GLU B 1 129 ? 28.281 -10.492 -9.367 1 97.88 129 GLU B O 1
ATOM 3160 N N . GLU B 1 130 ? 27.5 -9.781 -11.32 1 97.94 130 GLU B N 1
ATOM 3161 C CA . GLU B 1 130 ? 26.484 -8.922 -10.703 1 97.94 130 GLU B CA 1
ATOM 3162 C C . GLU B 1 130 ? 25.484 -9.742 -9.891 1 97.94 130 GLU B C 1
ATOM 3164 O O . GLU B 1 130 ? 24.984 -9.281 -8.867 1 97.94 130 GLU B O 1
ATOM 3169 N N . LEU B 1 131 ? 25.219 -10.906 -10.344 1 98.31 131 LEU B N 1
ATOM 3170 C CA . LEU B 1 131 ? 24.297 -11.781 -9.633 1 98.31 131 LEU B CA 1
ATOM 3171 C C . LEU B 1 131 ? 24.891 -12.242 -8.305 1 98.31 131 LEU B C 1
ATOM 3173 O O . LEU B 1 131 ? 24.219 -12.25 -7.281 1 98.31 131 LEU B O 1
ATOM 3177 N N . ILE B 1 132 ? 26.188 -12.586 -8.344 1 98.31 132 ILE B N 1
ATOM 3178 C CA . ILE B 1 132 ? 26.891 -13.016 -7.129 1 98.31 132 ILE B CA 1
ATOM 3179 C C . ILE B 1 132 ? 26.906 -11.867 -6.117 1 98.31 132 ILE B C 1
ATOM 3181 O O . ILE B 1 132 ? 26.562 -12.062 -4.949 1 98.31 132 ILE B O 1
ATOM 3185 N N . ARG B 1 133 ? 27.266 -10.703 -6.586 1 98 133 ARG B N 1
ATOM 3186 C CA . ARG B 1 133 ? 27.328 -9.531 -5.715 1 98 133 ARG B CA 1
ATOM 3187 C C . ARG B 1 133 ? 25.938 -9.18 -5.176 1 98 133 ARG B C 1
ATOM 3189 O O . ARG B 1 133 ? 25.797 -8.797 -4.012 1 98 133 ARG B O 1
ATOM 3196 N N . GLY B 1 134 ? 24.969 -9.305 -6.016 1 98.06 134 GLY B N 1
ATOM 3197 C CA . GLY B 1 134 ? 23.609 -8.945 -5.645 1 98.06 134 GLY B CA 1
ATOM 3198 C C . GLY B 1 134 ? 22.984 -9.898 -4.641 1 98.06 134 GLY B C 1
ATOM 3199 O O . GLY B 1 134 ? 22.25 -9.484 -3.75 1 98.06 134 GLY B O 1
ATOM 3200 N N . LEU B 1 135 ? 23.312 -11.164 -4.77 1 98.31 135 LEU B N 1
ATOM 3201 C CA . LEU B 1 135 ? 22.734 -12.18 -3.887 1 98.31 135 LEU B CA 1
ATOM 3202 C C . LEU B 1 135 ? 23.594 -12.352 -2.633 1 98.31 135 LEU B C 1
ATOM 3204 O O . LEU B 1 135 ? 23.141 -12.93 -1.643 1 98.31 135 LEU B O 1
ATOM 3208 N N . GLY B 1 136 ? 24.828 -11.898 -2.689 1 98.06 136 GLY B N 1
ATOM 3209 C CA . GLY B 1 136 ? 25.734 -12.023 -1.563 1 98.06 136 GLY B CA 1
ATOM 3210 C C . GLY B 1 136 ? 26.328 -13.422 -1.424 1 98.06 136 GLY B C 1
ATOM 3211 O O . GLY B 1 136 ? 26.953 -13.734 -0.409 1 98.06 136 GLY B O 1
ATOM 3212 N N . LYS B 1 137 ? 26.047 -14.305 -2.301 1 97.69 137 LYS B N 1
ATOM 3213 C CA . LYS B 1 137 ? 26.484 -15.688 -2.297 1 97.69 137 LYS B CA 1
ATOM 3214 C C . LYS B 1 137 ? 26.531 -16.266 -3.713 1 97.69 137 LYS B C 1
ATOM 3216 O O . LYS B 1 137 ? 25.641 -15.984 -4.523 1 97.69 137 LYS B O 1
ATOM 3221 N N . LYS B 1 138 ? 27.5 -17.047 -4.051 1 97.81 138 LYS B N 1
ATOM 3222 C CA . LYS B 1 138 ? 27.578 -17.672 -5.367 1 97.81 138 LYS B CA 1
ATOM 3223 C C . LYS B 1 138 ? 26.656 -18.875 -5.473 1 97.81 138 LYS B C 1
ATOM 3225 O O . LYS B 1 138 ? 26.719 -19.797 -4.652 1 97.81 138 LYS B O 1
ATOM 3230 N N . PRO B 1 139 ? 25.781 -18.875 -6.434 1 98.62 139 PRO B N 1
ATOM 3231 C CA . PRO B 1 139 ? 24.938 -20.062 -6.629 1 98.62 139 PRO B CA 1
ATOM 3232 C C . PRO B 1 139 ? 25.703 -21.234 -7.219 1 98.62 139 PRO B C 1
ATOM 3234 O O . PRO B 1 139 ? 26.797 -21.062 -7.766 1 98.62 139 PRO B O 1
ATOM 3237 N N . LYS B 1 140 ? 25.172 -22.406 -7.055 1 98.19 140 LYS B N 1
ATOM 3238 C CA . LYS B 1 140 ? 25.734 -23.609 -7.645 1 98.19 140 LYS B CA 1
ATOM 3239 C C . LYS B 1 140 ? 25.625 -23.594 -9.164 1 98.19 140 LYS B C 1
ATOM 3241 O O . LYS B 1 140 ? 26.562 -23.984 -9.867 1 98.19 140 LYS B O 1
ATOM 3246 N N . GLU B 1 141 ? 24.438 -23.203 -9.648 1 98.19 141 GLU B N 1
ATOM 3247 C CA . GLU B 1 141 ? 24.109 -23.109 -11.07 1 98.19 141 GLU B CA 1
ATOM 3248 C C . GLU B 1 141 ? 23.141 -21.953 -11.328 1 98.19 141 GLU B C 1
ATOM 3250 O O . GLU B 1 141 ? 22.438 -21.516 -10.414 1 98.19 141 GLU B O 1
ATOM 3255 N N . VAL B 1 142 ? 23.156 -21.547 -12.562 1 98.62 142 VAL B N 1
ATOM 3256 C CA . VAL B 1 142 ? 22.219 -20.484 -12.969 1 98.62 142 VAL B CA 1
ATOM 3257 C C . VAL B 1 142 ? 21.594 -20.844 -14.312 1 98.62 142 VAL B C 1
ATOM 3259 O O . VAL B 1 142 ? 22.25 -21.406 -15.188 1 98.62 142 VAL B O 1
ATOM 3262 N N . TYR B 1 143 ? 20.375 -20.594 -14.398 1 98.5 143 TYR B N 1
ATOM 3263 C CA . TYR B 1 143 ? 19.625 -20.75 -15.641 1 98.5 143 TYR B CA 1
ATOM 3264 C C . TYR B 1 143 ? 18.984 -19.438 -16.062 1 98.5 143 TYR B C 1
ATOM 3266 O O . TYR B 1 143 ? 18.688 -18.578 -15.227 1 98.5 143 TYR B O 1
ATOM 3274 N N . ARG B 1 144 ? 18.781 -19.312 -17.359 1 97.5 144 ARG B N 1
ATOM 3275 C CA . ARG B 1 144 ? 18.219 -18.062 -17.891 1 97.5 144 ARG B CA 1
ATOM 3276 C C . ARG B 1 144 ? 17 -18.328 -18.75 1 97.5 144 ARG B C 1
ATOM 3278 O O . ARG B 1 144 ? 17.016 -19.234 -19.594 1 97.5 144 ARG B O 1
ATOM 3285 N N . SER B 1 145 ? 15.992 -17.656 -18.547 1 95.69 145 SER B N 1
ATOM 3286 C CA . SER B 1 145 ? 14.789 -17.5 -19.359 1 95.69 145 SER B CA 1
ATOM 3287 C C . SER B 1 145 ? 14.297 -16.062 -19.344 1 95.69 145 SER B C 1
ATOM 3289 O O . SER B 1 145 ? 15.047 -15.141 -19.688 1 95.69 145 SER B O 1
ATOM 3291 N N . ARG B 1 146 ? 13.047 -15.805 -18.953 1 91.38 146 ARG B N 1
ATOM 3292 C CA . ARG B 1 146 ? 12.617 -14.438 -18.672 1 91.38 146 ARG B CA 1
ATOM 3293 C C . ARG B 1 146 ? 13.352 -13.867 -17.469 1 91.38 146 ARG B C 1
ATOM 3295 O O . ARG B 1 146 ? 13.734 -12.688 -17.469 1 91.38 146 ARG B O 1
ATOM 3302 N N . ASP B 1 147 ? 13.578 -14.797 -16.578 1 96.62 147 ASP B N 1
ATOM 3303 C CA . ASP B 1 147 ? 14.289 -14.508 -15.336 1 96.62 147 ASP B CA 1
ATOM 3304 C C . ASP B 1 147 ? 15.594 -15.297 -15.25 1 96.62 147 ASP B C 1
ATOM 3306 O O . ASP B 1 147 ? 15.781 -16.281 -15.977 1 96.62 147 ASP B O 1
ATOM 3310 N N . TYR B 1 148 ? 16.484 -14.812 -14.438 1 98 148 TYR B N 1
ATOM 3311 C CA . TYR B 1 148 ? 17.531 -15.711 -13.953 1 98 148 TYR B CA 1
ATOM 3312 C C . TYR B 1 148 ? 17 -16.609 -12.836 1 98 148 TYR B C 1
ATOM 3314 O O . TYR B 1 148 ? 16.25 -16.156 -11.969 1 98 148 TYR B O 1
ATOM 3322 N N . MET B 1 149 ? 17.375 -17.797 -12.922 1 98.69 149 MET B N 1
ATOM 3323 C CA . MET B 1 149 ? 17.141 -18.719 -11.805 1 98.69 149 MET B CA 1
ATOM 3324 C C . MET B 1 149 ? 18.469 -19.203 -11.219 1 98.69 149 MET B C 1
ATOM 3326 O O . MET B 1 149 ? 19.234 -19.906 -11.883 1 98.69 149 MET B O 1
ATOM 3330 N N . ALA B 1 150 ? 18.719 -18.781 -10.023 1 98.81 150 ALA B N 1
ATOM 3331 C CA . ALA B 1 150 ? 19.922 -19.188 -9.297 1 98.81 150 ALA B CA 1
ATOM 3332 C C . ALA B 1 150 ? 19.625 -20.359 -8.367 1 98.81 150 ALA B C 1
ATOM 3334 O O . ALA B 1 150 ? 18.734 -20.266 -7.508 1 98.81 150 ALA B O 1
ATOM 3335 N N . VAL B 1 151 ? 20.359 -21.422 -8.492 1 98.81 151 VAL B N 1
ATOM 3336 C CA . VAL B 1 151 ? 20.125 -22.641 -7.734 1 98.81 151 VAL B CA 1
ATOM 3337 C C . VAL B 1 151 ? 21.141 -22.75 -6.605 1 98.81 151 VAL B C 1
ATOM 3339 O O . VAL B 1 151 ? 22.344 -22.625 -6.836 1 98.81 151 VAL B O 1
ATOM 3342 N N . PHE B 1 152 ? 20.609 -22.922 -5.434 1 98.75 152 PHE B N 1
ATOM 3343 C CA . PHE B 1 152 ? 21.469 -23.141 -4.266 1 98.75 152 PHE B CA 1
ATOM 3344 C C . PHE B 1 152 ? 21.312 -24.547 -3.723 1 98.75 152 PHE B C 1
ATOM 3346 O O . PHE B 1 152 ? 20.391 -25.281 -4.121 1 98.75 152 PHE B O 1
ATOM 3353 N N . GLU B 1 153 ? 22.203 -24.922 -2.848 1 97.19 153 GLU B N 1
ATOM 3354 C CA . GLU B 1 153 ? 22.266 -26.312 -2.369 1 97.19 153 GLU B CA 1
ATOM 3355 C C . GLU B 1 153 ? 21.188 -26.578 -1.331 1 97.19 153 GLU B C 1
ATOM 3357 O O . GLU B 1 153 ? 20.562 -27.641 -1.344 1 97.19 153 GLU B O 1
ATOM 3362 N N . LYS B 1 154 ? 21.062 -25.625 -0.424 1 97.56 154 LYS B N 1
ATOM 3363 C CA . LYS B 1 154 ? 20.172 -25.875 0.706 1 97.56 154 LYS B CA 1
ATOM 3364 C C . LYS B 1 154 ? 19.203 -24.703 0.926 1 97.56 154 LYS B C 1
ATOM 3366 O O . LYS B 1 154 ? 19.531 -23.562 0.591 1 97.56 154 LYS B O 1
ATOM 3371 N N . GLU B 1 155 ? 18.062 -25.047 1.49 1 98.19 155 GLU B N 1
ATOM 3372 C CA . GLU B 1 155 ? 17.062 -24.047 1.873 1 98.19 155 GLU B CA 1
ATOM 3373 C C . GLU B 1 155 ? 17.688 -22.938 2.719 1 98.19 155 GLU B C 1
ATOM 3375 O O . GLU B 1 155 ? 17.344 -21.766 2.557 1 98.19 155 GLU B O 1
ATOM 3380 N N . GLU B 1 156 ? 18.609 -23.219 3.582 1 97.75 156 GLU B N 1
ATOM 3381 C CA . GLU B 1 156 ? 19.25 -22.281 4.488 1 97.75 156 GLU B CA 1
ATOM 3382 C C . GLU B 1 156 ? 20.047 -21.219 3.717 1 97.75 156 GLU B C 1
ATOM 3384 O O . GLU B 1 156 ? 20.156 -20.078 4.164 1 97.75 156 GLU B O 1
ATOM 3389 N N . ASP B 1 157 ? 20.547 -21.594 2.588 1 96.94 157 ASP B N 1
ATOM 3390 C CA . ASP B 1 157 ? 21.281 -20.641 1.752 1 96.94 157 ASP B CA 1
ATOM 3391 C C . ASP B 1 157 ? 20.359 -19.516 1.267 1 96.94 157 ASP B C 1
ATOM 3393 O O . ASP B 1 157 ? 20.766 -18.359 1.234 1 96.94 157 ASP B O 1
ATOM 3397 N N . ILE B 1 158 ? 19.141 -19.906 0.901 1 96.75 158 ILE B N 1
ATOM 3398 C CA . ILE B 1 158 ? 18.156 -18.953 0.395 1 96.75 158 ILE B CA 1
ATOM 3399 C C . ILE B 1 158 ? 17.734 -18 1.506 1 96.75 158 ILE B C 1
ATOM 3401 O O . ILE B 1 158 ? 17.641 -16.781 1.281 1 96.75 158 ILE B O 1
ATOM 3405 N N . LYS B 1 159 ? 17.625 -18.484 2.652 1 96 159 LYS B N 1
ATOM 3406 C CA . LYS B 1 159 ? 17.172 -17.719 3.805 1 96 159 LYS B CA 1
ATOM 3407 C C . LYS B 1 159 ? 18.234 -16.719 4.246 1 96 159 LYS B C 1
ATOM 3409 O O . LYS B 1 159 ? 17.922 -15.648 4.773 1 96 159 LYS B O 1
ATOM 3414 N N . SER B 1 160 ? 19.484 -16.969 3.984 1 95.69 160 SER B N 1
ATOM 3415 C CA . SER B 1 160 ? 20.578 -16.172 4.547 1 95.69 160 SER B CA 1
ATOM 3416 C C . SER B 1 160 ? 21.188 -15.25 3.5 1 95.69 160 SER B C 1
ATOM 3418 O O . SER B 1 160 ? 22.25 -14.672 3.721 1 95.69 160 SER B O 1
ATOM 3420 N N . LEU B 1 161 ? 20.516 -15.156 2.393 1 97.31 161 LEU B N 1
ATOM 3421 C CA . LEU B 1 161 ? 21.031 -14.273 1.354 1 97.31 161 LEU B CA 1
ATOM 3422 C C . LEU B 1 161 ? 21.141 -12.836 1.867 1 97.31 161 LEU B C 1
ATOM 3424 O O . LEU B 1 161 ? 20.297 -12.398 2.656 1 97.31 161 LEU B O 1
ATOM 3428 N 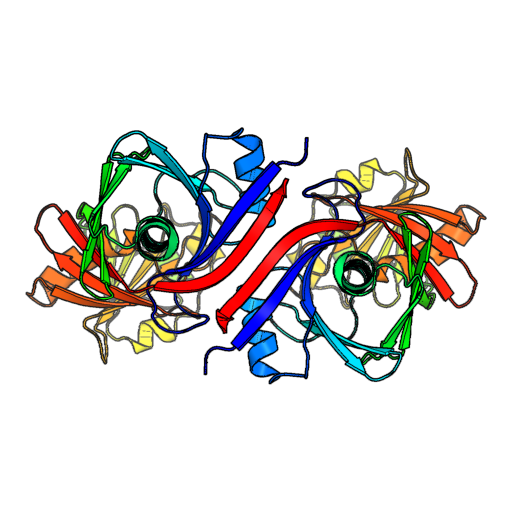N . ARG B 1 162 ? 22.219 -12.094 1.545 1 95.56 162 ARG B N 1
ATOM 3429 C CA . ARG B 1 162 ? 22.406 -10.672 1.823 1 95.56 162 ARG B CA 1
ATOM 3430 C C . ARG B 1 162 ? 22.234 -9.844 0.558 1 95.56 162 ARG B C 1
ATOM 3432 O O . ARG B 1 162 ? 23.203 -9.523 -0.126 1 95.56 162 ARG B O 1
ATOM 3439 N N . LEU B 1 163 ? 21.062 -9.422 0.295 1 97.19 163 LEU B N 1
ATOM 3440 C CA . LEU B 1 163 ? 20.641 -8.898 -1.001 1 97.19 163 LEU B CA 1
ATOM 3441 C C . LEU B 1 163 ? 21.141 -7.469 -1.19 1 97.19 163 LEU B C 1
ATOM 3443 O O . LEU B 1 163 ? 21.125 -6.668 -0.254 1 97.19 163 LEU B O 1
ATOM 3447 N N . ASN B 1 164 ? 21.703 -7.227 -2.283 1 95.62 164 ASN B N 1
ATOM 3448 C CA . ASN B 1 164 ? 22.016 -5.891 -2.775 1 95.62 164 ASN B CA 1
ATOM 3449 C C . ASN B 1 164 ? 21.219 -5.547 -4.027 1 95.62 164 ASN B C 1
ATOM 3451 O O . ASN B 1 164 ? 21.609 -5.906 -5.137 1 95.62 164 ASN B O 1
ATOM 3455 N N . MET B 1 165 ? 20.188 -4.801 -3.867 1 93.44 165 MET B N 1
ATOM 3456 C CA . MET B 1 165 ? 19.234 -4.555 -4.941 1 93.44 165 MET B CA 1
ATOM 3457 C C . MET B 1 165 ? 19.859 -3.715 -6.051 1 93.44 165 MET B C 1
ATOM 3459 O O . MET B 1 165 ? 19.531 -3.881 -7.227 1 93.44 165 MET B O 1
ATOM 3463 N N . GLU B 1 166 ? 20.703 -2.854 -5.68 1 90.88 166 GLU B N 1
ATOM 3464 C CA . GLU B 1 166 ? 21.359 -2.023 -6.68 1 90.88 166 GLU B CA 1
ATOM 3465 C C . GLU B 1 166 ? 22.188 -2.875 -7.648 1 90.88 166 GLU B C 1
ATOM 3467 O O . GLU B 1 166 ? 22.266 -2.566 -8.836 1 90.88 166 GLU B O 1
ATOM 3472 N N . GLU B 1 167 ? 22.812 -3.869 -7.105 1 95.69 167 GLU B N 1
ATOM 3473 C CA . GLU B 1 167 ? 23.562 -4.781 -7.953 1 95.69 167 GLU B CA 1
ATOM 3474 C C . GLU B 1 167 ? 22.641 -5.621 -8.828 1 95.69 167 GLU B C 1
ATOM 3476 O O . GLU B 1 167 ? 22.922 -5.84 -10.008 1 95.69 167 GLU B O 1
ATOM 3481 N N . LEU B 1 168 ? 21.578 -6.051 -8.273 1 96.88 168 LEU B N 1
ATOM 3482 C CA . LEU B 1 168 ? 20.625 -6.891 -9.008 1 96.88 168 LEU B CA 1
ATOM 3483 C C . LEU B 1 168 ? 19.984 -6.113 -10.148 1 96.88 168 LEU B C 1
ATOM 3485 O O . LEU B 1 168 ? 19.656 -6.688 -11.188 1 96.88 168 LEU B O 1
ATOM 3489 N N . LYS B 1 169 ? 19.844 -4.852 -9.977 1 94.75 169 LYS B N 1
ATOM 3490 C CA . LYS B 1 169 ? 19.219 -3.988 -10.984 1 94.75 169 LYS B CA 1
ATOM 3491 C C . LYS B 1 169 ? 20.078 -3.936 -12.25 1 94.75 169 LYS B C 1
ATOM 3493 O O . LYS B 1 169 ? 19.578 -3.557 -13.312 1 94.75 169 LYS B O 1
ATOM 3498 N N . LYS B 1 170 ? 21.297 -4.242 -12.156 1 95.5 170 LYS B N 1
ATOM 3499 C CA . LYS B 1 170 ? 22.219 -4.145 -13.281 1 95.5 170 LYS B CA 1
ATOM 3500 C C . LYS B 1 170 ? 22.031 -5.316 -14.242 1 95.5 170 LYS B C 1
ATOM 3502 O O . LYS B 1 170 ? 22.547 -5.289 -15.367 1 95.5 170 LYS B O 1
ATOM 3507 N N . LEU B 1 171 ? 21.359 -6.301 -13.805 1 96.44 171 LEU B N 1
ATOM 3508 C CA . LEU B 1 171 ? 21.188 -7.5 -14.617 1 96.44 171 LEU B CA 1
ATOM 3509 C C . LEU B 1 171 ? 20.172 -7.266 -15.734 1 96.44 171 LEU B C 1
ATOM 3511 O O . LEU B 1 171 ? 19.188 -6.547 -15.539 1 96.44 171 LEU B O 1
ATOM 3515 N N . ASP B 1 172 ? 20.438 -7.93 -16.891 1 94.12 172 ASP B N 1
ATOM 3516 C CA . ASP B 1 172 ? 19.578 -7.738 -18.047 1 94.12 172 ASP B CA 1
ATOM 3517 C C . ASP B 1 172 ? 18.484 -8.805 -18.109 1 94.12 172 ASP B C 1
ATOM 3519 O O . ASP B 1 172 ? 18.391 -9.539 -19.094 1 94.12 172 ASP B O 1
ATOM 3523 N N . VAL B 1 173 ? 17.719 -8.953 -17.109 1 94.12 173 VAL B N 1
ATOM 3524 C CA . VAL B 1 173 ? 16.578 -9.859 -17.016 1 94.12 173 VAL B CA 1
ATOM 3525 C C . VAL B 1 173 ? 15.414 -9.156 -16.312 1 94.12 173 VAL B C 1
ATOM 3527 O O . VAL B 1 173 ? 15.586 -8.078 -15.75 1 94.12 173 VAL B O 1
ATOM 3530 N N . PHE B 1 174 ? 14.258 -9.758 -16.453 1 92.94 174 PHE B N 1
ATOM 3531 C CA . PHE B 1 174 ? 13.07 -9.18 -15.82 1 92.94 174 PHE B CA 1
ATOM 3532 C C . PHE B 1 174 ? 13.117 -9.359 -14.312 1 92.94 174 PHE B C 1
ATOM 3534 O O . PHE B 1 174 ? 12.867 -8.414 -13.562 1 92.94 174 PHE B O 1
ATOM 3541 N N . GLY B 1 175 ? 13.469 -10.57 -13.906 1 96 175 GLY B N 1
ATOM 3542 C CA . GLY B 1 175 ? 13.523 -10.883 -12.492 1 96 175 GLY B CA 1
ATOM 3543 C C . GLY B 1 175 ? 14.578 -11.914 -12.148 1 96 175 GLY B C 1
ATOM 3544 O O . GLY B 1 175 ? 15.328 -12.359 -13.016 1 96 175 GLY B O 1
ATOM 3545 N N . ILE B 1 176 ? 14.688 -12.18 -10.859 1 98.06 176 ILE B N 1
ATOM 3546 C CA . ILE B 1 176 ? 15.656 -13.125 -10.328 1 98.06 176 ILE B CA 1
ATOM 3547 C C . ILE B 1 176 ? 14.953 -14.125 -9.422 1 98.06 176 ILE B C 1
ATOM 3549 O O . ILE B 1 176 ? 14.297 -13.742 -8.445 1 98.06 176 ILE B O 1
ATOM 3553 N N . ILE B 1 177 ? 15.047 -15.359 -9.758 1 98.5 177 ILE B N 1
ATOM 3554 C CA . ILE B 1 177 ? 14.578 -16.469 -8.938 1 98.5 177 ILE B CA 1
ATOM 3555 C C . ILE B 1 177 ? 15.75 -17.094 -8.195 1 98.5 177 ILE B C 1
ATOM 3557 O O . ILE B 1 177 ? 16.812 -17.328 -8.789 1 98.5 177 ILE B O 1
ATOM 3561 N N . VAL B 1 178 ? 15.625 -17.312 -6.93 1 98.81 178 VAL B N 1
ATOM 3562 C CA . VAL B 1 178 ? 16.547 -18.172 -6.203 1 98.81 178 VAL B CA 1
ATOM 3563 C C . VAL B 1 178 ? 15.812 -19.406 -5.68 1 98.81 178 VAL B C 1
ATOM 3565 O O . VAL B 1 178 ? 14.656 -19.312 -5.246 1 98.81 178 VAL B O 1
ATOM 3568 N N . THR B 1 179 ? 16.453 -20.562 -5.754 1 98.88 179 THR B N 1
ATOM 3569 C CA . THR B 1 179 ? 15.75 -21.781 -5.375 1 98.88 179 THR B CA 1
ATOM 3570 C C . THR B 1 179 ? 16.719 -22.797 -4.781 1 98.88 179 THR B C 1
ATOM 3572 O O . THR B 1 179 ? 17.922 -22.719 -5 1 98.88 179 THR B O 1
ATOM 3575 N N . ALA B 1 180 ? 16.203 -23.672 -4.027 1 98.88 180 ALA B N 1
ATOM 3576 C CA . ALA B 1 180 ? 16.875 -24.828 -3.443 1 98.88 180 ALA B CA 1
ATOM 3577 C C . ALA B 1 180 ? 15.875 -25.922 -3.094 1 98.88 180 ALA B C 1
ATOM 3579 O O . ALA B 1 180 ? 14.664 -25.688 -3.074 1 98.88 180 ALA B O 1
ATOM 3580 N N . LYS B 1 181 ? 16.406 -27.094 -2.922 1 98.56 181 LYS B N 1
ATOM 3581 C CA . LYS B 1 181 ? 15.562 -28.156 -2.377 1 98.56 181 LYS B CA 1
ATOM 3582 C C . LYS B 1 181 ? 15 -27.766 -1.013 1 98.56 181 LYS B C 1
ATOM 3584 O O . LYS B 1 181 ? 15.711 -27.188 -0.184 1 98.56 181 LYS B O 1
ATOM 3589 N N . GLY B 1 182 ? 13.766 -28.109 -0.786 1 98.31 182 GLY B N 1
ATOM 3590 C CA . GLY B 1 182 ? 13.141 -27.75 0.478 1 98.31 182 GLY B CA 1
ATOM 3591 C C . GLY B 1 182 ? 13.414 -28.75 1.584 1 98.31 182 GLY B C 1
ATOM 3592 O O . GLY B 1 182 ? 13.766 -29.906 1.313 1 98.31 182 GLY B O 1
ATOM 3593 N N . ASN B 1 183 ? 13.281 -28.312 2.779 1 98.06 183 ASN B N 1
ATOM 3594 C CA . ASN B 1 183 ? 13.359 -29.203 3.93 1 98.06 183 ASN B CA 1
ATOM 3595 C C . ASN B 1 183 ? 12.047 -29.953 4.148 1 98.06 183 ASN B C 1
ATOM 3597 O O . ASN B 1 183 ? 12.047 -31.156 4.398 1 98.06 183 ASN B O 1
ATOM 3601 N N . GLU B 1 184 ? 10.883 -29.25 4.027 1 97.88 184 GLU B N 1
ATOM 3602 C CA . GLU B 1 184 ? 9.57 -29.797 4.32 1 97.88 184 GLU B CA 1
ATOM 3603 C C . GLU B 1 184 ? 8.695 -29.828 3.072 1 97.88 184 GLU B C 1
ATOM 3605 O O . GLU B 1 184 ? 7.559 -30.312 3.117 1 97.88 184 GLU B O 1
ATOM 3610 N N . VAL B 1 185 ? 9.125 -29.234 2.045 1 98.62 185 VAL B N 1
ATOM 3611 C CA . VAL B 1 185 ? 8.469 -29.219 0.741 1 98.62 185 VAL B CA 1
ATOM 3612 C C . VAL B 1 185 ? 9.453 -29.656 -0.337 1 98.62 185 VAL B C 1
ATOM 3614 O O . VAL B 1 185 ? 10.633 -29.891 -0.053 1 98.62 185 VAL B O 1
ATOM 3617 N N . ASP B 1 186 ? 8.953 -29.781 -1.544 1 98.75 186 ASP B N 1
ATOM 3618 C CA . ASP B 1 186 ? 9.836 -30.281 -2.598 1 98.75 186 ASP B CA 1
ATOM 3619 C C . ASP B 1 186 ? 10.945 -29.266 -2.906 1 98.75 186 ASP B C 1
ATOM 3621 O O . ASP B 1 186 ? 12.109 -29.641 -3.027 1 98.75 186 ASP B O 1
AT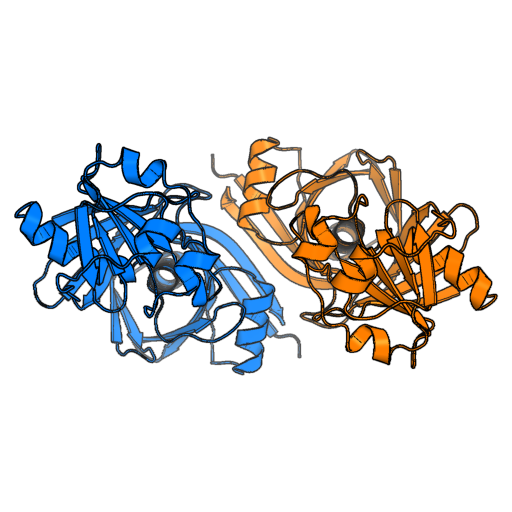OM 3625 N N . PHE B 1 187 ? 10.594 -27.969 -3.039 1 98.81 187 PHE B N 1
ATOM 3626 C CA . PHE B 1 187 ? 11.586 -26.922 -3.23 1 98.81 187 PHE B CA 1
ATOM 3627 C C . PHE B 1 187 ? 11.078 -25.594 -2.707 1 98.81 187 PHE B C 1
ATOM 3629 O O . PHE B 1 187 ? 9.875 -25.422 -2.5 1 98.81 187 PHE B O 1
ATOM 3636 N N . VAL B 1 188 ? 12.016 -24.656 -2.459 1 98.88 188 VAL B N 1
ATOM 3637 C CA . VAL B 1 188 ? 11.719 -23.312 -1.993 1 98.88 188 VAL B CA 1
ATOM 3638 C C . VAL B 1 188 ? 12.289 -22.297 -2.973 1 98.88 188 VAL B C 1
ATOM 3640 O O . VAL B 1 188 ? 13.172 -22.609 -3.771 1 98.88 188 VAL B O 1
ATOM 3643 N N . SER B 1 189 ? 11.75 -21.156 -2.926 1 98.81 189 SER B N 1
ATOM 3644 C CA . SER B 1 189 ? 12.211 -20.094 -3.814 1 98.81 189 SER B CA 1
ATOM 3645 C C . SER B 1 189 ? 12.016 -18.719 -3.182 1 98.81 189 SER B C 1
ATOM 3647 O O . SER B 1 189 ? 11.383 -18.594 -2.131 1 98.81 189 SER B O 1
ATOM 3649 N N . ARG B 1 190 ? 12.602 -17.766 -3.664 1 98.62 190 ARG B N 1
ATOM 3650 C CA . ARG B 1 190 ? 12.312 -16.344 -3.555 1 98.62 190 ARG B CA 1
ATOM 3651 C C . ARG B 1 190 ? 12.359 -15.672 -4.922 1 98.62 190 ARG B C 1
ATOM 3653 O O . ARG B 1 190 ? 12.945 -16.203 -5.867 1 98.62 190 ARG B O 1
ATOM 3660 N N . TYR B 1 191 ? 11.742 -14.531 -5.062 1 98.06 191 TYR B N 1
ATOM 3661 C CA . TYR B 1 191 ? 11.664 -13.844 -6.348 1 98.06 191 TYR B CA 1
ATOM 3662 C C . TYR B 1 191 ? 11.883 -12.344 -6.18 1 98.06 191 TYR B C 1
ATOM 3664 O O . TYR B 1 191 ? 11.234 -11.711 -5.348 1 98.06 191 TYR B O 1
ATOM 3672 N N . PHE B 1 192 ? 12.766 -11.812 -7.008 1 97 192 PHE B N 1
ATOM 3673 C CA . PHE B 1 192 ? 13.117 -10.398 -6.953 1 97 192 PHE B CA 1
ATOM 3674 C C . PHE B 1 192 ? 12.984 -9.758 -8.328 1 97 192 PHE B C 1
ATOM 3676 O O . PHE B 1 192 ? 13.383 -10.344 -9.336 1 97 192 PHE B O 1
ATOM 3683 N N . ALA B 1 193 ? 12.344 -8.594 -8.422 1 93.44 193 ALA B N 1
ATOM 3684 C CA . ALA B 1 193 ? 12.234 -7.812 -9.648 1 93.44 193 ALA B CA 1
ATOM 3685 C C . ALA B 1 193 ? 12.508 -6.336 -9.383 1 93.44 193 ALA B C 1
ATOM 3687 O O . ALA B 1 193 ? 11.641 -5.488 -9.609 1 93.44 193 ALA B O 1
ATOM 3688 N N . PRO B 1 194 ? 13.719 -5.992 -9.016 1 90.06 194 PRO B N 1
ATOM 3689 C CA . PRO B 1 194 ? 14.016 -4.625 -8.578 1 90.06 194 PRO B CA 1
ATOM 3690 C C . PRO B 1 194 ? 13.891 -3.605 -9.711 1 90.06 194 PRO B C 1
ATOM 3692 O O . PRO B 1 194 ? 13.594 -2.436 -9.453 1 90.06 194 PRO B O 1
ATOM 3695 N N . LYS B 1 195 ? 14.078 -3.963 -10.922 1 86.38 195 LYS B N 1
ATOM 3696 C CA . LYS B 1 195 ? 13.953 -3.041 -12.047 1 86.38 195 LYS B CA 1
ATOM 3697 C C . LYS B 1 195 ? 12.516 -2.566 -12.219 1 86.38 195 LYS B C 1
ATOM 3699 O O . LYS B 1 195 ? 12.273 -1.506 -12.797 1 86.38 195 LYS B O 1
ATOM 3704 N N . SER B 1 196 ? 11.641 -3.395 -11.789 1 82.88 196 SER B N 1
ATOM 3705 C CA . SER B 1 196 ? 10.219 -3.051 -11.867 1 82.88 196 SER B CA 1
ATOM 3706 C C . SER B 1 196 ? 9.75 -2.359 -10.594 1 82.88 196 SER B C 1
ATOM 3708 O O . SER B 1 196 ? 8.555 -2.172 -10.383 1 82.88 196 SER B O 1
ATOM 3710 N N . GLY B 1 197 ? 10.664 -2.102 -9.719 1 77.88 197 GLY B N 1
ATOM 3711 C CA . GLY B 1 197 ? 10.328 -1.408 -8.477 1 77.88 197 GLY B CA 1
ATOM 3712 C C . GLY B 1 197 ? 9.867 -2.342 -7.375 1 77.88 197 GLY B C 1
ATOM 3713 O O . GLY B 1 197 ? 9.391 -1.891 -6.336 1 77.88 197 GLY B O 1
ATOM 3714 N N . ILE B 1 198 ? 9.906 -3.619 -7.582 1 83.75 198 ILE B N 1
ATOM 3715 C CA . ILE B 1 198 ? 9.508 -4.633 -6.609 1 83.75 198 ILE B CA 1
ATOM 3716 C C . ILE B 1 198 ? 10.75 -5.348 -6.078 1 83.75 198 ILE B C 1
ATOM 3718 O O . ILE B 1 198 ? 11.289 -6.238 -6.738 1 83.75 198 ILE B O 1
ATOM 3722 N N . ASN B 1 199 ? 11.133 -4.945 -4.957 1 88.81 199 ASN B N 1
ATOM 3723 C CA . ASN B 1 199 ? 12.32 -5.602 -4.41 1 88.81 199 ASN B CA 1
ATOM 3724 C C . ASN B 1 199 ? 12.102 -7.105 -4.258 1 88.81 199 ASN B C 1
ATOM 3726 O O . ASN B 1 199 ? 12.93 -7.902 -4.703 1 88.81 199 ASN B O 1
ATOM 3730 N N . GLU B 1 200 ? 10.961 -7.473 -3.693 1 95.19 200 GLU B N 1
ATOM 3731 C CA . GLU B 1 200 ? 10.633 -8.883 -3.539 1 95.19 200 GLU B CA 1
ATOM 3732 C C . GLU B 1 200 ? 9.125 -9.117 -3.658 1 95.19 200 GLU B C 1
ATOM 3734 O O . GLU B 1 200 ? 8.328 -8.406 -3.045 1 95.19 200 GLU B O 1
ATOM 3739 N N . ASP B 1 201 ? 8.805 -10.047 -4.465 1 96.06 201 ASP B N 1
ATOM 3740 C CA . ASP B 1 201 ? 7.414 -10.477 -4.578 1 96.06 201 ASP B CA 1
ATOM 3741 C C . ASP B 1 201 ? 7.09 -11.555 -3.557 1 96.06 201 ASP B C 1
ATOM 3743 O O . ASP B 1 201 ? 7.863 -12.5 -3.369 1 96.06 201 ASP B O 1
ATOM 3747 N N . PRO B 1 202 ? 5.996 -11.453 -2.879 1 97.44 202 PRO B N 1
ATOM 3748 C CA . PRO B 1 202 ? 5.68 -12.406 -1.813 1 97.44 202 PRO B CA 1
ATOM 3749 C C . PRO B 1 202 ? 5.516 -13.836 -2.33 1 97.44 202 PRO B C 1
ATOM 3751 O O . PRO B 1 202 ? 6.02 -14.781 -1.717 1 97.44 202 PRO B O 1
ATOM 3754 N N . VAL B 1 203 ? 4.738 -14.031 -3.361 1 98.31 203 VAL B N 1
ATOM 3755 C CA . VAL B 1 203 ? 4.516 -15.312 -4.023 1 98.31 203 VAL B CA 1
ATOM 3756 C C . VAL B 1 203 ? 4.301 -15.086 -5.52 1 98.31 203 VAL B C 1
ATOM 3758 O O . VAL B 1 203 ? 3.404 -14.344 -5.922 1 98.31 203 VAL B O 1
ATOM 3761 N N . THR B 1 204 ? 5.074 -15.758 -6.305 1 96.38 204 THR B N 1
ATOM 3762 C CA . THR B 1 204 ? 5.102 -15.469 -7.734 1 96.38 204 THR B CA 1
ATOM 3763 C C . THR B 1 204 ? 4.703 -16.703 -8.539 1 96.38 204 THR B C 1
ATOM 3765 O O . THR B 1 204 ? 5.539 -17.562 -8.82 1 96.38 204 THR B O 1
ATOM 3768 N N . GLY B 1 205 ? 3.525 -16.656 -9.078 1 94.06 205 GLY B N 1
ATOM 3769 C CA . GLY B 1 205 ? 3.068 -17.766 -9.906 1 94.06 205 GLY B CA 1
ATOM 3770 C C . GLY B 1 205 ? 3.926 -17.969 -11.141 1 94.06 205 GLY B C 1
ATOM 3771 O O . GLY B 1 205 ? 4.359 -19.094 -11.414 1 94.06 205 GLY B O 1
ATOM 3772 N N . SER B 1 206 ? 4.238 -16.922 -11.844 1 91.75 206 SER B N 1
ATOM 3773 C CA . SER B 1 206 ? 4.953 -17 -13.109 1 91.75 206 SER B CA 1
ATOM 3774 C C . SER B 1 206 ? 6.355 -17.562 -12.922 1 91.75 206 SER B C 1
ATOM 3776 O O . SER B 1 206 ? 6.938 -18.125 -13.852 1 91.75 206 SER B O 1
ATOM 3778 N N . ALA B 1 207 ? 6.953 -17.375 -11.758 1 96.31 207 ALA B N 1
ATOM 3779 C CA . ALA B 1 207 ? 8.273 -17.938 -11.477 1 96.31 207 ALA B CA 1
ATOM 3780 C C . ALA B 1 207 ? 8.273 -19.453 -11.586 1 96.31 207 ALA B C 1
ATOM 3782 O O . ALA B 1 207 ? 9.289 -20.062 -11.938 1 96.31 207 ALA B O 1
ATOM 3783 N N . HIS B 1 208 ? 7.145 -20.016 -11.32 1 97.38 208 HIS B N 1
ATOM 3784 C CA . HIS B 1 208 ? 7.055 -21.469 -11.273 1 97.38 208 HIS B CA 1
ATOM 3785 C C . HIS B 1 208 ? 6.992 -22.078 -12.672 1 97.38 208 HIS B C 1
ATOM 3787 O O . HIS B 1 208 ? 7.168 -23.281 -12.844 1 97.38 208 HIS B O 1
ATOM 3793 N N . CYS B 1 209 ? 6.73 -21.188 -13.625 1 95.94 209 CYS B N 1
ATOM 3794 C CA . CYS B 1 209 ? 6.852 -21.641 -15.008 1 95.94 209 CYS B CA 1
ATOM 3795 C C . CYS B 1 209 ? 8.281 -22.047 -15.336 1 95.94 209 CYS B C 1
ATOM 3797 O O . CYS B 1 209 ? 8.516 -22.828 -16.25 1 95.94 209 CYS B O 1
ATOM 3799 N N . ILE B 1 210 ? 9.234 -21.5 -14.633 1 97.31 210 ILE B N 1
ATOM 3800 C CA . ILE B 1 210 ? 10.656 -21.797 -14.805 1 97.31 210 ILE B CA 1
ATOM 3801 C C . ILE B 1 210 ? 11.094 -22.828 -13.758 1 97.31 210 ILE B C 1
ATOM 3803 O O . ILE B 1 210 ? 11.836 -23.766 -14.078 1 97.31 210 ILE B O 1
ATOM 3807 N N . LEU B 1 211 ? 10.602 -22.734 -12.586 1 98.56 211 LEU B N 1
ATOM 3808 C CA . LEU B 1 211 ? 10.992 -23.578 -11.469 1 98.56 211 LEU B CA 1
ATOM 3809 C C . LEU B 1 211 ? 10.57 -25.031 -11.695 1 98.56 211 LEU B C 1
ATOM 3811 O O . LEU B 1 211 ? 11.344 -25.953 -11.453 1 98.56 211 LEU B O 1
ATOM 3815 N N . VAL B 1 212 ? 9.375 -25.25 -12.188 1 98.44 212 VAL B N 1
ATOM 3816 C CA . VAL B 1 212 ? 8.766 -26.578 -12.25 1 98.44 212 VAL B CA 1
ATOM 3817 C C . VAL B 1 212 ? 9.539 -27.453 -13.242 1 98.44 212 VAL B C 1
ATOM 3819 O O . VAL B 1 212 ? 9.953 -28.562 -12.906 1 98.44 212 VAL B O 1
ATOM 3822 N N . PRO B 1 213 ? 9.781 -26.938 -14.453 1 97.81 213 PRO B N 1
ATOM 3823 C CA . PRO B 1 213 ? 10.539 -27.812 -15.359 1 97.81 213 PRO B CA 1
ATOM 3824 C C . PRO B 1 213 ? 11.938 -28.125 -14.844 1 97.81 213 PRO B C 1
ATOM 3826 O O . PRO B 1 213 ? 12.461 -29.219 -15.086 1 97.81 213 PRO B O 1
ATOM 3829 N N . TYR B 1 214 ? 12.617 -27.266 -14.148 1 98.38 214 TYR B N 1
ATOM 3830 C CA . TYR B 1 214 ? 13.93 -27.547 -13.562 1 98.38 214 TYR B CA 1
ATOM 3831 C C . TYR B 1 214 ? 13.836 -28.656 -12.523 1 98.38 214 TYR B C 1
ATOM 3833 O O . TYR B 1 214 ? 14.578 -29.641 -12.594 1 98.38 214 TYR B O 1
ATOM 3841 N N . TRP B 1 215 ? 12.922 -28.5 -11.617 1 98.5 215 TRP B N 1
ATOM 3842 C CA . TRP B 1 215 ? 12.852 -29.422 -10.492 1 98.5 215 TRP B CA 1
ATOM 3843 C C . TRP B 1 215 ? 12.297 -30.766 -10.922 1 98.5 215 TRP B C 1
ATOM 3845 O O . TRP B 1 215 ? 12.547 -31.781 -10.273 1 98.5 215 TRP B O 1
ATOM 3855 N N . LYS B 1 216 ? 11.469 -30.75 -11.984 1 98.31 216 LYS B N 1
ATOM 3856 C CA . LYS B 1 216 ? 11.078 -32.031 -12.578 1 98.31 216 LYS B CA 1
ATOM 3857 C C . LYS B 1 216 ? 12.297 -32.875 -12.938 1 98.31 216 LYS B C 1
ATOM 3859 O O . LYS B 1 216 ? 12.344 -34.062 -12.633 1 98.31 216 LYS B O 1
ATOM 3864 N N . ARG B 1 217 ? 13.25 -32.281 -13.562 1 97.06 217 ARG B N 1
ATOM 3865 C CA . ARG B 1 217 ? 14.461 -32.969 -13.984 1 97.06 217 ARG B CA 1
ATOM 3866 C C . ARG B 1 217 ? 15.289 -33.406 -12.781 1 97.06 217 ARG B C 1
ATOM 3868 O O . ARG B 1 217 ? 15.797 -34.531 -12.758 1 97.06 217 ARG B O 1
ATOM 3875 N N . ILE B 1 218 ? 15.367 -32.594 -11.836 1 97.56 218 ILE B N 1
ATOM 3876 C CA . ILE B 1 218 ? 16.25 -32.844 -10.695 1 97.56 218 ILE B CA 1
ATOM 3877 C C . ILE B 1 218 ? 15.633 -33.906 -9.797 1 97.56 218 ILE B C 1
ATOM 3879 O O . ILE B 1 218 ? 16.344 -34.812 -9.328 1 97.56 218 ILE B O 1
ATOM 3883 N N . LEU B 1 219 ? 14.352 -33.781 -9.562 1 98.06 219 LEU B N 1
ATOM 3884 C CA . LEU B 1 219 ? 13.703 -34.656 -8.586 1 98.06 219 LEU B CA 1
ATOM 3885 C C . LEU B 1 219 ? 13.031 -35.844 -9.266 1 98.06 219 LEU B C 1
ATOM 3887 O O . LEU B 1 219 ? 12.562 -36.75 -8.602 1 98.06 219 LEU B O 1
ATOM 3891 N N . ASN B 1 220 ? 12.914 -35.812 -10.531 1 97.69 220 ASN B N 1
ATOM 3892 C CA . ASN B 1 220 ? 12.344 -36.906 -11.344 1 97.69 220 ASN B CA 1
ATOM 3893 C C . ASN B 1 220 ? 10.914 -37.219 -10.93 1 97.69 220 ASN B C 1
ATOM 3895 O O . ASN B 1 220 ? 10.586 -38.375 -10.656 1 97.69 220 ASN B O 1
ATOM 3899 N N . LYS B 1 221 ? 10.133 -36.219 -10.766 1 97.25 221 LYS B N 1
ATOM 3900 C CA . LYS B 1 221 ? 8.688 -36.344 -10.531 1 97.25 221 LYS B CA 1
ATOM 3901 C C . LYS B 1 221 ? 7.945 -35.188 -11.195 1 97.25 221 LYS B C 1
ATOM 3903 O O . LYS B 1 221 ? 8.57 -34.219 -11.68 1 97.25 221 LYS B O 1
ATOM 3908 N N . ASN B 1 222 ? 6.594 -35.25 -11.219 1 98.06 222 ASN B N 1
ATOM 3909 C CA . ASN B 1 222 ? 5.824 -34.312 -12 1 98.06 222 ASN B CA 1
ATOM 3910 C C . ASN B 1 222 ? 4.906 -33.469 -11.117 1 98.06 222 ASN B C 1
ATOM 3912 O O . ASN B 1 222 ? 4.293 -32.5 -11.586 1 98.06 222 ASN B O 1
ATOM 3916 N N . GLU B 1 223 ? 4.754 -33.812 -9.859 1 98.56 223 GLU B N 1
ATOM 3917 C CA . GLU B 1 223 ? 3.945 -33.062 -8.898 1 98.56 223 GLU B CA 1
ATOM 3918 C C . GLU B 1 223 ? 4.805 -32.5 -7.766 1 98.56 223 GLU B C 1
ATOM 3920 O O . GLU B 1 223 ? 5.68 -33.188 -7.246 1 98.56 223 GLU B O 1
ATOM 3925 N N . PHE B 1 224 ? 4.551 -31.266 -7.398 1 98.75 224 PHE B N 1
ATOM 3926 C CA . PHE B 1 224 ? 5.43 -30.609 -6.438 1 98.75 224 PHE B CA 1
ATOM 3927 C C . PHE B 1 224 ? 4.621 -29.812 -5.422 1 98.75 224 PHE B C 1
ATOM 3929 O O . PHE B 1 224 ? 3.607 -29.203 -5.77 1 98.75 224 PHE B O 1
ATOM 3936 N N . VAL B 1 225 ? 5.027 -29.844 -4.203 1 98.75 225 VAL B N 1
ATOM 3937 C CA . VAL B 1 225 ? 4.688 -28.844 -3.199 1 98.75 225 VAL B CA 1
ATOM 3938 C C . VAL B 1 225 ? 5.836 -27.844 -3.051 1 98.75 225 VAL B C 1
ATOM 3940 O O . VAL B 1 225 ? 6.961 -28.219 -2.725 1 98.75 225 VAL B O 1
ATOM 3943 N N . ALA B 1 226 ? 5.586 -26.656 -3.352 1 98.75 226 ALA B N 1
ATOM 3944 C CA . ALA B 1 226 ? 6.598 -25.609 -3.307 1 98.75 226 ALA B CA 1
ATOM 3945 C C . ALA B 1 226 ? 6.242 -24.547 -2.273 1 98.75 226 ALA B C 1
ATOM 3947 O O . ALA B 1 226 ? 5.07 -24.391 -1.909 1 98.75 226 ALA B O 1
ATOM 3948 N N . TYR B 1 227 ? 7.219 -23.844 -1.759 1 98.75 227 TYR B N 1
ATOM 3949 C CA . TYR B 1 227 ? 7.023 -22.734 -0.833 1 98.75 227 TYR B CA 1
ATOM 3950 C C . TYR B 1 227 ? 7.926 -21.562 -1.194 1 98.75 227 TYR B C 1
ATOM 3952 O O . TYR B 1 227 ? 9.141 -21.719 -1.356 1 98.75 227 TYR B O 1
ATOM 3960 N N . GLN B 1 228 ? 7.352 -20.422 -1.443 1 98.62 228 GLN B N 1
ATOM 3961 C CA . GLN B 1 228 ? 8.172 -19.234 -1.615 1 98.62 228 GLN B CA 1
ATOM 3962 C C . GLN B 1 228 ? 8.461 -18.562 -0.274 1 98.62 228 GLN B C 1
ATOM 3964 O O . GLN B 1 228 ? 7.539 -18.188 0.451 1 98.62 228 GLN B O 1
ATOM 3969 N N . LEU B 1 229 ? 9.734 -18.359 0.024 1 98.19 229 LEU B N 1
ATOM 3970 C CA . LEU B 1 229 ? 10.234 -17.984 1.343 1 98.19 229 LEU B CA 1
ATOM 3971 C C . LEU B 1 229 ? 10.336 -16.469 1.471 1 98.19 229 LEU B C 1
ATOM 3973 O O . LEU B 1 229 ? 11.336 -15.953 1.979 1 98.19 229 LEU B O 1
ATOM 3977 N N . SER B 1 230 ? 9.367 -15.734 1.094 1 96.88 230 SER B N 1
ATOM 3978 C CA . SER B 1 230 ? 9.32 -14.297 1.347 1 96.88 230 SER B CA 1
ATOM 3979 C C . SER B 1 230 ? 8.891 -14.008 2.781 1 96.88 230 SER B C 1
ATOM 3981 O O . SER B 1 230 ? 8.594 -14.922 3.547 1 96.88 230 SER B O 1
ATOM 3983 N N . ASP B 1 231 ? 8.891 -12.766 3.213 1 94.38 231 ASP B N 1
ATOM 3984 C CA . ASP B 1 231 ? 8.438 -12.375 4.547 1 94.38 231 ASP B CA 1
ATOM 3985 C C . ASP B 1 231 ? 7.016 -12.867 4.805 1 94.38 231 ASP B C 1
ATOM 3987 O O . ASP B 1 231 ? 6.676 -13.234 5.934 1 94.38 231 ASP B O 1
ATOM 3991 N N . ARG B 1 232 ? 6.168 -12.891 3.77 1 97.12 232 ARG B N 1
ATOM 3992 C CA . ARG B 1 232 ? 4.785 -13.336 3.916 1 97.12 232 ARG B CA 1
ATOM 3993 C C . ARG B 1 232 ? 4.676 -14.844 3.725 1 97.12 232 ARG B C 1
ATOM 3995 O O . ARG B 1 232 ? 3.893 -15.508 4.41 1 97.12 232 ARG B O 1
ATOM 4002 N N . GLY B 1 233 ? 5.523 -15.32 2.793 1 97.94 233 GLY B N 1
ATOM 4003 C CA . GLY B 1 233 ? 5.484 -16.75 2.5 1 97.94 233 GLY B CA 1
ATOM 4004 C C . GLY B 1 233 ? 4.246 -17.156 1.731 1 97.94 233 GLY B C 1
ATOM 4005 O O . GLY B 1 233 ? 3.207 -16.5 1.808 1 97.94 233 GLY B O 1
ATOM 4006 N N . GLY B 1 234 ? 4.34 -18.219 1.007 1 98.5 234 GLY B N 1
ATOM 4007 C CA . GLY B 1 234 ? 3.195 -18.781 0.305 1 98.5 234 GLY B CA 1
ATOM 4008 C C . GLY B 1 234 ? 3.447 -20.188 -0.224 1 98.5 234 GLY B C 1
ATOM 4009 O O . GLY B 1 234 ? 4.586 -20.531 -0.546 1 98.5 234 GLY B O 1
ATOM 4010 N N . LYS B 1 235 ? 2.426 -20.953 -0.298 1 98.62 235 LYS B N 1
ATOM 4011 C CA . LYS B 1 235 ? 2.492 -22.344 -0.717 1 98.62 235 LYS B CA 1
ATOM 4012 C C . LYS B 1 235 ? 1.808 -22.547 -2.064 1 98.62 235 LYS B C 1
ATOM 4014 O O . LYS B 1 235 ? 0.716 -22.031 -2.299 1 98.62 235 LYS B O 1
ATOM 4019 N N . LEU B 1 236 ? 2.504 -23.25 -2.906 1 98.69 236 LEU B N 1
ATOM 4020 C CA . LEU B 1 236 ? 1.971 -23.562 -4.227 1 98.69 236 LEU B CA 1
ATOM 4021 C C . LEU B 1 236 ? 2.02 -25.078 -4.48 1 98.69 236 LEU B C 1
ATOM 4023 O O . LEU B 1 236 ? 2.951 -25.75 -4.039 1 98.69 236 LEU B O 1
ATOM 4027 N N . TYR B 1 237 ? 1.095 -25.594 -5.133 1 98.69 237 TYR B N 1
ATOM 4028 C CA . TYR B 1 237 ? 1.062 -26.953 -5.66 1 98.69 237 TYR B CA 1
ATOM 4029 C C . TYR B 1 237 ? 1.163 -26.953 -7.18 1 98.69 237 TYR B C 1
ATOM 4031 O O . TYR B 1 237 ? 0.36 -26.297 -7.859 1 98.69 237 TYR B O 1
ATOM 4039 N N . CYS B 1 238 ? 2.145 -27.656 -7.664 1 98.5 238 CYS B N 1
ATOM 4040 C CA . CYS B 1 238 ? 2.398 -27.562 -9.094 1 98.5 238 CYS B CA 1
ATOM 4041 C C . CYS B 1 238 ? 2.414 -28.953 -9.734 1 98.5 238 CYS B C 1
ATOM 4043 O O . CYS B 1 238 ? 2.854 -29.922 -9.109 1 98.5 238 CYS B O 1
ATOM 4045 N N . THR B 1 239 ? 1.938 -29.047 -10.906 1 98.19 239 THR B N 1
ATOM 4046 C CA . THR B 1 239 ? 1.999 -30.266 -11.711 1 98.19 239 THR B CA 1
ATOM 4047 C C . THR B 1 239 ? 2.531 -29.969 -13.109 1 98.19 239 THR B C 1
ATOM 4049 O O . THR B 1 239 ? 2.025 -29.078 -13.789 1 98.19 239 THR B O 1
ATOM 4052 N N . ASP B 1 240 ? 3.51 -30.672 -13.484 1 98.19 240 ASP B N 1
ATOM 4053 C CA . ASP B 1 240 ? 4.031 -30.562 -14.844 1 98.19 240 ASP B CA 1
ATOM 4054 C C . ASP B 1 240 ? 3.182 -31.375 -15.828 1 98.19 240 ASP B C 1
ATOM 4056 O O . ASP B 1 240 ? 2.994 -32.562 -15.648 1 98.19 240 ASP B O 1
ATOM 4060 N N . LYS B 1 241 ? 2.74 -30.688 -16.797 1 95.88 241 LYS B N 1
ATOM 4061 C CA . LYS B 1 241 ? 1.924 -31.328 -17.812 1 95.88 241 LYS B CA 1
ATOM 4062 C C . LYS B 1 241 ? 2.627 -31.297 -19.172 1 95.88 241 LYS B C 1
ATOM 4064 O O . LYS B 1 241 ? 1.978 -31.391 -20.219 1 95.88 241 LYS B O 1
ATOM 4069 N N . GLY B 1 242 ? 3.869 -31.125 -19.141 1 94.94 242 GLY B N 1
ATOM 4070 C CA . GLY B 1 242 ? 4.652 -31.047 -20.359 1 94.94 242 GLY B CA 1
ATOM 4071 C C . GLY B 1 242 ? 4.797 -29.625 -20.891 1 94.94 242 GLY B C 1
ATOM 4072 O O . GLY B 1 242 ? 5.598 -28.844 -20.375 1 94.94 242 GLY B O 1
ATOM 4073 N N . GLU B 1 243 ? 3.906 -29.25 -21.828 1 95.12 243 GLU B N 1
ATOM 4074 C CA . GLU B 1 243 ? 3.965 -27.906 -22.406 1 95.12 243 GLU B CA 1
ATOM 4075 C C . GLU B 1 243 ? 3.371 -26.875 -21.453 1 95.12 243 GLU B C 1
ATOM 4077 O O . GLU B 1 243 ? 3.652 -25.672 -21.594 1 95.12 243 GLU B O 1
ATOM 4082 N N . ASN B 1 244 ? 2.578 -27.438 -20.578 1 95.62 244 ASN B N 1
ATOM 4083 C CA . ASN B 1 244 ? 1.936 -26.578 -19.578 1 95.62 244 ASN B CA 1
ATOM 4084 C C . ASN B 1 244 ? 2.219 -27.047 -18.156 1 95.62 244 ASN B C 1
ATOM 4086 O O . ASN B 1 244 ? 2.68 -28.172 -17.953 1 95.62 244 ASN B O 1
ATOM 4090 N N . ILE B 1 245 ? 2.004 -26.109 -17.297 1 96.19 245 ILE B N 1
ATOM 4091 C CA . ILE B 1 245 ? 2.074 -26.438 -15.875 1 96.19 245 ILE B CA 1
ATOM 4092 C C . ILE B 1 245 ? 0.788 -26 -15.18 1 96.19 245 ILE B C 1
ATOM 4094 O O . ILE B 1 245 ? 0.206 -24.969 -15.531 1 96.19 245 ILE B O 1
ATOM 4098 N N . GLU B 1 246 ? 0.342 -26.797 -14.273 1 97.56 246 GLU B N 1
ATOM 4099 C CA . GLU B 1 246 ? -0.729 -26.406 -13.359 1 97.56 246 GLU B CA 1
ATOM 4100 C C . GLU B 1 246 ? -0.165 -25.812 -12.062 1 97.56 246 GLU B C 1
ATOM 4102 O O . GLU B 1 246 ? 0.708 -26.406 -11.43 1 97.56 246 GLU B O 1
ATOM 4107 N N . ILE B 1 247 ? -0.562 -24.672 -11.773 1 98.06 247 ILE B N 1
ATOM 4108 C CA . ILE B 1 247 ? -0.194 -24 -10.531 1 98.06 247 ILE B CA 1
ATOM 4109 C C . ILE B 1 247 ? -1.438 -23.797 -9.664 1 98.06 247 ILE B C 1
ATOM 4111 O O . ILE B 1 247 ? -2.383 -23.125 -10.078 1 98.06 247 ILE B O 1
ATOM 4115 N N . SER B 1 248 ? -1.441 -24.359 -8.492 1 98.44 248 SER B N 1
ATOM 4116 C CA . SER B 1 248 ? -2.592 -24.312 -7.598 1 98.44 248 SER B CA 1
ATOM 4117 C C . SER B 1 248 ? -2.234 -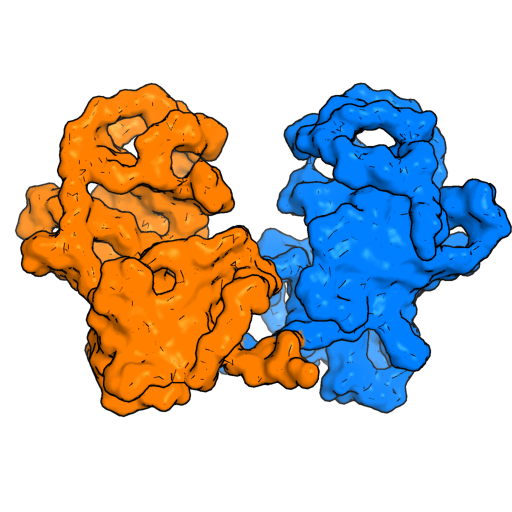23.641 -6.273 1 98.44 248 SER B C 1
ATOM 4119 O O . SER B 1 248 ? -1.092 -23.719 -5.82 1 98.44 248 SER B O 1
ATOM 4121 N N . GLY B 1 249 ? -3.168 -23.047 -5.711 1 98.56 249 GLY B N 1
ATOM 4122 C CA . GLY B 1 249 ? -3.025 -22.469 -4.383 1 98.56 249 GLY B CA 1
ATOM 4123 C C . GLY B 1 249 ? -4.355 -22.188 -3.705 1 98.56 249 GLY B C 1
ATOM 4124 O O . GLY B 1 249 ? -5.406 -22.219 -4.348 1 98.56 249 GLY B O 1
ATOM 4125 N N . GLN B 1 250 ? -4.359 -22.078 -2.432 1 98.56 250 GLN B N 1
ATOM 4126 C CA . GLN B 1 250 ? -5.5 -21.609 -1.654 1 98.56 250 GLN B CA 1
ATOM 4127 C C . GLN B 1 250 ? -5.527 -20.078 -1.579 1 98.56 250 GLN B C 1
ATOM 4129 O O . GLN B 1 250 ? -4.582 -19.422 -2.01 1 98.56 250 GLN B O 1
ATOM 4134 N N . ALA B 1 251 ? -6.586 -19.562 -1.144 1 98.38 251 ALA B N 1
ATOM 4135 C CA . ALA B 1 251 ? -6.727 -18.125 -0.929 1 98.38 251 ALA B CA 1
ATOM 4136 C C . ALA B 1 251 ? -7.621 -17.828 0.273 1 98.38 251 ALA B C 1
ATOM 4138 O O . ALA B 1 251 ? -8.43 -18.672 0.67 1 98.38 251 ALA B O 1
ATOM 4139 N N . ILE B 1 252 ? -7.477 -16.688 0.818 1 97.69 252 ILE B N 1
ATOM 4140 C CA . ILE B 1 252 ? -8.305 -16.281 1.942 1 97.69 252 ILE B CA 1
ATOM 4141 C C . ILE B 1 252 ? -8.68 -14.805 1.79 1 97.69 252 ILE B C 1
ATOM 4143 O O . ILE B 1 252 ? -7.871 -14 1.334 1 97.69 252 ILE B O 1
ATOM 4147 N N . SER B 1 253 ? -9.875 -14.445 2.158 1 97.62 253 SER B N 1
ATOM 4148 C CA . SER B 1 253 ? -10.391 -13.086 2.039 1 97.62 253 SER B CA 1
ATOM 4149 C C . SER B 1 253 ? -10.008 -12.242 3.254 1 97.62 253 SER B C 1
ATOM 4151 O O . SER B 1 253 ? -10.289 -12.625 4.391 1 97.62 253 SER B O 1
ATOM 4153 N N . TYR B 1 254 ? -9.422 -11.156 3.01 1 98.38 254 TYR B N 1
ATOM 4154 C CA . TYR B 1 254 ? -9.039 -10.234 4.074 1 98.38 254 TYR B CA 1
ATOM 4155 C C . TYR B 1 254 ? -10.055 -9.102 4.199 1 98.38 254 TYR B C 1
ATOM 4157 O O . TYR B 1 254 ? -10.492 -8.766 5.301 1 98.38 254 TYR B O 1
ATOM 4165 N N . LEU B 1 255 ? -10.43 -8.547 3.123 1 98.62 255 LEU B N 1
ATOM 4166 C CA . LEU B 1 255 ? -11.289 -7.371 3.109 1 98.62 255 LEU B CA 1
ATOM 4167 C C . LEU B 1 255 ? -12.406 -7.52 2.082 1 98.62 255 LEU B C 1
ATOM 4169 O O . LEU B 1 255 ? -12.18 -8.047 0.988 1 98.62 255 LEU B O 1
ATOM 4173 N N . GLU B 1 256 ? -13.602 -7.078 2.375 1 98.62 256 GLU B N 1
ATOM 4174 C CA . GLU B 1 256 ? -14.727 -6.914 1.455 1 98.62 256 GLU B CA 1
ATOM 4175 C C . GLU B 1 256 ? -15.43 -5.578 1.679 1 98.62 256 GLU B C 1
ATOM 4177 O O . GLU B 1 256 ? -15.578 -5.129 2.818 1 98.62 256 GLU B O 1
ATOM 4182 N N . GLY B 1 257 ? -15.758 -4.879 0.643 1 98.5 257 GLY B N 1
ATOM 4183 C CA . GLY B 1 257 ? -16.453 -3.605 0.772 1 98.5 257 GLY B CA 1
ATOM 4184 C C . GLY B 1 257 ? -16.719 -2.93 -0.561 1 98.5 257 GLY B C 1
ATOM 4185 O O . GLY B 1 257 ? -17 -3.598 -1.554 1 98.5 257 GLY B O 1
ATOM 4186 N N . TYR B 1 258 ? -16.75 -1.601 -0.548 1 98.69 258 TYR B N 1
ATOM 4187 C CA . TYR B 1 258 ? -17 -0.779 -1.729 1 98.69 258 TYR B CA 1
ATOM 4188 C C . TYR B 1 258 ? -16.062 0.421 -1.762 1 98.69 258 TYR B C 1
ATOM 4190 O O . TYR B 1 258 ? -15.703 0.965 -0.715 1 98.69 258 TYR B O 1
ATOM 4198 N N . ILE B 1 259 ? -15.68 0.746 -2.924 1 98.5 259 ILE B N 1
ATOM 4199 C CA . ILE B 1 259 ? -14.969 2.004 -3.105 1 98.5 259 ILE B CA 1
ATOM 4200 C C . ILE B 1 259 ? -15.883 3.023 -3.785 1 98.5 259 ILE B C 1
ATOM 4202 O O . ILE B 1 259 ? -16.75 2.656 -4.578 1 98.5 259 ILE B O 1
ATOM 4206 N N . ASN B 1 260 ? -15.703 4.312 -3.414 1 96.56 260 ASN B N 1
ATOM 4207 C CA . ASN B 1 260 ? -16.422 5.434 -4 1 96.56 260 ASN B CA 1
ATOM 4208 C C . ASN B 1 260 ? -15.516 6.309 -4.855 1 96.56 260 ASN B C 1
ATOM 4210 O O . ASN B 1 260 ? -14.609 6.961 -4.332 1 96.56 260 ASN B O 1
ATOM 4214 N N . VAL B 1 261 ? -15.859 6.348 -6.168 1 95.56 261 VAL B N 1
ATOM 4215 C CA . VAL B 1 261 ? -14.93 7.059 -7.039 1 95.56 261 VAL B CA 1
ATOM 4216 C C . VAL B 1 261 ? -15.711 7.883 -8.062 1 95.56 261 VAL B C 1
ATOM 4218 O O . VAL B 1 261 ? -16.859 7.562 -8.383 1 95.56 261 VAL B O 1
#

pLDDT: mean 96.4, std 3.85, range [56.38, 98.94]

Nearest PDB structures (foldseek):
  1s7j-assembly2_B  TM=9.849E-01  e=1.276E-37  Enterococcus faecalis V583
  4dun-assembly1_A-2  TM=9.603E-01  e=4.462E-37  Clostridioides difficile 630
  5iwe-assembly1_A-2  TM=8.947E-01  e=1.869E-21  Pseudomonas fluorescens
  1xub-assembly1_A-2  TM=9.011E-01  e=5.206E-21  Pseudomonas fluorescens
  9f96-assembly1_A  TM=8.764E-01  e=2.484E-21  Pseudomonas fluorescens